Protein AF-A0A4V3WLN7-F1 (afdb_monomer)

pLDDT: mean 77.9, std 20.5, range [23.73, 98.62]

Solvent-accessible surface area (backbone atoms only — not comparable to full-atom values): 24807 Å² total; per-residue (Å²): 138,86,88,88,76,85,83,45,74,58,41,32,50,38,59,64,50,61,64,78,84,58,102,78,66,81,70,72,48,58,69,56,49,50,54,29,52,37,33,34,32,48,48,53,27,40,33,57,73,72,40,100,54,28,38,36,52,53,48,61,45,45,75,29,29,33,18,32,85,83,59,51,32,40,69,50,71,65,89,69,39,42,70,54,82,61,61,101,84,58,90,58,46,80,46,82,80,75,58,53,88,65,37,61,33,65,48,30,63,75,68,25,44,44,39,70,42,40,44,26,21,12,46,17,39,41,50,49,30,70,50,28,46,47,62,46,61,39,78,88,53,59,80,76,53,17,40,37,61,60,27,51,52,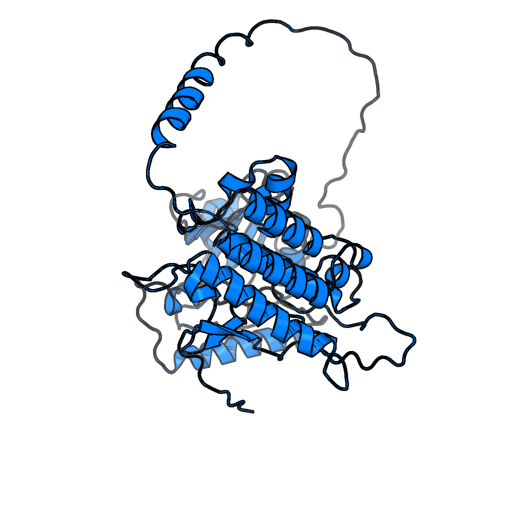48,25,57,76,69,72,45,49,82,78,55,45,29,75,91,42,68,90,66,63,52,73,67,51,48,51,55,51,51,55,51,29,48,34,18,57,35,71,52,59,89,63,26,52,53,43,62,57,51,31,57,52,48,53,52,47,58,62,60,58,77,75,63,81,89,73,82,88,73,70,79,66,66,62,62,59,60,67,64,59,65,76,74,68,86,84,83,85,89,81,88,85,85,89,86,87,88,82,91,80,85,80,88,76,77,84,73,66,95,76,79,58,91,77,67,80,86,56,55,74,49,55,71,64,60,53,30,65,23,25,60,70,71,58,91,39,76,75,46,79,53,91,52,34,40,27,31,52,28,43,59,88,93,42,57,25,30,36,42,30,43,40,79,80,45,48,80,85,35,48,69,59,54,50,48,50,55,61,53,44,70,73,56,84,51,86,39,44,88,47,59,68,34,34,37,73,64,99,73,46,46,36,42,35,28,58,49,46,78,61,38,32,48,34,46,48,75,73,42,89,89,47,77,69,70,58,84,68,43,64,56,54,35,52,52,30,50,51,51,30,51,47,36,34,52,69,67,43,101,60,67,48,80,83,93,66,88,48,49,75,71,41,48,17,32,91,84,62,41,60

Mean predicted aligned error: 18.25 Å

Nearest PDB structures (foldseek):
  7xdy-assembly2_B  TM=9.723E-01  e=1.770E-21  Arabidopsis thaliana
  8peh-assembly1_B  TM=9.490E-01  e=1.488E-20  Lotus japonicus
  8peh-assembly2_C  TM=9.510E-01  e=6.495E-20  Lotus japonicus
  8peh-assembly3_A  TM=9.456E-01  e=5.459E-19  Lotus japonicus
  6m0u-assembly1_A  TM=9.570E-01  e=2.517E-18  Arachis hypogaea

Radius of gyration: 26.58 Å; Cα contacts (8 Å, |Δi|>4): 562; chains: 1; bounding box: 65×76×66 Å

Structure (mmCIF, N/CA/C/O backbone):
data_AF-A0A4V3WLN7-F1
#
_entry.id   AF-A0A4V3WLN7-F1
#
loop_
_atom_site.group_PDB
_atom_site.id
_atom_site.type_symbol
_atom_site.label_atom_id
_atom_site.label_alt_id
_atom_site.label_comp_id
_atom_site.label_asym_id
_atom_site.label_entity_id
_atom_site.label_seq_id
_atom_site.pdbx_PDB_ins_code
_atom_site.Cartn_x
_atom_site.Cartn_y
_atom_site.Cartn_z
_atom_site.occupancy
_atom_site.B_iso_or_equiv
_atom_site.auth_seq_id
_atom_site.auth_comp_id
_atom_site.auth_asym_id
_atom_site.auth_atom_id
_atom_site.pdbx_PDB_model_num
ATOM 1 N N . MET A 1 1 ? 7.437 -25.949 -2.941 1.00 70.19 1 MET A N 1
ATOM 2 C CA . MET A 1 1 ? 6.956 -25.890 -1.544 1.00 70.19 1 MET A CA 1
ATOM 3 C C . MET A 1 1 ? 5.547 -25.331 -1.574 1.00 70.19 1 MET A C 1
ATOM 5 O O . MET A 1 1 ? 5.343 -24.345 -2.267 1.00 70.19 1 MET A O 1
ATOM 9 N N . ILE A 1 2 ? 4.596 -25.975 -0.902 1.00 83.12 2 ILE A N 1
ATOM 10 C CA . ILE A 1 2 ? 3.193 -25.544 -0.835 1.00 83.12 2 ILE A CA 1
ATOM 11 C C . ILE A 1 2 ? 2.893 -25.251 0.635 1.00 83.12 2 ILE A C 1
ATOM 13 O O . ILE A 1 2 ? 3.247 -26.058 1.492 1.00 83.12 2 ILE A O 1
ATOM 17 N N . LEU A 1 3 ? 2.284 -24.100 0.914 1.00 80.94 3 LEU A N 1
ATOM 18 C CA . LEU A 1 3 ? 1.816 -23.722 2.247 1.00 80.94 3 LEU A CA 1
ATOM 19 C C . LEU A 1 3 ? 0.288 -23.829 2.262 1.00 80.94 3 LEU A C 1
ATOM 21 O O . LEU A 1 3 ? -0.367 -23.380 1.323 1.00 80.94 3 LEU A O 1
ATOM 25 N N . ILE A 1 4 ? -0.266 -24.456 3.299 1.00 89.06 4 ILE A N 1
ATOM 26 C CA . ILE A 1 4 ? -1.707 -24.688 3.453 1.00 89.06 4 ILE A CA 1
ATOM 27 C C . ILE A 1 4 ? -2.190 -23.850 4.636 1.00 89.06 4 ILE A C 1
ATOM 29 O O . ILE A 1 4 ? -1.615 -23.927 5.720 1.00 89.06 4 ILE A O 1
ATOM 33 N N . TYR A 1 5 ? -3.243 -23.066 4.418 1.00 89.56 5 TYR A N 1
ATOM 34 C CA . TYR A 1 5 ? -3.833 -22.165 5.407 1.00 89.56 5 TYR A CA 1
ATOM 35 C C . TYR A 1 5 ? -5.320 -22.473 5.589 1.00 89.56 5 TYR A C 1
ATOM 37 O O . TYR A 1 5 ? -5.956 -23.065 4.715 1.00 89.56 5 TYR A O 1
ATOM 45 N N . GLU A 1 6 ? -5.890 -22.040 6.711 1.00 92.19 6 GLU A N 1
ATOM 46 C CA . GLU A 1 6 ? -7.346 -21.952 6.852 1.00 92.19 6 GLU A CA 1
ATOM 47 C C . GLU A 1 6 ? -7.938 -20.987 5.811 1.00 92.19 6 GLU A C 1
ATOM 49 O O . GLU A 1 6 ? -7.344 -19.963 5.465 1.00 92.19 6 GLU A O 1
ATOM 54 N N . TYR A 1 7 ? -9.125 -21.318 5.306 1.00 93.81 7 TYR A N 1
ATOM 55 C CA . TYR A 1 7 ? -9.791 -20.518 4.287 1.00 93.81 7 TYR A CA 1
ATOM 56 C C . TYR A 1 7 ? -10.505 -19.302 4.895 1.00 93.81 7 TYR A C 1
ATOM 58 O O . TYR A 1 7 ? -11.334 -19.432 5.798 1.00 93.81 7 TYR A O 1
ATOM 66 N N . MET A 1 8 ? -10.213 -18.120 4.353 1.00 95.44 8 MET A N 1
ATOM 67 C CA . MET A 1 8 ? -10.769 -16.837 4.788 1.00 95.44 8 MET A CA 1
ATOM 68 C C . MET A 1 8 ? -11.989 -16.491 3.934 1.00 95.44 8 MET A C 1
ATOM 70 O O . MET A 1 8 ? -11.861 -15.964 2.832 1.00 95.44 8 MET A O 1
ATOM 74 N N . ALA A 1 9 ? -13.178 -16.841 4.433 1.00 93.62 9 ALA A N 1
ATOM 75 C CA . ALA A 1 9 ? -14.423 -16.828 3.657 1.00 93.62 9 ALA A CA 1
ATOM 76 C C . ALA A 1 9 ? -14.823 -15.454 3.096 1.00 93.62 9 ALA A C 1
ATOM 78 O O . ALA A 1 9 ? -15.522 -15.393 2.086 1.00 93.62 9 ALA A O 1
ATOM 79 N N . ASN A 1 10 ? -14.390 -14.367 3.737 1.00 92.81 10 ASN A N 1
ATOM 80 C CA . ASN A 1 10 ? -14.677 -13.009 3.291 1.00 92.81 10 ASN A CA 1
ATOM 81 C C . ASN A 1 10 ? -13.501 -12.374 2.531 1.00 92.81 10 ASN A C 1
ATOM 83 O O . ASN A 1 10 ? -13.578 -11.194 2.217 1.00 92.81 10 ASN A O 1
ATOM 87 N N . GLY A 1 11 ? -12.446 -13.120 2.193 1.00 93.50 11 GLY A N 1
ATOM 88 C CA . GLY A 1 11 ? -11.351 -12.612 1.365 1.00 93.50 11 GLY A CA 1
ATOM 89 C C . GLY A 1 11 ? -10.504 -11.542 2.059 1.00 93.50 11 GLY A C 1
ATOM 90 O O . GLY A 1 11 ? -10.249 -11.633 3.261 1.00 93.50 11 GLY A O 1
ATOM 91 N N . THR A 1 12 ? -10.026 -10.552 1.302 1.00 95.12 12 THR A N 1
ATOM 92 C CA . THR A 1 12 ? -9.109 -9.507 1.799 1.00 95.12 12 THR A CA 1
ATOM 93 C C . THR A 1 12 ? -9.847 -8.218 2.160 1.00 95.12 12 THR A C 1
ATOM 95 O O . THR A 1 12 ? -10.864 -7.882 1.558 1.00 95.12 12 THR A O 1
ATOM 98 N N . LEU A 1 13 ? -9.309 -7.421 3.086 1.00 95.62 13 LEU A N 1
ATOM 99 C CA . LEU A 1 13 ? -9.849 -6.093 3.397 1.00 95.62 13 LEU A CA 1
ATOM 100 C C . LEU A 1 13 ? -9.890 -5.178 2.158 1.00 95.62 13 LEU A C 1
ATOM 102 O O . LEU A 1 13 ? -10.860 -4.443 1.972 1.00 95.62 13 LEU A O 1
ATOM 106 N N . ALA A 1 14 ? -8.883 -5.250 1.284 1.00 93.94 14 ALA A N 1
ATOM 107 C CA . ALA A 1 14 ? -8.829 -4.459 0.052 1.00 93.94 14 ALA A CA 1
ATOM 108 C C . ALA A 1 14 ? -10.050 -4.682 -0.863 1.00 93.94 14 ALA A C 1
ATOM 110 O O . ALA A 1 14 ? -10.573 -3.725 -1.440 1.00 93.94 14 ALA A O 1
ATOM 111 N N . GLU A 1 15 ? -10.551 -5.918 -0.961 1.00 90.44 15 GLU A N 1
ATOM 112 C CA . GLU A 1 15 ? -11.726 -6.258 -1.782 1.00 90.44 15 GLU A CA 1
ATOM 113 C C . GLU A 1 15 ? -12.994 -5.527 -1.317 1.00 90.44 15 GLU A C 1
ATOM 115 O O . GLU A 1 15 ? -13.831 -5.149 -2.142 1.00 90.44 15 GLU A O 1
ATOM 120 N N . HIS A 1 16 ? -13.109 -5.272 -0.010 1.00 91.25 16 HIS A N 1
ATOM 121 C CA . HIS A 1 16 ? -14.248 -4.569 0.592 1.00 91.25 16 HIS A CA 1
ATOM 122 C C . HIS A 1 16 ? -14.099 -3.047 0.605 1.00 91.25 16 HIS A C 1
ATOM 124 O O . HIS A 1 16 ? -15.093 -2.345 0.794 1.00 91.25 16 HIS A O 1
ATOM 130 N N . LEU A 1 17 ? -12.887 -2.525 0.390 1.00 91.12 17 LEU A N 1
ATOM 131 C CA . LEU A 1 17 ? -12.633 -1.087 0.273 1.00 91.12 17 LEU A CA 1
ATOM 132 C C . LEU A 1 17 ? -12.752 -0.600 -1.179 1.00 91.12 17 LEU A C 1
ATOM 134 O O . LEU A 1 17 ? -13.385 0.423 -1.427 1.00 91.12 17 LEU A O 1
ATOM 138 N N . TYR A 1 18 ? -12.193 -1.331 -2.150 1.00 86.56 18 TYR A N 1
ATOM 139 C CA . TYR A 1 18 ? -11.977 -0.813 -3.513 1.00 86.56 18 TYR A CA 1
ATOM 140 C C . TYR A 1 18 ? -13.008 -1.224 -4.565 1.00 86.56 18 TYR A C 1
ATOM 142 O O . TYR A 1 18 ? -12.857 -0.864 -5.729 1.00 86.56 18 TYR A O 1
ATOM 150 N N . LYS A 1 19 ? -14.074 -1.943 -4.186 1.00 64.81 19 LYS A N 1
ATOM 151 C CA . LYS A 1 19 ? -15.147 -2.395 -5.098 1.00 64.81 19 LYS A CA 1
ATOM 152 C C . LYS A 1 19 ? -14.644 -3.019 -6.404 1.00 64.81 19 LYS A C 1
ATOM 154 O O . LYS A 1 19 ? -15.182 -2.749 -7.476 1.00 64.81 19 LYS A O 1
ATOM 159 N N . ILE A 1 20 ? -13.637 -3.879 -6.330 1.00 55.00 20 ILE A N 1
ATOM 160 C CA . ILE A 1 20 ? -13.051 -4.408 -7.561 1.00 55.00 20 ILE A CA 1
ATOM 161 C C . ILE A 1 20 ? -14.020 -5.366 -8.281 1.00 55.00 20 ILE A C 1
ATOM 163 O O . ILE A 1 20 ? -13.868 -5.515 -9.481 1.00 55.00 20 ILE A O 1
ATOM 167 N N . ASN A 1 21 ? -15.051 -5.956 -7.633 1.00 46.34 21 ASN A N 1
ATOM 168 C CA . ASN A 1 21 ? -15.889 -6.962 -8.320 1.00 46.34 21 ASN A CA 1
ATOM 169 C C . ASN A 1 21 ? -17.286 -7.333 -7.742 1.00 46.34 21 ASN A C 1
ATOM 171 O O . ASN A 1 21 ? -17.633 -8.511 -7.767 1.00 46.34 21 ASN A O 1
ATOM 175 N N . LYS A 1 22 ? -18.155 -6.423 -7.253 1.00 49.59 22 LYS A N 1
ATOM 176 C CA . LYS A 1 22 ? -19.575 -6.805 -6.973 1.00 49.59 22 LYS A CA 1
ATOM 177 C C . LYS A 1 22 ? -20.604 -5.703 -7.238 1.00 49.59 22 LYS A C 1
ATOM 179 O O . LYS A 1 22 ? -20.632 -4.688 -6.549 1.00 49.59 22 LYS A O 1
ATOM 184 N N . GLY A 1 23 ? -21.550 -5.993 -8.136 1.00 44.09 23 GLY A N 1
ATOM 185 C CA . GLY A 1 23 ? -22.709 -5.155 -8.481 1.00 44.09 23 GLY A CA 1
ATOM 186 C C . GLY A 1 23 ? -23.776 -4.982 -7.389 1.00 44.09 23 GLY A C 1
ATOM 187 O O . GLY A 1 23 ? -24.808 -4.401 -7.682 1.00 44.09 23 GLY A O 1
ATOM 188 N N . ASN A 1 24 ? -23.547 -5.460 -6.157 1.00 50.91 24 ASN A N 1
ATOM 189 C CA . ASN A 1 24 ? -24.449 -5.310 -4.998 1.00 50.91 24 ASN A CA 1
ATOM 190 C C . ASN A 1 24 ? -23.696 -5.334 -3.638 1.00 50.91 24 ASN A C 1
ATOM 192 O O . ASN A 1 24 ? -24.238 -5.771 -2.625 1.00 50.91 24 ASN A O 1
ATOM 196 N N . GLY A 1 25 ? -22.417 -4.934 -3.593 1.00 55.00 25 GLY A N 1
ATOM 197 C CA . GLY A 1 25 ? -21.576 -5.066 -2.391 1.00 55.00 25 GLY A CA 1
ATOM 198 C C . GLY A 1 25 ? -22.004 -4.172 -1.217 1.00 55.00 25 GLY A C 1
ATOM 199 O O . GLY A 1 25 ? -22.008 -2.948 -1.335 1.00 55.00 25 GLY A O 1
ATOM 200 N N . HIS A 1 26 ? -22.328 -4.783 -0.074 1.00 68.75 26 HIS A N 1
ATOM 201 C CA . HIS A 1 26 ? -22.543 -4.097 1.203 1.00 68.75 26 HIS A CA 1
ATOM 202 C C . HIS A 1 26 ? -21.236 -3.416 1.642 1.00 68.75 26 HIS A C 1
ATOM 204 O O . HIS A 1 26 ? -20.237 -4.092 1.875 1.00 68.75 26 HIS A O 1
ATOM 210 N N . TYR A 1 27 ? -21.226 -2.085 1.750 1.00 83.69 27 TYR A N 1
ATOM 211 C CA . TYR A 1 27 ? -20.064 -1.352 2.260 1.00 83.69 27 TYR A CA 1
ATOM 212 C C . TYR A 1 27 ? -19.814 -1.713 3.721 1.00 83.69 27 TYR A C 1
ATOM 214 O O . TYR A 1 27 ? -20.761 -1.811 4.505 1.00 83.69 27 TYR A O 1
ATOM 222 N N . LEU A 1 28 ? -18.543 -1.846 4.102 1.00 92.00 28 LEU A N 1
ATOM 223 C CA . LEU A 1 28 ? -18.183 -1.946 5.512 1.00 92.00 28 LEU A CA 1
ATOM 224 C C . LEU A 1 28 ? -18.616 -0.671 6.234 1.00 92.00 28 LEU A C 1
ATOM 226 O O . LEU A 1 28 ? -18.185 0.428 5.857 1.00 92.00 28 LEU A O 1
ATOM 230 N N . THR A 1 29 ? -19.432 -0.830 7.276 1.00 93.50 29 THR A N 1
ATOM 231 C CA . THR A 1 29 ? -19.763 0.269 8.184 1.00 93.50 29 THR A CA 1
ATOM 232 C C . THR A 1 29 ? -18.509 0.744 8.906 1.00 93.50 29 THR A C 1
ATOM 234 O O . THR A 1 29 ? -17.505 0.032 8.994 1.00 93.50 29 THR A O 1
ATOM 237 N N . TRP A 1 30 ? -18.554 1.952 9.458 1.00 94.44 30 TRP A N 1
ATOM 238 C CA . TRP A 1 30 ? -17.434 2.474 10.234 1.00 94.44 30 TRP A CA 1
ATOM 239 C C . TRP A 1 30 ? -17.069 1.575 11.429 1.00 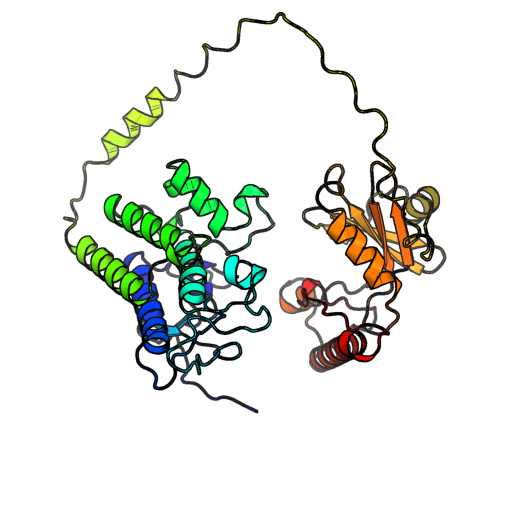94.44 30 TRP A C 1
ATOM 241 O O . TRP A 1 30 ? -15.894 1.321 11.678 1.00 94.44 30 TRP A O 1
ATOM 251 N N . GLU A 1 31 ? -18.071 1.034 12.121 1.00 93.44 31 GLU A N 1
ATOM 252 C CA . GLU A 1 31 ? -17.871 0.102 13.234 1.00 93.44 31 GLU A CA 1
ATOM 253 C C . GLU A 1 31 ? -17.180 -1.192 12.776 1.00 93.44 31 GLU A C 1
ATOM 255 O O . GLU A 1 31 ? -16.239 -1.659 13.416 1.00 93.44 31 GLU A O 1
ATOM 260 N N . GLN A 1 32 ? -17.590 -1.755 11.633 1.00 95.12 32 GLN A N 1
ATOM 261 C CA . GLN A 1 32 ? -16.923 -2.927 11.055 1.00 95.12 32 GLN A CA 1
ATOM 262 C C . GLN A 1 32 ? -15.468 -2.616 10.688 1.00 95.12 32 GLN A C 1
ATOM 264 O O . GLN A 1 32 ? -14.575 -3.400 10.999 1.00 95.12 32 GLN A O 1
ATOM 269 N N . ARG A 1 33 ? -15.214 -1.451 10.079 1.00 96.69 33 ARG A N 1
ATOM 270 C CA . ARG A 1 33 ? -13.860 -0.993 9.740 1.00 96.69 33 ARG A CA 1
ATOM 271 C C . ARG A 1 33 ? -12.969 -0.860 10.975 1.00 96.69 33 ARG A C 1
ATOM 273 O O . ARG A 1 33 ? -11.839 -1.338 10.948 1.00 96.69 33 ARG A O 1
ATOM 280 N N . LEU A 1 34 ? -13.478 -0.275 12.061 1.00 95.56 34 LEU A N 1
ATOM 281 C CA . LEU A 1 34 ? -12.749 -0.182 13.328 1.00 95.56 34 LEU A CA 1
ATOM 282 C C . LEU A 1 34 ? -12.431 -1.561 13.912 1.00 95.56 34 LEU A C 1
ATOM 284 O O . LEU A 1 34 ? -11.280 -1.809 14.263 1.00 95.56 34 LEU A O 1
ATOM 288 N N . ASN A 1 35 ? -13.409 -2.468 13.966 1.00 97.00 35 ASN A N 1
ATOM 289 C CA . ASN A 1 35 ? -13.200 -3.829 14.468 1.00 97.00 35 ASN A CA 1
ATOM 290 C C . ASN A 1 35 ? -12.142 -4.594 13.658 1.00 97.00 35 ASN A C 1
ATOM 292 O O . ASN A 1 35 ? -11.287 -5.268 14.232 1.00 97.00 35 ASN A O 1
ATOM 296 N N . ILE A 1 36 ? -12.147 -4.443 12.332 1.00 98.31 36 ILE A N 1
ATOM 297 C CA . ILE A 1 36 ? -11.133 -5.037 11.454 1.00 98.31 36 ILE A CA 1
ATOM 298 C C . ILE A 1 36 ? -9.743 -4.458 11.752 1.00 98.31 36 ILE A C 1
ATOM 300 O O . ILE A 1 36 ? -8.788 -5.221 11.906 1.00 98.31 36 ILE A O 1
ATOM 304 N N . CYS A 1 37 ? -9.620 -3.133 11.888 1.00 98.31 37 CYS A N 1
ATOM 305 C CA . CYS A 1 37 ? -8.358 -2.496 12.271 1.00 98.31 37 CYS A CA 1
ATOM 306 C C . CYS A 1 37 ? -7.861 -2.989 13.637 1.00 98.31 37 CYS A C 1
ATOM 308 O O . CYS A 1 37 ? -6.676 -3.274 13.777 1.00 98.31 37 CYS A O 1
ATOM 310 N N . ILE A 1 38 ? -8.747 -3.135 14.626 1.00 97.69 38 ILE A N 1
ATOM 311 C CA . ILE A 1 38 ? -8.402 -3.665 15.953 1.00 97.69 38 ILE A CA 1
ATOM 312 C C . ILE A 1 38 ? -7.890 -5.105 15.838 1.00 97.69 38 ILE A C 1
ATOM 314 O O . ILE A 1 38 ? -6.835 -5.420 16.382 1.00 97.69 38 ILE A O 1
ATOM 318 N N . GLY A 1 39 ? -8.581 -5.974 15.093 1.00 97.81 39 GLY A N 1
ATOM 319 C CA . GLY A 1 39 ? -8.152 -7.360 14.877 1.00 97.81 39 GLY A CA 1
ATOM 320 C C . GLY A 1 39 ? -6.782 -7.457 14.195 1.00 97.81 39 GLY A C 1
ATOM 321 O O . GLY A 1 39 ? -5.897 -8.171 14.669 1.00 97.81 39 GLY A O 1
ATOM 322 N N . ALA A 1 40 ? -6.569 -6.672 13.136 1.00 98.31 40 ALA A N 1
ATOM 323 C CA . ALA A 1 40 ? -5.293 -6.602 12.429 1.00 98.31 40 ALA A CA 1
ATOM 324 C C . ALA A 1 40 ? -4.161 -6.064 13.327 1.00 98.31 40 ALA A C 1
ATOM 326 O O . ALA A 1 40 ? -3.074 -6.644 13.367 1.00 98.31 40 ALA A O 1
ATOM 327 N N . ALA A 1 41 ? -4.422 -4.998 14.093 1.00 98.00 41 ALA A N 1
ATOM 328 C CA . ALA A 1 41 ? -3.467 -4.427 15.038 1.00 98.00 41 ALA A CA 1
ATOM 329 C C . ALA A 1 41 ? -3.126 -5.407 16.169 1.00 98.00 41 ALA A C 1
ATOM 331 O O . ALA A 1 41 ? -1.962 -5.521 16.534 1.00 98.00 41 ALA A O 1
ATOM 332 N N . ASN A 1 42 ? -4.099 -6.166 16.680 1.00 97.75 42 ASN A N 1
ATOM 333 C CA . ASN A 1 42 ? -3.866 -7.204 17.685 1.00 97.75 42 ASN A CA 1
ATOM 334 C C . ASN A 1 42 ? -2.975 -8.332 17.154 1.00 97.75 42 ASN A C 1
ATOM 336 O O . ASN A 1 42 ? -2.022 -8.728 17.827 1.00 97.75 42 ASN A O 1
ATOM 340 N N . GLY A 1 43 ? -3.223 -8.802 15.926 1.00 96.06 43 GLY A N 1
ATOM 341 C CA . GLY A 1 43 ? -2.356 -9.781 15.265 1.00 96.06 43 GLY A CA 1
ATOM 342 C C . GLY A 1 43 ? -0.923 -9.268 15.102 1.00 96.06 43 GLY A C 1
ATOM 343 O O . GLY A 1 43 ? 0.032 -9.976 15.408 1.00 96.06 43 GLY A O 1
ATOM 344 N N . LEU A 1 44 ? -0.761 -8.011 14.691 1.00 96.31 44 LEU A N 1
ATOM 345 C CA . LEU A 1 44 ? 0.552 -7.385 14.540 1.00 96.31 44 LEU A CA 1
ATOM 346 C C . LEU A 1 44 ? 1.245 -7.130 15.892 1.00 96.31 44 LEU A C 1
ATOM 348 O O . LEU A 1 44 ? 2.453 -7.323 16.010 1.00 96.31 44 LEU A O 1
ATOM 352 N N . ASN A 1 45 ? 0.489 -6.765 16.931 1.00 95.31 45 ASN A N 1
ATOM 353 C CA . ASN A 1 45 ? 1.004 -6.612 18.290 1.00 95.31 45 ASN A CA 1
ATOM 354 C C . ASN A 1 45 ? 1.555 -7.941 18.812 1.00 95.31 45 ASN A C 1
ATOM 356 O O . ASN A 1 45 ? 2.669 -7.983 19.325 1.00 95.31 45 ASN A O 1
ATOM 360 N N . TYR A 1 46 ? 0.817 -9.034 18.602 1.00 94.00 46 TYR A N 1
ATOM 361 C CA . TYR A 1 46 ? 1.250 -10.374 18.986 1.00 94.00 46 TYR A CA 1
ATOM 362 C C . TYR A 1 46 ? 2.625 -10.725 18.392 1.00 94.00 46 TYR A C 1
ATOM 364 O O . TYR A 1 46 ? 3.503 -11.186 19.120 1.00 94.00 46 TYR A O 1
ATOM 372 N N . LEU A 1 47 ? 2.858 -10.419 17.110 1.00 91.44 47 LEU A N 1
ATOM 373 C CA . LEU A 1 47 ? 4.166 -10.601 16.458 1.00 91.44 47 LEU A CA 1
ATOM 374 C C . LEU A 1 47 ? 5.274 -9.757 17.112 1.00 91.44 47 LEU A C 1
ATOM 376 O O . LEU A 1 47 ? 6.435 -10.160 17.187 1.00 91.44 47 LEU A O 1
ATOM 380 N N . HIS A 1 48 ? 4.938 -8.561 17.592 1.00 91.12 48 HIS A N 1
ATOM 381 C CA . HIS A 1 48 ? 5.901 -7.629 18.175 1.00 91.12 48 HIS A CA 1
ATOM 382 C C . HIS A 1 48 ? 6.265 -7.953 19.626 1.00 91.12 48 HIS A C 1
ATOM 384 O O . HIS A 1 48 ? 7.386 -7.638 20.038 1.00 91.12 48 HIS A O 1
ATOM 390 N N . THR A 1 49 ? 5.352 -8.532 20.409 1.00 86.38 49 THR A N 1
ATOM 391 C CA . THR A 1 49 ? 5.504 -8.643 21.872 1.00 86.38 49 THR A CA 1
ATOM 392 C C . THR A 1 49 ? 5.379 -10.050 22.439 1.00 86.38 49 THR A C 1
ATOM 394 O O . THR A 1 49 ? 5.891 -10.286 23.529 1.00 86.38 49 THR A O 1
ATOM 397 N N . ASN A 1 50 ? 4.710 -10.976 21.750 1.00 77.06 50 ASN A N 1
ATOM 398 C CA . ASN A 1 50 ? 4.283 -12.256 22.328 1.00 77.06 50 ASN A CA 1
ATOM 399 C C . ASN A 1 50 ? 4.878 -13.488 21.632 1.00 77.06 50 ASN A C 1
ATOM 401 O O . ASN A 1 50 ? 4.451 -14.607 21.903 1.00 77.06 50 ASN A O 1
ATOM 405 N N . THR A 1 51 ? 5.873 -13.305 20.768 1.00 74.19 51 THR A N 1
ATOM 406 C CA . THR A 1 51 ? 6.650 -14.392 20.162 1.00 74.19 51 THR A CA 1
ATOM 407 C C . THR A 1 51 ? 8.023 -14.510 20.828 1.00 74.19 51 THR A C 1
ATOM 409 O O . THR A 1 51 ? 8.598 -13.503 21.237 1.00 74.19 51 THR A O 1
ATOM 412 N N . GLU A 1 52 ? 8.570 -15.730 20.920 1.00 71.38 52 GLU A N 1
ATOM 413 C CA . GLU A 1 52 ? 9.895 -15.986 21.528 1.00 71.38 52 GLU A CA 1
ATOM 414 C C . GLU A 1 52 ? 10.998 -15.119 20.906 1.00 71.38 52 GLU A C 1
ATOM 416 O O . GLU A 1 52 ? 11.845 -14.561 21.600 1.00 71.38 52 GLU A O 1
ATOM 421 N N . GLN A 1 53 ? 10.942 -14.970 19.583 1.00 76.88 53 GLN A N 1
ATOM 422 C CA . GLN A 1 53 ? 11.684 -13.970 18.830 1.00 76.88 53 GLN A CA 1
ATOM 423 C C . GLN A 1 53 ? 10.669 -13.018 18.227 1.00 76.88 53 GLN A C 1
ATOM 425 O O . GLN A 1 53 ? 9.776 -13.457 17.498 1.00 76.88 53 GLN A O 1
ATOM 430 N N . SER A 1 54 ? 10.780 -11.725 18.521 1.00 84.94 54 SER A N 1
ATOM 431 C CA . SER A 1 54 ? 9.859 -10.748 17.947 1.00 84.94 54 SER A CA 1
ATOM 432 C C . SER A 1 54 ? 9.927 -10.782 16.421 1.00 84.94 54 SER A C 1
ATOM 434 O O . SER A 1 54 ? 11.007 -10.855 15.845 1.00 84.94 54 SER A O 1
ATOM 436 N N . VAL A 1 55 ? 8.779 -10.733 15.754 1.00 89.69 55 VAL A N 1
ATOM 437 C CA . VAL A 1 55 ? 8.677 -10.765 14.295 1.00 89.69 55 VAL A CA 1
ATOM 438 C C . VAL A 1 55 ? 8.253 -9.392 13.783 1.00 89.69 55 VAL A C 1
ATOM 440 O O . VAL A 1 55 ? 7.246 -8.844 14.219 1.00 89.69 55 VAL A O 1
ATOM 443 N N . ILE A 1 56 ? 9.007 -8.849 12.827 1.00 91.94 56 ILE A N 1
ATOM 444 C CA . ILE A 1 56 ? 8.628 -7.661 12.055 1.00 91.94 56 ILE A CA 1
ATOM 445 C C . ILE A 1 56 ? 8.011 -8.148 10.742 1.00 91.94 56 ILE A C 1
ATOM 447 O O . ILE A 1 56 ? 8.671 -8.861 9.978 1.00 91.94 56 ILE A O 1
ATOM 451 N N . HIS A 1 57 ? 6.755 -7.784 10.486 1.00 94.06 57 HIS A N 1
ATOM 452 C CA . HIS A 1 57 ? 5.973 -8.290 9.360 1.00 94.06 57 HIS A CA 1
ATOM 453 C C . HIS A 1 57 ? 6.498 -7.777 8.018 1.00 94.06 57 HIS A C 1
ATOM 455 O O . HIS A 1 57 ? 6.690 -8.576 7.098 1.00 94.06 57 HIS A O 1
ATOM 461 N N . ARG A 1 58 ? 6.781 -6.464 7.936 1.00 90.44 58 ARG A N 1
ATOM 462 C CA . ARG A 1 58 ? 7.403 -5.736 6.812 1.00 90.44 58 ARG A CA 1
ATOM 463 C C . ARG A 1 58 ? 6.546 -5.538 5.559 1.00 90.44 58 ARG A C 1
ATOM 465 O O . ARG A 1 58 ? 6.877 -4.678 4.748 1.00 90.44 58 ARG A O 1
ATOM 472 N N . ASP A 1 59 ? 5.452 -6.278 5.408 1.00 91.62 59 ASP A N 1
ATOM 473 C CA . ASP A 1 59 ? 4.520 -6.124 4.278 1.00 91.62 59 ASP A CA 1
ATOM 474 C C . ASP A 1 59 ? 3.056 -6.020 4.729 1.00 91.62 59 ASP A C 1
ATOM 476 O O . ASP A 1 59 ? 2.174 -6.735 4.258 1.00 91.62 59 ASP A O 1
ATOM 480 N N . VAL A 1 60 ? 2.801 -5.176 5.733 1.00 96.50 60 VAL A N 1
ATOM 481 C CA . VAL A 1 60 ? 1.437 -4.906 6.209 1.00 96.50 60 VAL A CA 1
ATOM 482 C C . VAL A 1 60 ? 0.717 -4.032 5.179 1.00 96.50 60 VAL A C 1
ATOM 484 O O . VAL A 1 60 ? 1.147 -2.914 4.902 1.00 96.50 60 VAL A O 1
ATOM 487 N N . LYS A 1 61 ? -0.377 -4.550 4.617 1.00 95.56 61 LYS A N 1
ATOM 488 C CA . LYS A 1 61 ? -1.207 -3.890 3.598 1.00 95.56 61 LYS A CA 1
ATOM 489 C C . LYS A 1 61 ? -2.622 -4.462 3.603 1.00 95.56 61 LYS A C 1
ATOM 491 O O . LYS A 1 61 ? -2.835 -5.569 4.093 1.00 95.56 61 LYS A O 1
ATOM 496 N N . THR A 1 62 ? -3.583 -3.747 3.024 1.00 96.31 62 THR A N 1
ATOM 497 C CA . THR A 1 62 ? -5.003 -4.152 2.990 1.00 96.31 62 THR A CA 1
ATOM 498 C C . THR A 1 62 ? -5.250 -5.489 2.275 1.00 96.31 62 THR A C 1
ATOM 500 O O . THR A 1 62 ? -6.201 -6.191 2.611 1.00 96.31 62 THR A O 1
ATOM 503 N N . THR A 1 63 ? -4.386 -5.897 1.340 1.00 95.12 63 THR A N 1
ATOM 504 C CA . THR A 1 63 ? -4.445 -7.219 0.681 1.00 95.12 63 THR A CA 1
ATOM 505 C C . THR A 1 63 ? -3.877 -8.363 1.529 1.00 95.12 63 THR A C 1
ATOM 507 O O . THR A 1 63 ? -4.209 -9.516 1.277 1.00 95.12 63 THR A O 1
ATOM 510 N N . ASN A 1 64 ? -3.088 -8.049 2.563 1.00 97.00 64 ASN A N 1
ATOM 511 C CA . ASN A 1 64 ? -2.520 -9.003 3.526 1.00 97.00 64 ASN A CA 1
ATOM 512 C C . ASN A 1 64 ? -3.293 -9.025 4.861 1.00 97.00 64 ASN A C 1
ATOM 514 O O . ASN A 1 64 ? -2.818 -9.563 5.860 1.00 97.00 64 ASN A O 1
ATOM 518 N N . ILE A 1 65 ? -4.480 -8.413 4.894 1.00 98.00 65 ILE A N 1
ATOM 519 C CA . ILE A 1 65 ? -5.426 -8.491 6.008 1.00 98.00 65 ILE A CA 1
ATOM 520 C C . ILE A 1 65 ? -6.619 -9.296 5.507 1.00 98.00 65 ILE A C 1
ATOM 522 O O . ILE A 1 65 ? -7.411 -8.805 4.702 1.00 98.00 65 ILE A O 1
ATOM 526 N N . LEU A 1 66 ? -6.722 -10.541 5.960 1.00 96.75 66 LEU A N 1
ATOM 527 C CA . LEU A 1 66 ? -7.774 -11.468 5.563 1.00 96.75 66 LEU A CA 1
ATOM 528 C C . LEU A 1 66 ? -8.915 -11.474 6.575 1.00 96.75 66 LEU A C 1
ATOM 530 O O . LEU A 1 66 ? -8.702 -11.235 7.764 1.00 96.75 66 LEU A O 1
ATOM 534 N N . LEU A 1 67 ? -10.120 -11.768 6.095 1.00 97.00 67 LEU A N 1
ATOM 535 C CA . LEU A 1 67 ? -11.349 -11.737 6.875 1.00 97.00 67 LEU A CA 1
ATOM 536 C C . LEU A 1 67 ? -11.994 -13.126 6.905 1.00 97.00 67 LEU A C 1
ATOM 538 O O . LEU A 1 67 ? -12.315 -13.715 5.866 1.00 97.00 67 LEU A O 1
ATOM 542 N N . ASP A 1 68 ? -12.215 -13.648 8.109 1.00 95.31 68 ASP A N 1
ATOM 543 C CA . ASP A 1 68 ? -12.936 -14.905 8.288 1.00 95.31 68 ASP A CA 1
ATOM 544 C C . ASP A 1 68 ? -14.454 -14.728 8.089 1.00 95.31 68 ASP A C 1
ATOM 546 O O . ASP A 1 68 ? -14.950 -13.624 7.856 1.00 95.31 68 ASP A O 1
ATOM 550 N N . LYS A 1 69 ? -15.220 -15.820 8.210 1.00 94.75 69 LYS A N 1
ATOM 551 C CA . LYS A 1 69 ? -16.689 -15.822 8.060 1.00 94.75 69 LYS A CA 1
ATOM 552 C C . LYS A 1 69 ? -17.436 -14.883 9.023 1.00 94.75 69 LYS A C 1
ATOM 554 O O . LYS A 1 69 ? -18.562 -14.497 8.726 1.00 94.75 69 LYS A O 1
ATOM 559 N N . ASN A 1 70 ? -16.824 -14.527 10.151 1.00 95.12 70 ASN A N 1
ATOM 560 C CA . ASN A 1 70 ? -17.375 -13.649 11.181 1.00 95.12 70 ASN A CA 1
ATOM 561 C C . ASN A 1 70 ? -16.848 -12.208 11.061 1.00 95.12 70 ASN A C 1
ATOM 563 O O . ASN A 1 70 ? -17.089 -11.410 11.963 1.00 95.12 70 ASN A O 1
ATOM 567 N N . TRP A 1 71 ? -16.143 -11.872 9.973 1.00 94.44 71 TRP A N 1
ATOM 568 C CA . TRP A 1 71 ? -15.463 -10.587 9.770 1.00 94.44 71 TRP A CA 1
ATOM 569 C C . TRP A 1 71 ? -14.304 -10.327 10.743 1.00 94.44 71 TRP A C 1
ATOM 571 O O . TRP A 1 71 ? -13.859 -9.186 10.879 1.00 94.44 71 TRP A O 1
ATOM 581 N N . ALA A 1 72 ? -13.779 -11.368 11.396 1.00 96.19 72 ALA A N 1
ATOM 582 C CA . ALA A 1 72 ? -12.576 -11.241 12.203 1.00 96.19 72 ALA A CA 1
ATOM 583 C C . ALA A 1 72 ? -11.345 -11.140 11.293 1.00 96.19 72 ALA A C 1
ATOM 585 O O . ALA A 1 72 ? -11.176 -11.928 10.358 1.00 96.19 72 ALA A O 1
ATOM 586 N N . ALA A 1 73 ? -10.488 -10.160 11.578 1.00 97.88 73 ALA A N 1
ATOM 587 C CA . ALA A 1 73 ? -9.303 -9.872 10.782 1.00 97.88 73 ALA A CA 1
ATOM 588 C C . ALA A 1 73 ? -8.090 -10.701 11.221 1.00 97.88 73 ALA A C 1
ATOM 590 O O . ALA A 1 73 ? -7.817 -10.829 12.415 1.00 97.88 73 ALA A O 1
ATOM 591 N N . LYS A 1 74 ? -7.329 -11.209 10.247 1.00 97.00 74 LYS A N 1
ATOM 592 C CA . LYS A 1 74 ? -6.068 -11.934 10.447 1.00 97.00 74 LYS A CA 1
ATOM 593 C C . LYS A 1 74 ? -4.995 -11.407 9.495 1.00 97.00 74 LYS A C 1
ATOM 595 O O . LYS A 1 74 ? -5.256 -11.205 8.312 1.00 97.00 74 LYS A O 1
ATOM 600 N N . ILE A 1 75 ? -3.788 -11.188 10.013 1.00 95.81 75 ILE A N 1
ATOM 601 C CA . ILE A 1 75 ? -2.619 -10.810 9.205 1.00 95.81 75 ILE A CA 1
ATOM 602 C C . ILE A 1 75 ? -2.099 -12.048 8.461 1.00 95.81 75 ILE A C 1
ATOM 604 O O . ILE A 1 75 ? -1.977 -13.120 9.056 1.00 95.81 75 ILE A O 1
ATOM 608 N N . SER A 1 76 ? -1.782 -11.900 7.177 1.00 94.25 76 SER A N 1
ATOM 609 C CA . SER A 1 76 ? -1.253 -12.956 6.310 1.00 94.25 76 SER A CA 1
ATOM 610 C C . SER A 1 76 ? 0.015 -12.524 5.571 1.00 94.25 76 SER A C 1
ATOM 612 O O . SER A 1 76 ? 0.377 -11.357 5.583 1.00 94.25 76 SER A O 1
ATOM 614 N N . ASP A 1 77 ? 0.617 -13.466 4.837 1.00 89.44 77 ASP A N 1
ATOM 615 C CA . ASP A 1 77 ? 1.792 -13.261 3.976 1.00 89.44 77 ASP A CA 1
ATOM 616 C C . ASP A 1 77 ? 3.068 -12.825 4.719 1.00 89.44 77 ASP A C 1
ATOM 618 O O . ASP A 1 77 ? 3.575 -11.708 4.620 1.00 89.44 77 ASP A O 1
ATOM 622 N N . PHE A 1 78 ? 3.647 -13.797 5.421 1.00 88.62 78 PHE A N 1
ATOM 623 C CA . PHE A 1 78 ? 4.900 -13.649 6.158 1.00 88.62 78 PHE A CA 1
ATOM 624 C C . PHE A 1 78 ? 6.151 -13.824 5.277 1.00 88.62 78 PHE A C 1
ATOM 626 O O . PHE A 1 78 ? 7.260 -13.969 5.795 1.00 88.62 78 PHE A O 1
ATOM 633 N N . GLY A 1 79 ? 6.013 -13.825 3.942 1.00 82.81 79 GLY A N 1
ATOM 634 C CA . GLY A 1 79 ? 7.113 -14.117 3.012 1.00 82.81 79 GLY A CA 1
ATOM 635 C C . GLY A 1 79 ? 8.281 -13.123 3.079 1.00 82.81 79 GLY A C 1
ATOM 636 O O . GLY A 1 79 ? 9.406 -13.446 2.692 1.00 82.81 79 GLY A O 1
ATOM 637 N N . LEU A 1 80 ? 8.033 -11.916 3.597 1.00 80.38 80 LEU A N 1
ATOM 638 C CA . LEU A 1 80 ? 9.037 -10.863 3.788 1.00 80.38 80 LEU A CA 1
ATOM 639 C C . LEU A 1 80 ? 9.423 -10.634 5.254 1.00 80.38 80 LEU A C 1
ATOM 641 O O . LEU A 1 80 ? 10.337 -9.837 5.522 1.00 80.38 80 LEU A O 1
ATOM 645 N N . SER A 1 81 ? 8.749 -11.320 6.179 1.00 87.06 81 SER A N 1
ATOM 646 C CA . SER A 1 81 ? 8.902 -11.106 7.611 1.00 87.06 81 SER A CA 1
ATOM 647 C C . SER A 1 81 ? 10.306 -11.444 8.092 1.00 87.06 81 SER A C 1
ATOM 649 O O . SER A 1 81 ? 11.031 -12.259 7.512 1.00 87.06 81 SER A O 1
ATOM 651 N N . LYS A 1 82 ? 10.714 -10.779 9.170 1.00 85.06 82 LYS A N 1
ATOM 652 C CA . LYS A 1 82 ? 12.044 -10.939 9.746 1.00 85.06 82 LYS A CA 1
ATOM 653 C C . LYS A 1 82 ? 11.938 -11.101 11.253 1.00 85.06 82 LYS A C 1
ATOM 655 O O . LYS A 1 82 ? 11.307 -10.287 11.919 1.00 85.06 82 LYS A O 1
ATOM 660 N N . MET A 1 83 ? 12.580 -12.142 11.772 1.00 84.00 83 MET A N 1
ATOM 661 C CA . MET A 1 83 ? 12.787 -12.298 13.206 1.00 84.00 83 MET A CA 1
ATOM 662 C C . MET A 1 83 ? 13.836 -11.288 13.663 1.00 84.00 83 MET A C 1
ATOM 664 O O . MET A 1 83 ? 14.922 -11.185 13.085 1.00 84.00 83 MET A O 1
ATOM 668 N N . ASP A 1 84 ? 13.487 -10.534 14.689 1.00 72.38 84 ASP A N 1
ATOM 669 C CA . ASP A 1 84 ? 14.381 -9.681 15.445 1.00 72.38 84 ASP A CA 1
ATOM 670 C C . ASP A 1 84 ? 15.173 -10.582 16.402 1.00 72.38 84 ASP A C 1
ATOM 672 O O . ASP A 1 84 ? 14.769 -10.849 17.531 1.00 72.38 84 ASP A O 1
ATOM 676 N N . SER A 1 85 ? 16.272 -11.149 15.897 1.00 58.22 85 SER A N 1
ATOM 677 C CA . SER A 1 85 ? 17.155 -12.062 16.637 1.00 58.22 85 SER A CA 1
ATOM 678 C C . SER A 1 85 ? 18.172 -11.320 17.512 1.00 58.22 85 SER A C 1
ATOM 680 O O . SER A 1 85 ? 19.239 -11.856 17.814 1.00 58.22 85 SER A O 1
ATOM 682 N N . THR A 1 86 ? 17.920 -10.050 17.828 1.00 54.97 86 THR A N 1
ATOM 683 C CA . THR A 1 86 ? 18.900 -9.196 18.490 1.00 54.97 86 THR A CA 1
ATOM 684 C C . THR A 1 86 ? 19.082 -9.620 19.948 1.00 54.97 86 THR A C 1
ATOM 686 O O . THR A 1 86 ? 18.148 -9.658 20.747 1.00 54.97 86 THR A O 1
ATOM 689 N N . SER A 1 87 ? 20.331 -9.926 20.315 1.00 49.47 87 SER A N 1
ATOM 690 C CA . SER A 1 87 ? 20.784 -9.801 21.699 1.00 49.47 87 SER A CA 1
ATOM 691 C C . SER A 1 87 ? 20.426 -8.394 22.196 1.00 49.47 87 SER A C 1
ATOM 693 O O . SER A 1 87 ? 20.377 -7.465 21.393 1.00 49.47 87 SER A O 1
ATOM 695 N N . HIS A 1 88 ? 20.158 -8.230 23.495 1.00 53.19 88 HIS A N 1
ATOM 696 C CA . HIS A 1 88 ? 19.564 -7.043 24.146 1.00 53.19 88 HIS A CA 1
ATOM 697 C C . HIS A 1 88 ? 20.193 -5.646 23.863 1.00 53.19 88 HIS A C 1
ATOM 699 O O . HIS A 1 88 ? 19.829 -4.671 24.515 1.00 53.19 88 HIS A O 1
ATOM 705 N N . THR A 1 89 ? 21.133 -5.503 22.928 1.00 51.03 89 THR A N 1
ATOM 706 C CA . THR A 1 89 ? 21.891 -4.285 22.619 1.00 51.03 89 THR A CA 1
ATOM 707 C C . THR A 1 89 ? 21.515 -3.596 21.298 1.00 51.03 89 THR A C 1
ATOM 709 O O . THR A 1 89 ? 21.862 -2.426 21.131 1.00 51.03 89 THR A O 1
ATOM 712 N N . GLN A 1 90 ? 20.806 -4.242 20.361 1.00 56.59 90 GLN A N 1
ATOM 713 C CA . GLN A 1 90 ? 20.453 -3.638 19.062 1.00 56.59 90 GLN A CA 1
ATOM 714 C C . GLN A 1 90 ? 18.948 -3.359 18.937 1.00 56.59 90 GLN A C 1
ATOM 716 O O . GLN A 1 90 ? 18.121 -4.233 19.137 1.00 56.59 90 GLN A O 1
ATOM 721 N N . SER A 1 91 ? 18.586 -2.122 18.580 1.00 69.38 91 SER A N 1
ATOM 722 C CA . SER A 1 91 ? 17.191 -1.659 18.459 1.00 69.38 91 SER A CA 1
ATOM 723 C C . SER A 1 91 ? 16.586 -1.799 17.053 1.00 69.38 91 SER A C 1
ATOM 725 O O . SER A 1 91 ? 15.480 -1.311 16.807 1.00 69.38 91 SER A O 1
ATOM 727 N N . HIS A 1 92 ? 17.327 -2.383 16.107 1.00 75.00 92 HIS A N 1
ATOM 728 C CA . HIS A 1 92 ? 16.940 -2.494 14.702 1.00 75.00 92 HIS A CA 1
ATOM 729 C C . HIS A 1 92 ? 17.602 -3.693 14.020 1.00 75.00 92 HIS A C 1
ATOM 731 O O . HIS A 1 92 ? 18.692 -4.114 14.401 1.00 75.00 92 HIS A O 1
ATOM 737 N N . VAL A 1 93 ? 16.984 -4.157 12.935 1.00 75.75 93 VAL A N 1
ATOM 738 C CA . VAL A 1 93 ? 17.520 -5.185 12.042 1.00 75.75 93 VAL A CA 1
ATOM 739 C C . VAL A 1 93 ? 18.028 -4.520 10.762 1.00 75.75 93 VAL A C 1
ATOM 741 O O . VAL A 1 93 ? 17.254 -3.926 10.016 1.00 75.75 93 VAL A O 1
ATOM 744 N N . SER A 1 94 ? 19.329 -4.613 10.479 1.00 77.31 94 SER A N 1
ATOM 745 C CA . SER A 1 94 ? 19.886 -4.131 9.205 1.00 77.31 94 SER A CA 1
ATOM 746 C C . SER A 1 94 ? 19.613 -5.148 8.094 1.00 77.31 94 SER A C 1
ATOM 748 O O . SER A 1 94 ? 20.059 -6.291 8.166 1.00 77.31 94 SER A O 1
ATOM 750 N N . THR A 1 95 ? 18.853 -4.758 7.072 1.00 73.12 95 THR A N 1
ATOM 751 C CA . THR A 1 95 ? 18.468 -5.634 5.952 1.00 73.12 95 THR A CA 1
ATOM 752 C C . THR A 1 95 ? 18.211 -4.807 4.696 1.00 73.12 95 THR A C 1
ATOM 754 O O . THR A 1 95 ? 17.802 -3.654 4.791 1.00 73.12 95 THR A O 1
ATOM 757 N N . ASP A 1 96 ? 18.353 -5.413 3.511 1.00 65.38 96 ASP A N 1
ATOM 758 C CA . ASP A 1 96 ? 17.922 -4.793 2.246 1.00 65.38 96 ASP A CA 1
ATOM 759 C C . ASP A 1 96 ? 16.490 -4.287 2.322 1.00 65.38 96 ASP A C 1
ATOM 761 O O . ASP A 1 96 ? 15.701 -4.814 3.097 1.00 65.38 96 ASP A O 1
ATOM 765 N N . VAL A 1 97 ? 16.124 -3.291 1.525 1.00 70.19 97 VAL A N 1
ATOM 766 C CA . VAL A 1 97 ? 14.757 -2.764 1.517 1.00 70.19 97 VAL A CA 1
ATOM 767 C C . VAL A 1 97 ? 13.824 -3.750 0.806 1.00 70.19 97 VAL A C 1
ATOM 769 O O . VAL A 1 97 ? 14.084 -4.139 -0.329 1.00 70.19 97 VAL A O 1
ATOM 772 N N . LYS A 1 98 ? 12.741 -4.168 1.472 1.00 72.00 98 LYS A N 1
ATOM 773 C CA . LYS A 1 98 ? 11.630 -4.930 0.868 1.00 72.00 98 LYS A CA 1
ATOM 774 C C . LYS A 1 98 ? 10.301 -4.444 1.445 1.00 72.00 98 LYS A C 1
ATOM 776 O O . LYS A 1 98 ? 10.277 -4.005 2.591 1.00 72.00 98 LYS A O 1
ATOM 781 N N . GLY A 1 99 ? 9.234 -4.554 0.661 1.00 74.88 99 GLY A N 1
ATOM 782 C CA . GLY A 1 99 ? 7.878 -4.112 0.995 1.00 74.88 99 GLY A CA 1
ATOM 783 C C . GLY A 1 99 ? 7.195 -3.488 -0.222 1.00 74.88 99 GLY A C 1
ATOM 784 O O . GLY A 1 99 ? 7.833 -3.282 -1.259 1.00 74.88 99 GLY A O 1
ATOM 785 N N . MET A 1 100 ? 5.903 -3.194 -0.110 1.00 74.62 100 MET A N 1
ATOM 786 C CA . MET A 1 100 ? 5.128 -2.618 -1.209 1.00 74.62 100 MET A CA 1
ATOM 787 C C . MET A 1 100 ? 5.269 -1.088 -1.308 1.00 74.62 100 MET A C 1
ATOM 789 O O . MET A 1 100 ? 5.144 -0.357 -0.322 1.00 74.62 100 MET A O 1
ATOM 793 N N . PHE A 1 101 ? 5.496 -0.585 -2.527 1.00 74.81 101 PHE A N 1
ATOM 794 C CA . PHE A 1 101 ? 5.513 0.852 -2.822 1.00 74.81 101 PHE A CA 1
ATOM 795 C C . PHE A 1 101 ? 4.183 1.509 -2.409 1.00 74.81 101 PHE A C 1
ATOM 797 O O . PHE A 1 101 ? 3.116 0.959 -2.666 1.00 74.81 101 PHE A O 1
ATOM 804 N N . GLY A 1 102 ? 4.254 2.665 -1.742 1.00 85.12 102 GLY A N 1
ATOM 805 C CA . GLY A 1 102 ? 3.109 3.311 -1.082 1.00 85.12 102 GLY A CA 1
ATOM 806 C C . GLY A 1 102 ? 3.002 3.030 0.420 1.00 85.12 102 GLY A C 1
ATOM 807 O O . GLY A 1 102 ? 2.523 3.889 1.153 1.00 85.12 102 GLY A O 1
ATOM 808 N N . TYR A 1 103 ? 3.513 1.884 0.884 1.00 90.69 103 TYR A N 1
ATOM 809 C CA . TYR A 1 103 ? 3.534 1.501 2.304 1.00 90.69 103 TYR A CA 1
ATOM 810 C C . TYR A 1 103 ? 4.910 1.655 2.955 1.00 90.69 103 TYR A C 1
ATOM 812 O O . TYR A 1 103 ? 5.008 1.696 4.179 1.00 90.69 103 TYR A O 1
ATOM 820 N N . LEU A 1 104 ? 5.975 1.698 2.148 1.00 84.88 104 LEU A N 1
ATOM 821 C CA . LEU A 1 104 ? 7.358 1.679 2.623 1.00 84.88 104 LEU A CA 1
ATOM 822 C C . LEU A 1 104 ? 7.649 2.801 3.627 1.00 84.88 104 LEU A C 1
ATOM 824 O O . LEU A 1 104 ? 7.512 3.984 3.323 1.00 84.88 104 LEU A O 1
ATOM 828 N N . ASP A 1 105 ? 8.134 2.397 4.800 1.00 90.31 105 ASP A N 1
ATOM 829 C CA . ASP A 1 105 ? 8.666 3.296 5.818 1.00 90.31 105 ASP A CA 1
ATOM 830 C C . ASP A 1 105 ? 9.858 4.098 5.252 1.00 90.31 105 ASP A C 1
ATOM 832 O O . ASP A 1 105 ? 10.858 3.485 4.862 1.00 90.31 105 ASP A O 1
ATOM 836 N N . PRO A 1 106 ? 9.798 5.446 5.239 1.00 85.12 106 PRO A N 1
ATOM 837 C CA . PRO A 1 106 ? 10.847 6.284 4.668 1.00 85.12 106 PRO A CA 1
ATOM 838 C C . PRO A 1 106 ? 12.184 6.156 5.407 1.00 85.12 106 PRO A C 1
ATOM 840 O O . PRO A 1 106 ? 13.234 6.163 4.771 1.00 85.12 106 PRO A O 1
ATOM 843 N N . GLU A 1 107 ? 12.177 5.987 6.731 1.00 86.31 107 GLU A N 1
ATOM 844 C CA . GLU A 1 107 ? 13.415 5.827 7.504 1.00 86.31 107 GLU A CA 1
ATOM 845 C C . GLU A 1 107 ? 14.063 4.478 7.196 1.00 86.31 107 GLU A C 1
ATOM 847 O O . GLU A 1 107 ? 15.270 4.395 6.970 1.00 86.31 107 GLU A O 1
ATOM 852 N N . TYR A 1 108 ? 13.262 3.412 7.149 1.00 87.31 108 TYR A N 1
ATOM 853 C CA . TYR A 1 108 ? 13.744 2.088 6.768 1.00 87.31 108 TYR A CA 1
ATOM 854 C C . TYR A 1 108 ? 14.273 2.082 5.329 1.00 87.31 108 TYR A C 1
ATOM 856 O O . TYR A 1 108 ? 15.345 1.534 5.076 1.00 87.31 108 TYR A O 1
ATOM 864 N N . PHE A 1 109 ? 13.569 2.735 4.403 1.00 77.62 109 PHE A N 1
ATOM 865 C CA . PHE A 1 109 ? 13.998 2.883 3.016 1.00 77.62 109 PHE A CA 1
ATOM 866 C C . PHE A 1 109 ? 15.373 3.561 2.915 1.00 77.62 109 PHE A C 1
ATOM 868 O O . PHE A 1 109 ? 16.260 3.055 2.229 1.00 77.62 109 PHE A O 1
ATOM 875 N N . LEU A 1 110 ? 15.569 4.669 3.634 1.00 74.44 110 LEU A N 1
ATOM 876 C CA . LEU A 1 110 ? 16.807 5.450 3.584 1.00 74.44 110 LEU A CA 1
ATOM 877 C C . LEU A 1 110 ? 17.969 4.775 4.321 1.00 74.44 110 LEU A C 1
ATOM 879 O O . LEU A 1 110 ? 19.096 4.758 3.832 1.00 74.44 110 LEU A O 1
ATOM 883 N N . THR A 1 111 ? 17.711 4.225 5.507 1.00 79.19 111 THR A N 1
ATOM 884 C CA . THR A 1 111 ? 18.769 3.758 6.419 1.00 79.19 111 THR A CA 1
ATOM 885 C C . THR A 1 111 ? 19.017 2.257 6.359 1.00 79.19 111 THR A C 1
ATOM 887 O O . THR A 1 111 ? 19.999 1.784 6.930 1.00 79.19 111 THR A O 1
ATOM 890 N N . ARG A 1 112 ? 18.124 1.492 5.712 1.00 80.69 112 ARG A N 1
ATOM 891 C CA . ARG A 1 112 ? 18.084 0.018 5.741 1.00 80.69 112 ARG A CA 1
ATOM 892 C C . ARG A 1 112 ? 17.901 -0.580 7.142 1.00 80.69 112 ARG A C 1
ATOM 894 O O . ARG A 1 112 ? 18.108 -1.779 7.339 1.00 80.69 112 ARG A O 1
ATOM 901 N N . ARG A 1 113 ? 17.493 0.236 8.122 1.00 85.94 113 ARG A N 1
ATOM 902 C CA . ARG A 1 113 ? 17.221 -0.188 9.500 1.00 85.94 113 ARG A CA 1
ATOM 903 C C . ARG A 1 113 ? 15.745 -0.517 9.663 1.00 85.94 113 ARG A C 1
ATOM 905 O O . ARG A 1 113 ? 14.908 0.373 9.776 1.00 85.94 113 ARG A O 1
ATOM 912 N N . LEU A 1 114 ? 15.432 -1.805 9.667 1.00 88.88 114 LEU A N 1
ATOM 913 C CA . LEU A 1 114 ? 14.084 -2.309 9.888 1.00 88.88 114 LEU A CA 1
ATOM 914 C C . LEU A 1 114 ? 13.782 -2.352 11.390 1.00 88.88 114 LEU A C 1
ATOM 916 O O . LEU A 1 114 ? 14.595 -2.830 12.180 1.00 88.88 114 LEU A O 1
ATOM 920 N N . THR A 1 115 ? 12.609 -1.866 11.793 1.00 92.75 115 THR A N 1
ATOM 921 C CA . THR A 1 115 ? 12.172 -1.878 13.198 1.00 92.75 115 THR A CA 1
ATOM 922 C C . THR A 1 115 ? 10.695 -2.243 13.305 1.00 92.75 115 THR A C 1
ATOM 924 O O . THR A 1 115 ? 9.944 -2.119 12.341 1.00 92.75 115 THR A O 1
ATOM 927 N N . LYS A 1 116 ? 10.227 -2.578 14.511 1.00 94.62 116 LYS A N 1
ATOM 928 C CA . LYS A 1 116 ? 8.786 -2.716 14.809 1.00 94.62 116 LYS A CA 1
ATOM 929 C C . LYS A 1 116 ? 7.990 -1.440 14.484 1.00 94.62 116 LYS A C 1
ATOM 931 O O . LYS A 1 116 ? 6.806 -1.484 14.171 1.00 94.62 116 LYS A O 1
ATOM 936 N N . LYS A 1 117 ? 8.645 -0.272 14.505 1.00 96.50 117 LYS A N 1
ATOM 937 C CA . LYS A 1 117 ? 8.042 1.017 14.126 1.00 96.50 117 LYS A CA 1
ATOM 938 C C . LYS A 1 117 ? 7.879 1.177 12.609 1.00 96.50 117 LYS A C 1
ATOM 940 O O . LYS A 1 117 ? 7.148 2.069 12.181 1.00 96.50 117 LYS A O 1
ATOM 945 N N . SER A 1 118 ? 8.530 0.346 11.797 1.00 95.88 118 SER A N 1
ATOM 946 C CA . SER A 1 118 ? 8.291 0.272 10.350 1.00 95.88 118 SER A CA 1
ATOM 947 C C . SER A 1 118 ? 6.929 -0.364 10.056 1.00 95.88 118 SER A C 1
ATOM 949 O O . SER A 1 118 ? 6.172 0.145 9.232 1.00 95.88 118 SER A O 1
ATOM 951 N N . ASP A 1 119 ? 6.550 -1.387 10.825 1.00 97.38 119 ASP A N 1
ATOM 952 C CA . ASP A 1 119 ? 5.195 -1.950 10.803 1.00 97.38 119 ASP A CA 1
ATOM 953 C C . ASP A 1 119 ? 4.144 -0.941 11.306 1.00 97.38 119 ASP A C 1
ATOM 955 O O . ASP A 1 119 ? 3.058 -0.850 10.748 1.00 97.38 119 ASP A O 1
ATOM 959 N N . ALA A 1 120 ? 4.472 -0.102 12.298 1.00 98.06 120 ALA A N 1
ATOM 960 C CA . ALA A 1 120 ? 3.578 0.988 12.709 1.00 98.06 120 ALA A CA 1
ATOM 961 C C . ALA A 1 120 ? 3.333 2.008 11.583 1.00 98.06 120 ALA A C 1
ATOM 963 O O . ALA A 1 120 ? 2.206 2.461 11.408 1.00 98.06 120 ALA A O 1
ATOM 964 N N . TYR A 1 121 ? 4.358 2.342 10.791 1.00 98.19 121 TYR A N 1
ATOM 965 C CA . TYR A 1 121 ? 4.204 3.236 9.639 1.00 98.19 121 TYR A CA 1
ATOM 966 C C . TYR A 1 121 ? 3.292 2.631 8.566 1.00 98.19 121 TYR A C 1
ATOM 968 O O . TYR A 1 121 ? 2.315 3.262 8.165 1.00 98.19 121 TYR A O 1
ATOM 976 N N . THR A 1 122 ? 3.574 1.394 8.145 1.00 97.81 122 THR A N 1
ATOM 977 C CA . THR A 1 122 ? 2.765 0.677 7.140 1.00 97.81 122 THR A CA 1
ATOM 978 C C . THR A 1 122 ? 1.310 0.523 7.603 1.00 97.81 122 THR A C 1
ATOM 980 O O . THR A 1 122 ? 0.387 0.767 6.829 1.00 97.81 122 THR A O 1
ATOM 983 N N . PHE A 1 123 ? 1.082 0.245 8.892 1.00 98.50 123 PHE A N 1
ATOM 984 C CA . PHE A 1 123 ? -0.259 0.213 9.478 1.00 98.50 123 PHE A CA 1
ATOM 985 C C . PHE A 1 123 ? -0.951 1.588 9.463 1.00 98.50 123 PHE A C 1
ATOM 987 O O . PHE A 1 123 ? -2.154 1.672 9.236 1.00 98.50 123 PHE A O 1
ATOM 994 N N . GLY A 1 124 ? -0.206 2.687 9.624 1.00 98.50 124 GLY A N 1
ATOM 995 C CA . GLY A 1 124 ? -0.725 4.048 9.445 1.00 98.50 124 GLY A CA 1
ATOM 996 C C . GLY A 1 124 ? -1.285 4.307 8.042 1.00 98.50 124 GLY A C 1
ATOM 997 O O . GLY A 1 124 ? -2.313 4.970 7.907 1.00 98.50 124 GLY A O 1
ATOM 998 N N . VAL A 1 125 ? -0.657 3.741 7.005 1.00 98.38 125 VAL A N 1
ATOM 999 C CA . VAL A 1 125 ? -1.172 3.797 5.625 1.00 98.38 125 VAL A CA 1
ATOM 1000 C C . VAL A 1 125 ? -2.483 3.017 5.516 1.00 98.38 125 VAL A C 1
ATOM 1002 O O . VAL A 1 125 ? -3.464 3.562 5.012 1.00 98.38 125 VAL A O 1
ATOM 1005 N N . VAL A 1 126 ? -2.539 1.807 6.087 1.00 98.56 126 VAL A N 1
ATOM 1006 C CA . VAL A 1 126 ? -3.764 0.987 6.147 1.00 98.56 126 VAL A CA 1
ATOM 1007 C C . VAL A 1 126 ? -4.912 1.735 6.832 1.00 98.56 126 VAL A C 1
ATOM 1009 O O . VAL A 1 126 ? -6.040 1.704 6.345 1.00 98.56 126 VAL A O 1
ATOM 1012 N N . LEU A 1 127 ? -4.653 2.459 7.926 1.00 98.62 127 LEU A N 1
ATOM 1013 C CA . LEU A 1 127 ? -5.685 3.259 8.598 1.00 98.62 127 LEU A CA 1
ATOM 1014 C C . LEU A 1 127 ? -6.281 4.329 7.668 1.00 98.62 127 LEU A C 1
ATOM 1016 O O . LEU A 1 127 ? -7.498 4.532 7.667 1.00 98.62 127 LEU A O 1
ATOM 1020 N N . PHE A 1 128 ? -5.461 4.987 6.842 1.00 98.44 128 PHE A N 1
ATOM 1021 C CA . PHE A 1 128 ? -5.965 5.951 5.862 1.00 98.44 128 PHE A CA 1
ATOM 1022 C C . PHE A 1 128 ? -6.670 5.293 4.677 1.00 98.44 128 PHE A C 1
ATOM 1024 O O . PHE A 1 128 ? -7.681 5.832 4.227 1.00 98.44 128 PHE A O 1
ATOM 1031 N N . GLU A 1 129 ? -6.222 4.128 4.210 1.00 97.50 129 GLU A N 1
ATOM 1032 C CA . GLU A 1 129 ? -6.972 3.338 3.224 1.00 97.50 129 GLU A CA 1
ATOM 1033 C C . GLU A 1 129 ? -8.368 2.991 3.749 1.00 97.50 129 GLU A C 1
ATOM 1035 O O . GLU A 1 129 ? -9.359 3.184 3.049 1.00 97.50 129 GLU A O 1
ATOM 1040 N N . VAL A 1 130 ? -8.465 2.553 5.007 1.00 97.50 130 VAL A N 1
ATOM 1041 C CA . VAL A 1 130 ? -9.732 2.205 5.659 1.00 97.50 130 VAL A CA 1
ATOM 1042 C C . VAL A 1 130 ? -10.653 3.419 5.799 1.00 97.50 130 VAL A C 1
ATOM 1044 O O . VAL A 1 130 ? -11.858 3.300 5.570 1.00 97.50 130 VAL A O 1
ATOM 1047 N N . LEU A 1 131 ? -10.120 4.593 6.139 1.00 97.00 131 LEU A N 1
ATOM 1048 C CA . LEU A 1 131 ? -10.916 5.819 6.257 1.00 97.00 131 LEU A CA 1
ATOM 1049 C C . LEU A 1 131 ? -11.372 6.366 4.895 1.00 97.00 131 LEU A C 1
ATOM 1051 O O . LEU A 1 131 ? -12.489 6.870 4.774 1.00 97.00 131 LEU A O 1
ATOM 1055 N N . CYS A 1 132 ? -10.504 6.304 3.885 1.00 95.31 132 CYS A N 1
ATOM 1056 C CA . CYS A 1 132 ? -10.703 7.007 2.617 1.00 95.31 132 CYS A CA 1
ATOM 1057 C C . CYS A 1 132 ? -11.253 6.109 1.502 1.00 95.31 132 CYS A C 1
ATOM 1059 O O . CYS A 1 132 ? -11.779 6.629 0.522 1.00 95.31 132 CYS A O 1
ATOM 1061 N N . ALA A 1 133 ? -11.107 4.785 1.628 1.00 94.25 133 ALA A N 1
ATOM 1062 C CA . ALA A 1 133 ? -11.314 3.808 0.557 1.00 94.25 133 ALA A CA 1
ATOM 1063 C C . ALA A 1 133 ? -10.586 4.192 -0.746 1.00 94.25 133 ALA A C 1
ATOM 1065 O O . ALA A 1 133 ? -11.107 4.040 -1.849 1.00 94.25 133 ALA A O 1
ATOM 1066 N N . LYS A 1 134 ? -9.351 4.695 -0.612 1.00 92.56 134 LYS A N 1
ATOM 1067 C CA . LYS A 1 134 ? -8.453 5.039 -1.729 1.00 92.56 134 LYS A CA 1
ATOM 1068 C C . LYS A 1 134 ? -7.197 4.191 -1.695 1.00 92.56 134 LYS A C 1
ATOM 1070 O O . LYS A 1 134 ? -6.791 3.753 -0.620 1.00 92.56 134 LYS A O 1
ATOM 1075 N N . LEU A 1 135 ? -6.619 3.940 -2.864 1.00 91.25 135 LEU A N 1
ATOM 1076 C CA . LEU A 1 135 ? -5.365 3.206 -2.968 1.00 91.25 135 LEU A CA 1
ATOM 1077 C C . LEU A 1 135 ? -4.227 4.012 -2.310 1.00 91.25 135 LEU A C 1
ATOM 1079 O O . LEU A 1 135 ? -4.254 5.243 -2.358 1.00 91.25 135 LEU A O 1
ATOM 1083 N N . PRO A 1 136 ? -3.204 3.350 -1.744 1.00 90.00 136 PRO A N 1
ATOM 1084 C CA . PRO A 1 136 ? -2.029 4.013 -1.167 1.00 90.00 136 PRO A CA 1
ATOM 1085 C C . PRO A 1 136 ? -1.297 4.913 -2.160 1.00 90.00 136 PRO A C 1
ATOM 1087 O O . PRO A 1 136 ? -0.716 5.932 -1.777 1.00 90.00 136 PRO A O 1
ATOM 1090 N N . VAL A 1 137 ? -1.310 4.501 -3.431 1.00 88.19 137 VAL A N 1
ATOM 1091 C CA . VAL A 1 137 ? -0.764 5.241 -4.561 1.00 88.19 137 VAL A CA 1
ATOM 1092 C C . VAL A 1 137 ? -1.807 5.285 -5.664 1.00 88.19 137 VAL A C 1
ATOM 1094 O O . VAL A 1 137 ? -2.198 4.241 -6.184 1.00 88.19 137 VAL A O 1
ATOM 1097 N N . ASP A 1 138 ? -2.201 6.490 -6.054 1.00 82.50 138 ASP A N 1
ATOM 1098 C CA . ASP A 1 138 ? -3.052 6.742 -7.211 1.00 82.50 138 ASP A CA 1
ATOM 1099 C C . ASP A 1 138 ? -2.322 7.688 -8.166 1.00 82.50 138 ASP A C 1
ATOM 1101 O O . ASP A 1 138 ? -2.038 8.831 -7.835 1.00 82.50 138 ASP A O 1
ATOM 1105 N N . ILE A 1 139 ? -1.964 7.209 -9.355 1.00 76.56 139 ILE A N 1
ATOM 1106 C CA . ILE A 1 139 ? -1.243 8.015 -10.352 1.00 76.56 139 ILE A CA 1
ATOM 1107 C C . ILE A 1 139 ? -2.177 8.819 -11.263 1.00 76.56 139 ILE A C 1
ATOM 1109 O O . ILE A 1 139 ? -1.687 9.583 -12.094 1.00 76.56 139 ILE A O 1
ATOM 1113 N N . SER A 1 140 ? -3.495 8.630 -11.138 1.00 74.31 140 SER A N 1
ATOM 1114 C CA . SER A 1 140 ? -4.503 9.337 -11.935 1.00 74.31 140 SER A CA 1
ATOM 1115 C C . SER A 1 140 ? -4.813 10.741 -11.404 1.00 74.31 140 SER A C 1
ATOM 1117 O O . SER A 1 140 ? -5.349 11.567 -12.141 1.00 74.31 140 SER A O 1
ATOM 1119 N N . VAL A 1 141 ? -4.435 11.024 -10.154 1.00 78.12 141 VAL A N 1
ATOM 1120 C CA . VAL A 1 141 ? -4.637 12.313 -9.482 1.00 78.12 141 VAL A CA 1
ATOM 1121 C C . VAL A 1 141 ? -3.408 13.229 -9.582 1.00 78.12 141 VAL A C 1
ATOM 1123 O O . VAL A 1 141 ? -2.322 12.821 -10.019 1.00 78.12 141 VAL A O 1
ATOM 1126 N N . GLU A 1 142 ? -3.595 14.488 -9.173 1.00 76.50 142 GLU A N 1
ATOM 1127 C CA . GLU A 1 142 ? -2.530 15.491 -9.036 1.00 76.50 142 GLU A CA 1
ATOM 1128 C C . GLU A 1 142 ? -1.372 14.967 -8.177 1.00 76.50 142 GLU A C 1
ATOM 1130 O O . GLU A 1 142 ? -1.568 14.145 -7.279 1.00 76.50 142 GLU A O 1
ATOM 1135 N N . GLU A 1 143 ? -0.152 15.428 -8.460 1.00 69.06 143 GLU A N 1
ATOM 1136 C CA . GLU A 1 143 ? 1.083 14.891 -7.879 1.00 69.06 143 GLU A CA 1
ATOM 1137 C C . GLU A 1 143 ? 1.069 14.899 -6.345 1.00 69.06 143 GLU A C 1
ATOM 1139 O O . GLU A 1 143 ? 1.425 13.907 -5.705 1.00 69.06 143 GLU A O 1
ATOM 1144 N N . GLU A 1 144 ? 0.552 15.978 -5.766 1.00 71.38 144 GLU A N 1
ATOM 1145 C CA . GLU A 1 144 ? 0.414 16.189 -4.329 1.00 71.38 144 GLU A CA 1
ATOM 1146 C C . GLU A 1 144 ? -0.573 15.215 -3.670 1.00 71.38 144 GLU A C 1
ATOM 1148 O O . GLU A 1 144 ? -0.510 14.995 -2.459 1.00 71.38 144 GLU A O 1
ATOM 1153 N N . GLN A 1 145 ? -1.485 14.633 -4.455 1.00 79.62 145 GLN A N 1
ATOM 1154 C CA . GLN A 1 145 ? -2.533 13.725 -3.989 1.00 79.62 145 GLN A CA 1
ATOM 1155 C C . GLN A 1 145 ? -2.190 12.248 -4.211 1.00 79.62 145 GLN A C 1
ATOM 1157 O O . GLN A 1 145 ? -2.892 11.377 -3.697 1.00 79.62 145 GLN A O 1
ATOM 1162 N N . ARG A 1 146 ? -1.117 11.941 -4.953 1.00 83.06 146 ARG A N 1
ATOM 1163 C CA . ARG A 1 146 ? -0.830 10.561 -5.375 1.00 83.06 146 ARG A CA 1
ATOM 1164 C C . ARG A 1 146 ? -0.517 9.622 -4.235 1.00 83.06 146 ARG A C 1
ATOM 1166 O O . ARG A 1 146 ? -0.917 8.467 -4.282 1.00 83.06 146 ARG A O 1
ATOM 1173 N N . SER A 1 147 ? 0.239 10.091 -3.245 1.00 89.88 147 SER A N 1
ATOM 1174 C CA . SER A 1 147 ? 0.497 9.331 -2.026 1.00 89.88 147 SER A CA 1
ATOM 1175 C C . SER A 1 147 ? -0.628 9.611 -1.045 1.00 89.88 147 SER A C 1
ATOM 1177 O O . SER A 1 147 ? -0.718 10.717 -0.512 1.00 89.88 147 SER A O 1
ATOM 1179 N N . LEU A 1 148 ? -1.452 8.600 -0.765 1.00 94.12 148 LEU A N 1
ATOM 1180 C CA . LEU A 1 148 ? -2.550 8.733 0.191 1.00 94.12 148 LEU A CA 1
ATOM 1181 C C . LEU A 1 148 ? -2.048 9.200 1.560 1.00 94.12 148 LEU A C 1
ATOM 1183 O O . LEU A 1 148 ? -2.669 10.051 2.189 1.00 94.12 148 LEU A O 1
ATOM 1187 N N . ALA A 1 149 ? -0.897 8.680 1.990 1.00 93.19 149 ALA A N 1
ATOM 1188 C CA . ALA A 1 149 ? -0.242 9.072 3.228 1.00 93.19 149 ALA A CA 1
ATOM 1189 C C . ALA A 1 149 ? 0.062 10.580 3.253 1.00 93.19 149 ALA A C 1
ATOM 1191 O O . ALA A 1 149 ? -0.400 11.287 4.148 1.00 93.19 149 ALA A O 1
ATOM 1192 N N . LEU A 1 150 ? 0.784 11.094 2.251 1.00 91.44 150 LEU A N 1
ATOM 1193 C CA . LEU A 1 150 ? 1.144 12.516 2.190 1.00 91.44 150 LEU A CA 1
ATOM 1194 C C . LEU A 1 150 ? -0.084 13.412 2.019 1.00 91.44 150 LEU A C 1
ATOM 1196 O O . LEU A 1 150 ? -0.179 14.465 2.657 1.00 91.44 150 LEU A O 1
ATOM 1200 N N . TRP A 1 151 ? -1.043 12.981 1.204 1.00 93.94 151 TRP A N 1
ATOM 1201 C CA . TRP A 1 151 ? -2.265 13.731 0.973 1.00 93.94 151 TRP A CA 1
ATOM 1202 C C . TRP A 1 151 ? -3.125 13.828 2.233 1.00 93.94 151 TRP A C 1
ATOM 1204 O O . TRP A 1 151 ? -3.564 14.917 2.599 1.00 93.94 151 TRP A O 1
ATOM 1214 N N . ALA A 1 152 ? -3.290 12.726 2.966 1.00 95.25 152 ALA A N 1
ATOM 1215 C CA . ALA A 1 152 ? -4.002 12.729 4.234 1.00 95.25 152 ALA A CA 1
ATOM 1216 C C . ALA A 1 152 ? -3.333 13.653 5.261 1.00 95.25 152 ALA A C 1
ATOM 1218 O O . ALA A 1 152 ? -4.010 14.454 5.908 1.00 95.25 152 ALA A O 1
ATOM 1219 N N . GLN A 1 153 ? -1.999 13.628 5.356 1.00 93.88 153 GLN A N 1
ATOM 1220 C CA . GLN A 1 153 ? -1.248 14.561 6.202 1.00 93.88 153 GLN A CA 1
ATOM 1221 C C . GLN A 1 153 ? -1.461 16.024 5.792 1.00 93.88 153 GLN A C 1
ATOM 1223 O O . GLN A 1 153 ? -1.570 16.900 6.655 1.00 93.88 153 GLN A O 1
ATOM 1228 N N . HIS A 1 154 ? -1.537 16.305 4.489 1.00 92.69 154 HIS A N 1
ATOM 1229 C CA . HIS A 1 154 ? -1.853 17.636 3.979 1.00 92.69 154 HIS A CA 1
ATOM 1230 C C . HIS A 1 154 ? -3.271 18.072 4.377 1.00 92.69 154 HIS A C 1
ATOM 1232 O O . HIS A 1 154 ? -3.443 19.166 4.918 1.00 92.69 154 HIS A O 1
ATOM 1238 N N . CYS A 1 155 ? -4.272 17.211 4.181 1.00 93.38 155 CYS A N 1
ATOM 1239 C CA . CYS A 1 155 ? -5.658 17.476 4.563 1.00 93.38 155 CYS A CA 1
ATOM 1240 C C . CYS A 1 155 ? -5.811 17.716 6.069 1.00 93.38 155 CYS A C 1
ATOM 1242 O O . CYS A 1 155 ? -6.524 18.635 6.467 1.00 93.38 155 CYS A O 1
ATOM 1244 N N . ILE A 1 156 ? -5.098 16.964 6.912 1.00 94.12 156 ILE A N 1
ATOM 1245 C CA . ILE A 1 156 ? -5.074 17.189 8.366 1.00 94.12 156 ILE A CA 1
ATOM 1246 C C . ILE A 1 156 ? -4.512 18.577 8.685 1.00 94.12 156 ILE A C 1
ATOM 1248 O O . ILE A 1 156 ? -5.142 19.341 9.414 1.00 94.12 156 ILE A O 1
ATOM 1252 N N . LYS A 1 157 ? -3.374 18.956 8.087 1.00 92.19 157 LYS A N 1
ATOM 1253 C CA . LYS A 1 157 ? -2.766 20.286 8.285 1.00 92.19 157 LYS A CA 1
ATOM 1254 C C . LYS A 1 157 ? -3.670 21.432 7.823 1.00 92.19 157 LYS A C 1
ATOM 1256 O O . LYS A 1 157 ? -3.621 22.513 8.402 1.00 92.19 157 LYS A O 1
ATOM 1261 N N . LYS A 1 158 ? -4.466 21.217 6.774 1.00 93.25 158 LYS A N 1
ATOM 1262 C CA . LYS A 1 158 ? -5.402 22.208 6.222 1.00 93.25 158 LYS A CA 1
ATOM 1263 C C . LYS A 1 158 ? -6.781 22.196 6.883 1.00 93.25 158 LYS A C 1
ATOM 1265 O O . LYS A 1 158 ? -7.571 23.090 6.601 1.00 93.25 158 LYS A O 1
ATOM 1270 N N . GLY A 1 159 ? -7.079 21.213 7.734 1.00 90.81 159 GLY A N 1
ATOM 1271 C CA . GLY A 1 159 ? -8.415 21.026 8.301 1.00 90.81 159 GLY A CA 1
ATOM 1272 C C . GLY A 1 159 ? -9.463 20.597 7.266 1.00 90.81 159 GLY A C 1
ATOM 1273 O O . GLY A 1 159 ? -10.639 20.892 7.436 1.00 90.81 159 GLY A O 1
ATOM 1274 N N . THR A 1 160 ? -9.053 19.926 6.186 1.00 93.62 160 THR A N 1
ATOM 1275 C CA . THR A 1 160 ? -9.915 19.503 5.066 1.00 93.62 160 THR A CA 1
ATOM 1276 C C . THR A 1 160 ? -10.109 17.985 4.996 1.00 93.62 160 THR A C 1
ATOM 1278 O O . THR A 1 160 ? -10.408 17.438 3.936 1.00 93.62 160 THR A O 1
ATOM 1281 N N . VAL A 1 161 ? -9.959 17.283 6.124 1.00 92.06 161 VAL A N 1
ATOM 1282 C CA . VAL A 1 161 ? -10.090 15.815 6.218 1.00 92.06 161 VAL A CA 1
ATOM 1283 C C . VAL A 1 161 ? -11.437 15.313 5.690 1.00 92.06 161 VAL A C 1
ATOM 1285 O O . VAL A 1 161 ? -11.479 14.284 5.025 1.00 92.06 161 VAL A O 1
ATOM 1288 N N . ASP A 1 162 ? -12.525 16.060 5.886 1.00 88.19 162 ASP A N 1
ATOM 1289 C CA . ASP A 1 162 ? -13.861 15.681 5.401 1.00 88.19 162 ASP A CA 1
ATOM 1290 C C . ASP A 1 162 ? -13.933 15.458 3.876 1.00 88.19 162 ASP A C 1
ATOM 1292 O O . ASP A 1 162 ? -14.838 14.781 3.386 1.00 88.19 162 ASP A O 1
ATOM 1296 N N . GLN A 1 163 ? -12.978 16.005 3.114 1.00 87.69 163 GLN A N 1
ATOM 1297 C CA . GLN A 1 163 ? -12.909 15.874 1.656 1.00 87.69 163 GLN A CA 1
ATOM 1298 C C . GLN A 1 163 ? -12.350 14.521 1.196 1.00 87.69 163 GLN A C 1
ATOM 1300 O O . GLN A 1 163 ? -12.585 14.121 0.055 1.00 87.69 163 GLN A O 1
ATOM 1305 N N . ILE A 1 164 ? -11.606 13.820 2.057 1.00 90.25 164 ILE A N 1
ATOM 1306 C CA . ILE A 1 164 ? -10.934 12.564 1.695 1.00 90.25 164 ILE A CA 1
ATOM 1307 C C . ILE A 1 164 ? -11.626 11.319 2.246 1.00 90.25 164 ILE A C 1
ATOM 1309 O O . ILE A 1 164 ? -11.342 10.229 1.757 1.00 90.25 164 ILE A O 1
ATOM 1313 N N . ILE A 1 165 ? -12.544 11.482 3.204 1.00 93.06 165 ILE A N 1
ATOM 1314 C CA . ILE A 1 165 ? -13.299 10.382 3.815 1.00 93.06 165 ILE A CA 1
ATOM 1315 C C . ILE A 1 165 ? -14.139 9.672 2.757 1.00 93.06 165 ILE A C 1
ATOM 1317 O O . ILE A 1 165 ? -14.788 10.311 1.922 1.00 93.06 165 ILE A O 1
ATOM 1321 N N . ASP A 1 166 ? -14.173 8.345 2.848 1.00 93.38 166 ASP A N 1
ATOM 1322 C CA . ASP A 1 166 ? -15.049 7.512 2.038 1.00 93.38 166 ASP A CA 1
ATOM 1323 C C . ASP A 1 166 ? -16.509 8.006 2.148 1.00 93.38 166 ASP A C 1
ATOM 1325 O O . ASP A 1 166 ? -17.071 8.055 3.251 1.00 93.38 166 ASP A O 1
ATOM 1329 N N . PRO A 1 167 ? -17.167 8.349 1.023 1.00 90.56 167 PRO A N 1
ATOM 1330 C CA . PRO A 1 167 ? -18.551 8.807 1.022 1.00 90.56 167 PRO A CA 1
ATOM 1331 C C . PRO A 1 167 ? -19.529 7.870 1.744 1.00 90.56 167 PRO A C 1
ATOM 1333 O O . PRO A 1 167 ? -20.507 8.355 2.315 1.00 90.56 167 PRO A O 1
ATOM 1336 N N . SER A 1 168 ? -19.269 6.557 1.757 1.00 89.94 168 SER A N 1
ATOM 1337 C CA . SER A 1 168 ? -20.106 5.566 2.444 1.00 89.94 168 SER A CA 1
ATOM 1338 C C . SER A 1 168 ? -20.096 5.714 3.969 1.00 89.94 168 SER A C 1
ATOM 1340 O O . SER A 1 168 ? -21.047 5.295 4.625 1.00 89.94 168 SER A O 1
ATOM 1342 N N . LEU A 1 169 ? -19.081 6.370 4.542 1.00 90.94 169 LEU A N 1
ATOM 1343 C CA . LEU A 1 169 ? -18.939 6.595 5.983 1.00 90.94 169 LEU A CA 1
ATOM 1344 C C . LEU A 1 169 ? -19.586 7.900 6.470 1.00 90.94 169 LEU A C 1
ATOM 1346 O O . LEU A 1 169 ? -19.624 8.163 7.677 1.00 90.94 169 LEU A O 1
ATOM 1350 N N . ARG A 1 170 ? -20.115 8.730 5.562 1.00 84.25 170 ARG A N 1
ATOM 1351 C CA . ARG A 1 170 ? -20.742 10.008 5.925 1.00 84.25 170 ARG A CA 1
ATOM 1352 C C . ARG A 1 170 ? -21.907 9.788 6.890 1.00 84.25 170 ARG A C 1
ATOM 1354 O O . ARG A 1 170 ? -22.830 9.028 6.617 1.00 84.25 170 ARG A O 1
ATOM 1361 N N . GLY A 1 171 ? -21.856 10.475 8.030 1.00 85.38 171 GLY A N 1
ATOM 1362 C CA . GLY 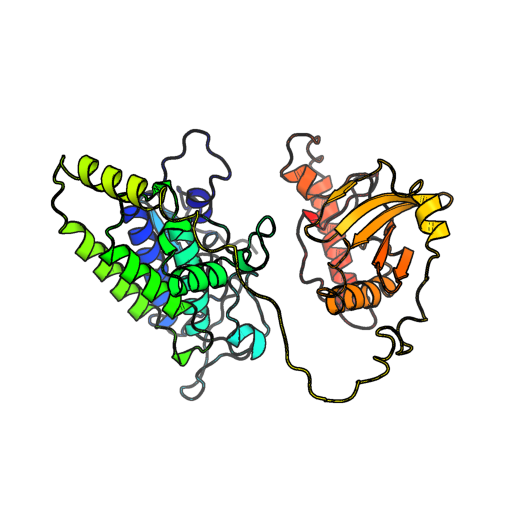A 1 171 ? -22.853 10.357 9.098 1.00 85.38 171 GLY A CA 1
ATOM 1363 C C . GLY A 1 171 ? -22.674 9.152 10.032 1.00 85.38 171 GLY A C 1
ATOM 1364 O O . GLY A 1 171 ? -23.441 9.034 10.982 1.00 85.38 171 GLY A O 1
ATOM 1365 N N . GLN A 1 172 ? -21.671 8.291 9.810 1.00 89.88 172 GLN A N 1
ATOM 1366 C CA . GLN A 1 172 ? -21.356 7.158 10.696 1.00 89.88 172 GLN A CA 1
ATOM 1367 C C . GLN A 1 172 ? -20.262 7.480 11.729 1.00 89.88 172 GLN A C 1
ATOM 1369 O O . GLN A 1 172 ? -20.149 6.797 12.745 1.00 89.88 172 GLN A O 1
ATOM 1374 N N . ILE A 1 173 ? -19.451 8.513 11.477 1.00 88.19 173 ILE A N 1
ATOM 1375 C CA . ILE A 1 173 ? -18.309 8.895 12.318 1.00 88.19 173 ILE A CA 1
ATOM 1376 C C . ILE A 1 173 ? -18.635 10.194 13.056 1.00 88.19 173 ILE A C 1
ATOM 1378 O O . ILE A 1 173 ? -19.037 11.181 12.440 1.00 88.19 173 ILE A O 1
ATOM 1382 N N . SER A 1 174 ? -18.449 10.218 14.378 1.00 85.19 174 SER A N 1
ATOM 1383 C CA . SER A 1 174 ? -18.543 11.468 15.137 1.00 85.19 174 SER A CA 1
ATOM 1384 C C . SER A 1 174 ? -17.312 12.348 14.880 1.00 85.19 174 SER A C 1
ATOM 1386 O O . SER A 1 174 ? -16.217 11.811 14.704 1.00 85.19 174 SER A O 1
ATOM 1388 N N . PRO A 1 175 ? -17.430 13.688 14.925 1.00 85.38 175 PRO A N 1
ATOM 1389 C CA . PRO A 1 175 ? -16.282 14.577 14.721 1.00 85.38 175 PRO A CA 1
ATOM 1390 C C . PRO A 1 175 ? -15.114 14.304 15.681 1.00 85.38 175 PRO A C 1
ATOM 1392 O O . PRO A 1 175 ? -13.952 14.384 15.292 1.00 85.38 175 PRO A O 1
ATOM 1395 N N . TYR A 1 176 ? -15.420 13.934 16.929 1.00 84.56 176 TYR A N 1
ATOM 1396 C CA . TYR A 1 176 ? -14.413 13.552 17.920 1.00 84.56 176 TYR A CA 1
ATOM 1397 C C . TYR A 1 176 ? -13.677 12.265 17.524 1.00 84.56 176 TYR A C 1
ATOM 1399 O O . TYR A 1 176 ? -12.448 12.246 17.511 1.00 84.56 176 TYR A O 1
ATOM 1407 N N . CYS A 1 177 ? -14.417 11.214 17.151 1.00 86.56 177 CYS A N 1
ATOM 1408 C CA . CYS A 1 177 ? -13.832 9.944 16.724 1.00 86.56 177 CYS A CA 1
ATOM 1409 C C . CYS A 1 177 ? -13.004 10.114 15.446 1.00 86.56 177 CYS A C 1
ATOM 1411 O O . CYS A 1 177 ? -11.909 9.568 15.360 1.00 86.56 177 CYS A O 1
ATOM 1413 N N . LEU A 1 178 ? -13.499 10.899 14.484 1.00 90.88 178 LEU A N 1
ATOM 1414 C CA . LEU A 1 178 ? -12.784 11.203 13.249 1.00 90.88 178 LEU A CA 1
ATOM 1415 C C . LEU A 1 178 ? -11.442 11.874 13.549 1.00 90.88 178 LEU A C 1
ATOM 1417 O O . LEU A 1 178 ? -10.414 11.397 13.080 1.00 90.88 178 LEU A O 1
ATOM 1421 N N . LYS A 1 179 ? -11.451 12.932 14.371 1.00 88.88 179 LYS A N 1
ATOM 1422 C CA . LYS A 1 179 ? -10.236 13.654 14.759 1.00 88.88 179 LYS A CA 1
ATOM 1423 C C . LYS A 1 179 ? -9.234 12.736 15.456 1.00 88.88 179 LYS A C 1
ATOM 1425 O O . LYS A 1 179 ? -8.068 12.702 15.075 1.00 88.88 179 LYS A O 1
ATOM 1430 N N . MET A 1 180 ? -9.691 11.971 16.448 1.00 87.88 180 MET A N 1
ATOM 1431 C CA . MET A 1 180 ? -8.839 11.028 17.175 1.00 87.88 180 MET A CA 1
ATOM 1432 C C . MET A 1 180 ? -8.219 9.989 16.237 1.00 87.88 180 MET A C 1
ATOM 1434 O O . MET A 1 180 ? -7.013 9.756 16.295 1.00 87.88 180 MET A O 1
ATOM 1438 N N . PHE A 1 181 ? -9.017 9.413 15.335 1.00 95.12 181 PHE A N 1
ATOM 1439 C CA . PHE A 1 181 ? -8.550 8.435 14.356 1.00 95.12 181 PHE A CA 1
ATOM 1440 C C . PHE A 1 181 ? -7.501 9.033 13.415 1.00 95.12 181 PHE A C 1
ATOM 1442 O O . PHE A 1 181 ? -6.439 8.444 13.215 1.00 95.12 181 PHE A O 1
ATOM 1449 N N . THR A 1 182 ? -7.756 10.226 12.873 1.00 95.75 182 THR A N 1
ATOM 1450 C CA . THR A 1 182 ? -6.849 10.882 11.923 1.00 95.75 182 THR A CA 1
ATOM 1451 C C . THR A 1 182 ? -5.558 11.347 12.580 1.00 95.75 182 THR A C 1
ATOM 1453 O O . THR A 1 182 ? -4.490 11.189 11.991 1.00 95.75 182 THR A O 1
ATOM 1456 N N . ASP A 1 183 ? -5.628 11.868 13.809 1.00 90.25 183 ASP A N 1
ATOM 1457 C CA . ASP A 1 183 ? -4.452 12.289 14.573 1.00 90.25 183 ASP A CA 1
ATOM 1458 C C . ASP A 1 183 ? -3.556 11.082 14.878 1.00 90.25 183 ASP A C 1
ATOM 1460 O O . ASP A 1 183 ? -2.332 11.149 14.725 1.00 90.25 183 ASP A O 1
ATOM 1464 N N . PHE A 1 184 ? -4.158 9.947 15.243 1.00 92.56 184 PHE A N 1
ATOM 1465 C CA . PHE A 1 184 ? -3.416 8.733 15.559 1.00 92.56 184 PHE A CA 1
ATOM 1466 C C . PHE A 1 184 ? -2.813 8.066 14.315 1.00 92.56 184 PHE A C 1
ATOM 1468 O O . PHE A 1 184 ? -1.633 7.704 14.318 1.00 92.56 184 PHE A O 1
ATOM 1475 N N . ALA A 1 185 ? -3.577 7.972 13.223 1.00 97.69 185 ALA A N 1
ATOM 1476 C CA . ALA A 1 185 ? -3.075 7.492 11.936 1.00 97.69 185 ALA A CA 1
ATOM 1477 C C . ALA A 1 185 ? -1.924 8.377 11.420 1.00 97.69 185 ALA A C 1
ATOM 1479 O O . ALA A 1 185 ? -0.888 7.874 10.990 1.00 97.69 185 ALA A O 1
ATOM 1480 N N . ASN A 1 186 ? -2.034 9.702 11.560 1.00 97.56 186 ASN A N 1
ATOM 1481 C CA . ASN A 1 186 ? -0.958 10.632 11.215 1.00 97.56 186 ASN A CA 1
ATOM 1482 C C . ASN A 1 186 ? 0.293 10.441 12.090 1.00 97.56 186 ASN A C 1
ATOM 1484 O O . ASN A 1 186 ? 1.414 10.492 11.584 1.00 97.56 186 ASN A O 1
ATOM 1488 N N . LYS A 1 187 ? 0.124 10.165 13.389 1.00 97.00 187 LYS A N 1
ATOM 1489 C CA . LYS A 1 187 ? 1.244 9.857 14.293 1.00 97.00 187 LYS A CA 1
ATOM 1490 C C . LYS A 1 187 ? 1.991 8.586 13.868 1.00 97.00 187 LYS A C 1
ATOM 1492 O O . LYS A 1 187 ? 3.215 8.531 13.979 1.00 97.00 187 LYS A O 1
ATOM 1497 N N . CYS A 1 188 ? 1.283 7.587 13.338 1.00 98.19 188 CYS A N 1
ATOM 1498 C CA . CYS A 1 188 ? 1.890 6.389 12.748 1.00 98.19 188 CYS A CA 1
ATOM 1499 C C . CYS A 1 188 ? 2.784 6.721 11.541 1.00 98.19 188 CYS A C 1
ATOM 1501 O O . CYS A 1 188 ? 3.864 6.150 11.401 1.00 98.19 188 CYS A O 1
ATOM 1503 N N . LEU A 1 189 ? 2.390 7.712 10.736 1.00 97.12 189 LEU A N 1
ATOM 1504 C CA . LEU A 1 189 ? 3.118 8.181 9.551 1.00 97.12 189 LEU A CA 1
ATOM 1505 C C . LEU A 1 189 ? 4.255 9.177 9.844 1.00 97.12 189 LEU A C 1
ATOM 1507 O O . LEU A 1 189 ? 4.747 9.851 8.937 1.00 97.12 189 LEU A O 1
ATOM 1511 N N . HIS A 1 190 ? 4.695 9.306 11.097 1.00 95.75 190 HIS A N 1
ATOM 1512 C CA . HIS A 1 190 ? 5.806 10.193 11.434 1.00 95.75 190 HIS A CA 1
ATOM 1513 C C . HIS A 1 190 ? 7.107 9.731 10.750 1.00 95.75 190 HIS A C 1
ATOM 1515 O O . HIS A 1 190 ? 7.470 8.561 10.845 1.00 95.75 190 HIS A O 1
ATOM 1521 N N . ASN A 1 191 ? 7.862 10.638 10.118 1.00 86.75 191 ASN A N 1
ATOM 1522 C CA . ASN A 1 191 ? 9.078 10.265 9.376 1.00 86.75 191 ASN A CA 1
ATOM 1523 C C . ASN A 1 191 ? 10.098 9.529 10.252 1.00 86.75 191 ASN A C 1
ATOM 1525 O O . ASN A 1 191 ? 10.652 8.524 9.834 1.00 86.75 191 ASN A O 1
ATOM 1529 N N . HIS A 1 192 ? 10.289 9.978 11.494 1.00 90.62 192 HIS A N 1
ATOM 1530 C CA . HIS A 1 192 ? 11.239 9.357 12.422 1.00 90.62 192 HIS A CA 1
ATOM 1531 C C . HIS A 1 192 ? 10.552 8.304 13.311 1.00 90.62 192 HIS A C 1
ATOM 1533 O O . HIS A 1 192 ? 9.552 8.649 13.954 1.00 90.62 192 HIS A O 1
ATOM 1539 N N . PRO A 1 193 ? 11.115 7.085 13.466 1.00 92.12 193 PRO A N 1
ATOM 1540 C CA . PRO A 1 193 ? 10.536 5.997 14.266 1.00 92.12 193 PRO A CA 1
ATOM 1541 C C . PRO A 1 193 ? 10.197 6.360 15.715 1.00 92.12 193 PRO A C 1
ATOM 1543 O O . PRO A 1 193 ? 9.208 5.872 16.258 1.00 92.12 193 PRO A O 1
ATOM 1546 N N . LYS A 1 194 ? 10.986 7.245 16.343 1.00 92.44 194 LYS A N 1
ATOM 1547 C CA . LYS A 1 194 ? 10.762 7.704 17.728 1.00 92.44 194 LYS A CA 1
ATOM 1548 C C . LYS A 1 194 ? 9.452 8.478 17.908 1.00 92.44 194 LYS A C 1
ATOM 1550 O O . LYS A 1 194 ? 8.914 8.487 19.006 1.00 92.44 194 LYS A O 1
ATOM 1555 N N . GLY A 1 195 ? 8.951 9.122 16.852 1.00 92.00 195 GLY A N 1
ATOM 1556 C CA . GLY A 1 195 ? 7.681 9.854 16.887 1.00 92.00 195 GLY A CA 1
ATOM 1557 C C . GLY A 1 195 ? 6.450 8.968 16.678 1.00 92.00 195 GLY A C 1
ATOM 1558 O O . GLY A 1 195 ? 5.332 9.409 16.935 1.00 92.00 195 GLY A O 1
ATOM 1559 N N . ARG A 1 196 ? 6.644 7.721 16.230 1.00 97.56 196 ARG A N 1
ATOM 1560 C CA . ARG A 1 196 ? 5.555 6.781 15.938 1.00 97.56 196 ARG A CA 1
ATOM 1561 C C . ARG A 1 196 ? 5.101 6.073 17.216 1.00 97.56 196 ARG A C 1
ATOM 1563 O O . ARG A 1 196 ? 5.951 5.783 18.062 1.00 97.56 196 ARG A O 1
ATOM 1570 N N . PRO A 1 197 ? 3.813 5.727 17.364 1.00 97.19 197 PRO A N 1
ATOM 1571 C CA . PRO A 1 197 ? 3.354 4.842 18.427 1.00 97.19 197 PRO A CA 1
ATOM 1572 C C . PRO A 1 197 ? 3.870 3.410 18.212 1.00 97.19 197 PRO A C 1
ATOM 1574 O O . PRO A 1 197 ? 4.417 3.053 17.169 1.00 97.19 197 PRO A O 1
ATOM 1577 N N . THR A 1 198 ? 3.820 2.597 19.254 1.00 96.56 198 THR A N 1
ATOM 1578 C CA . THR A 1 198 ? 3.904 1.134 19.184 1.00 96.56 198 THR A CA 1
ATOM 1579 C C . THR A 1 198 ? 2.566 0.573 18.709 1.00 96.56 198 THR A C 1
ATOM 1581 O O . THR A 1 198 ? 1.542 1.241 18.831 1.00 96.56 198 THR A O 1
ATOM 1584 N N . ILE A 1 199 ? 2.546 -0.658 18.194 1.00 96.69 199 ILE A N 1
ATOM 1585 C CA . ILE A 1 199 ? 1.277 -1.286 17.804 1.00 96.69 199 ILE A CA 1
ATOM 1586 C C . ILE A 1 199 ? 0.362 -1.507 19.020 1.00 96.69 199 ILE A C 1
ATOM 1588 O O . ILE A 1 199 ? -0.841 -1.314 18.899 1.00 96.69 199 ILE A O 1
ATOM 1592 N N . ALA A 1 200 ? 0.907 -1.775 20.211 1.00 95.38 200 ALA A N 1
ATOM 1593 C CA . ALA A 1 200 ? 0.127 -1.812 21.452 1.00 95.38 200 ALA A CA 1
ATOM 1594 C C . ALA A 1 200 ? -0.626 -0.492 21.721 1.00 95.38 200 ALA A C 1
ATOM 1596 O O . ALA A 1 200 ? -1.813 -0.501 22.041 1.00 95.38 200 ALA A O 1
ATOM 1597 N N . GLU A 1 201 ? 0.037 0.656 21.541 1.00 95.69 201 GLU A N 1
ATOM 1598 C CA . GLU A 1 201 ? -0.615 1.969 21.658 1.00 95.69 201 GLU A CA 1
ATOM 1599 C C . GLU A 1 201 ? -1.669 2.185 20.556 1.00 95.69 201 GLU A C 1
ATOM 1601 O O . GLU A 1 201 ? -2.697 2.810 20.818 1.00 95.69 201 GLU A O 1
ATOM 1606 N N . VAL A 1 202 ? -1.444 1.661 19.340 1.00 95.75 202 VAL A N 1
ATOM 1607 C CA . VAL A 1 202 ? -2.440 1.674 18.250 1.00 95.75 202 VAL A CA 1
ATOM 1608 C C . VAL A 1 202 ? -3.692 0.898 18.647 1.00 95.75 202 VAL A C 1
ATOM 1610 O O . VAL A 1 202 ? -4.789 1.442 18.528 1.00 95.75 202 VAL A O 1
ATOM 1613 N N . VAL A 1 203 ? -3.539 -0.327 19.160 1.00 95.50 203 VAL A N 1
ATOM 1614 C CA . VAL A 1 203 ? -4.653 -1.162 19.639 1.00 95.50 203 VAL A CA 1
ATOM 1615 C C . VAL A 1 203 ? -5.466 -0.409 20.690 1.00 95.50 203 VAL A C 1
ATOM 1617 O O . VAL A 1 203 ? -6.654 -0.172 20.480 1.00 95.50 203 VAL A O 1
ATOM 1620 N N . GLY A 1 204 ? -4.818 0.052 21.767 1.00 91.44 204 GLY A N 1
ATOM 1621 C CA . GLY A 1 204 ? -5.518 0.730 22.860 1.00 91.44 204 GLY A CA 1
ATOM 1622 C C . GLY A 1 204 ? -6.236 2.007 22.411 1.00 91.44 204 GLY A C 1
ATOM 1623 O O . GLY A 1 204 ? -7.326 2.318 22.894 1.00 91.44 204 GLY A O 1
ATOM 1624 N N . SER A 1 205 ? -5.672 2.737 21.441 1.00 93.62 205 SER A N 1
ATOM 1625 C CA . SER A 1 205 ? -6.333 3.917 20.885 1.00 93.62 205 SER A CA 1
ATOM 1626 C C . SER A 1 205 ? -7.572 3.557 20.059 1.00 93.62 205 SER A C 1
ATOM 1628 O O . SER A 1 205 ? -8.602 4.212 20.220 1.00 93.62 205 SER A O 1
ATOM 1630 N N . LEU A 1 206 ? -7.502 2.525 19.213 1.00 92.88 206 LEU A N 1
ATOM 1631 C CA . LEU A 1 206 ? -8.637 2.074 18.401 1.00 92.88 206 LEU A CA 1
ATOM 1632 C C . LEU A 1 206 ? -9.773 1.501 19.261 1.00 92.88 206 LEU A C 1
ATOM 1634 O O . LEU A 1 206 ? -10.937 1.825 19.027 1.00 92.88 206 LEU A O 1
ATOM 1638 N N . GLU A 1 207 ? -9.451 0.712 20.286 1.00 91.81 207 GLU A N 1
ATOM 1639 C CA . GLU A 1 207 ? -10.432 0.179 21.242 1.00 91.81 207 GLU A CA 1
ATOM 1640 C C . GLU A 1 207 ? -11.130 1.301 22.019 1.00 91.81 207 GLU A C 1
ATOM 1642 O O . GLU A 1 207 ? -12.357 1.308 22.146 1.00 91.81 207 GLU A O 1
ATOM 1647 N N . GLY A 1 208 ? -10.370 2.310 22.462 1.00 88.94 208 GLY A N 1
ATOM 1648 C CA . GLY A 1 208 ? -10.931 3.504 23.093 1.00 88.94 208 GLY A CA 1
ATOM 1649 C C . GLY A 1 208 ? -11.884 4.273 22.169 1.00 88.94 208 GLY A C 1
ATOM 1650 O O . GLY A 1 208 ? -12.945 4.725 22.608 1.00 88.94 208 GLY A O 1
ATOM 1651 N N . MET A 1 209 ? -11.554 4.384 20.876 1.00 87.94 209 MET A N 1
ATOM 1652 C CA . MET A 1 209 ? -12.436 5.009 19.882 1.00 87.94 209 MET A CA 1
ATOM 1653 C C . MET A 1 209 ? -13.730 4.214 19.700 1.00 87.94 209 MET A C 1
ATOM 1655 O O . MET A 1 209 ? -14.806 4.814 19.747 1.00 87.94 209 MET A O 1
ATOM 1659 N N . LEU A 1 210 ? -13.645 2.888 19.559 1.00 86.94 210 LEU A N 1
ATOM 1660 C CA . LEU A 1 210 ? -14.810 2.013 19.420 1.00 86.94 210 LEU A CA 1
ATOM 1661 C C . LEU A 1 210 ? -15.743 2.119 20.638 1.00 86.94 210 LEU A C 1
ATOM 1663 O O . LEU A 1 210 ? -16.943 2.338 20.477 1.00 86.94 210 LEU A O 1
ATOM 1667 N N . ALA A 1 211 ? -15.191 2.076 21.855 1.00 83.94 211 ALA A N 1
ATOM 1668 C CA . ALA A 1 211 ? -15.962 2.240 23.089 1.00 83.94 211 ALA A CA 1
ATOM 1669 C C . ALA A 1 211 ? -16.668 3.609 23.166 1.00 83.94 211 ALA A C 1
ATOM 1671 O O . ALA A 1 211 ? -17.805 3.709 23.629 1.00 83.94 211 ALA A O 1
ATOM 1672 N N . SER A 1 212 ? -16.027 4.671 22.665 1.00 76.62 212 SER A N 1
ATOM 1673 C CA . SER A 1 212 ? -16.599 6.024 22.665 1.00 76.62 212 SER A CA 1
ATOM 1674 C C . SER A 1 212 ? -17.745 6.224 21.660 1.00 76.62 212 SER A C 1
ATOM 1676 O O . SER A 1 212 ? -18.552 7.142 21.829 1.00 76.62 212 SER A O 1
ATOM 1678 N N . GLN A 1 213 ? -17.871 5.367 20.638 1.00 66.12 213 GLN A N 1
ATOM 1679 C CA . GLN A 1 213 ? -18.961 5.457 19.658 1.00 66.12 213 GLN A CA 1
ATOM 1680 C C . GLN A 1 213 ? -20.325 5.043 20.217 1.00 66.12 213 GLN A C 1
ATOM 1682 O O . GLN A 1 213 ? -21.345 5.585 19.788 1.00 66.12 213 GLN A O 1
ATOM 1687 N N . GLY A 1 214 ? -20.355 4.129 21.193 1.00 54.38 214 GLY A N 1
ATOM 1688 C CA . GLY A 1 214 ? -21.588 3.598 21.787 1.00 54.38 214 GLY A CA 1
ATOM 1689 C C . GLY A 1 214 ? -22.398 4.606 22.616 1.00 54.38 214 GLY A C 1
ATOM 1690 O O . GLY A 1 214 ? -23.555 4.343 22.929 1.00 54.38 214 GLY A O 1
ATOM 1691 N N . ASN A 1 215 ? -21.832 5.777 22.934 1.00 46.34 215 ASN A N 1
ATOM 1692 C CA . ASN A 1 215 ? -22.452 6.799 23.789 1.00 46.34 215 ASN A CA 1
ATOM 1693 C C . ASN A 1 215 ? -23.162 7.938 23.030 1.00 46.34 215 ASN A C 1
ATOM 1695 O O . ASN A 1 215 ? -23.527 8.950 23.630 1.00 46.34 215 ASN A O 1
ATOM 1699 N N . ILE A 1 216 ? -23.387 7.808 21.719 1.00 44.00 216 ILE A N 1
ATOM 1700 C CA . ILE A 1 216 ? -24.120 8.820 20.943 1.00 44.00 216 ILE A CA 1
ATOM 1701 C C . ILE A 1 216 ? -25.622 8.485 20.971 1.00 44.00 216 ILE A C 1
ATOM 1703 O O . ILE A 1 216 ? -26.027 7.471 20.395 1.00 44.00 216 ILE A O 1
ATOM 1707 N N . PRO A 1 217 ? -26.495 9.320 21.570 1.00 31.92 217 PRO A N 1
ATOM 1708 C CA . PRO A 1 217 ? -27.929 9.096 21.480 1.00 31.92 217 PRO A CA 1
ATOM 1709 C C . PRO A 1 217 ? -28.366 9.237 20.018 1.00 31.92 217 PRO A C 1
ATOM 1711 O O . PRO A 1 217 ? -28.249 10.309 19.420 1.00 31.92 217 PRO A O 1
ATOM 1714 N N . ARG A 1 218 ? -28.908 8.157 19.441 1.00 38.81 218 ARG A N 1
ATOM 1715 C CA . ARG A 1 218 ? -29.611 8.173 18.148 1.00 38.81 218 ARG A CA 1
ATOM 1716 C C . ARG A 1 218 ? -30.864 9.057 18.255 1.00 38.81 218 ARG A C 1
ATOM 1718 O O . ARG A 1 218 ? -31.973 8.550 18.402 1.00 38.81 218 ARG A O 1
ATOM 1725 N N . ARG A 1 219 ? -30.725 10.385 18.196 1.00 33.09 219 ARG A N 1
ATOM 1726 C CA . ARG A 1 219 ? -31.869 11.306 18.098 1.00 33.09 219 ARG A CA 1
ATOM 1727 C C . ARG A 1 219 ? -32.154 11.645 16.636 1.00 33.09 219 ARG A C 1
ATOM 1729 O O . ARG A 1 219 ? -31.422 12.386 15.989 1.00 33.09 219 ARG A O 1
ATOM 1736 N N . LYS A 1 220 ? -33.256 11.073 16.140 1.00 33.22 220 LYS A N 1
ATOM 1737 C CA . LYS A 1 220 ? -33.948 11.460 14.906 1.00 33.22 220 LYS A CA 1
ATOM 1738 C C . LYS A 1 220 ? -34.335 12.945 14.963 1.00 33.22 220 LYS A C 1
ATOM 1740 O O . LYS A 1 220 ? -34.944 13.363 15.940 1.00 33.22 220 LYS A O 1
ATOM 1745 N N . GLY A 1 221 ? -34.058 13.669 13.875 1.00 38.69 221 GLY A N 1
ATOM 1746 C CA . GLY A 1 221 ? -34.672 14.954 13.518 1.00 38.69 221 GLY A CA 1
ATOM 1747 C C . GLY A 1 221 ? -34.177 16.165 14.313 1.00 38.69 221 GLY A C 1
ATOM 1748 O O . GLY A 1 221 ? -34.446 16.250 15.498 1.00 38.69 221 GLY A O 1
ATOM 1749 N N . ILE A 1 222 ? -33.472 17.089 13.637 1.00 34.34 222 ILE A N 1
ATOM 1750 C CA . ILE A 1 222 ? -33.431 18.565 13.846 1.00 34.34 222 ILE A CA 1
ATOM 1751 C C . ILE A 1 222 ? -32.258 19.209 13.057 1.00 34.34 222 ILE A C 1
ATOM 1753 O O . ILE A 1 222 ? -32.314 20.392 12.730 1.00 34.34 222 ILE A O 1
ATOM 1757 N N . ILE A 1 223 ? -31.235 18.457 12.625 1.00 37.44 223 ILE A N 1
ATOM 1758 C CA . ILE A 1 223 ? -30.020 19.045 12.004 1.00 37.44 223 ILE A CA 1
ATOM 1759 C C . ILE A 1 223 ? -30.235 19.580 10.566 1.00 37.44 223 ILE A C 1
ATOM 1761 O O . ILE A 1 223 ? -29.429 20.360 10.060 1.00 37.44 223 ILE A O 1
ATOM 1765 N N . THR A 1 224 ? -31.364 19.291 9.914 1.00 37.59 224 THR A N 1
ATOM 1766 C CA . THR A 1 224 ? -31.618 19.717 8.525 1.00 37.59 224 THR A CA 1
ATOM 1767 C C . THR A 1 224 ? -31.780 21.233 8.337 1.00 37.59 224 THR A C 1
ATOM 1769 O O . THR A 1 224 ? -31.635 21.715 7.219 1.00 37.59 224 THR A O 1
ATOM 1772 N N . LYS A 1 225 ? -32.031 22.019 9.398 1.00 30.05 225 LYS A N 1
ATOM 1773 C CA . LYS A 1 225 ? -32.175 23.488 9.287 1.00 30.05 225 LYS A CA 1
ATOM 1774 C C . LYS A 1 225 ? -30.870 24.274 9.450 1.00 30.05 225 LYS A C 1
ATOM 1776 O O . LYS A 1 225 ? -30.776 25.375 8.918 1.00 30.05 225 LYS A O 1
ATOM 1781 N N . MET A 1 226 ? -29.856 23.725 10.123 1.00 28.56 226 MET A N 1
ATOM 1782 C CA . MET A 1 226 ? -28.593 24.447 10.356 1.00 28.56 226 MET A CA 1
ATOM 1783 C C . MET A 1 226 ? -27.654 24.399 9.137 1.00 28.56 226 MET A C 1
ATOM 1785 O O . MET A 1 226 ? -26.876 25.323 8.917 1.00 28.56 226 MET A O 1
ATOM 1789 N N . PHE A 1 227 ? -27.789 23.368 8.292 1.00 36.53 227 PHE A N 1
ATOM 1790 C CA . PHE A 1 227 ? -26.992 23.195 7.070 1.00 36.53 227 PHE A CA 1
ATOM 1791 C C . PHE A 1 227 ? -27.348 24.178 5.939 1.00 36.53 227 PHE A C 1
ATOM 1793 O O . PHE A 1 227 ? -26.481 24.512 5.139 1.00 36.53 227 PHE A O 1
ATOM 1800 N N . LEU A 1 228 ? -28.575 24.710 5.894 1.00 33.72 228 LEU A N 1
ATOM 1801 C CA . LEU A 1 228 ? -28.998 25.665 4.853 1.00 33.72 228 LEU A CA 1
ATOM 1802 C C . LEU A 1 228 ? -28.506 27.104 5.088 1.00 33.72 228 LEU A C 1
ATOM 1804 O O . LEU A 1 228 ? -28.518 27.918 4.166 1.00 33.72 228 LEU A O 1
ATOM 1808 N N . ILE A 1 229 ? -28.054 27.433 6.301 1.00 32.44 229 ILE A N 1
ATOM 1809 C CA . ILE A 1 229 ? -27.648 28.802 6.656 1.00 32.44 229 ILE A CA 1
ATOM 1810 C C . ILE A 1 229 ? -26.189 29.073 6.250 1.00 32.44 229 ILE A C 1
ATOM 1812 O O . ILE A 1 229 ? -25.860 30.185 5.845 1.00 32.44 229 ILE A O 1
ATOM 1816 N N . ILE A 1 230 ? -25.324 28.053 6.254 1.00 33.50 230 ILE A N 1
ATOM 1817 C CA . ILE A 1 230 ? -23.900 28.206 5.905 1.00 33.50 230 ILE A CA 1
ATOM 1818 C C . ILE A 1 230 ? -23.703 28.313 4.381 1.00 33.50 230 ILE A C 1
ATOM 1820 O O . ILE A 1 230 ? -22.844 29.063 3.917 1.00 33.50 230 ILE A O 1
ATOM 1824 N N . SER A 1 231 ? -24.556 27.668 3.581 1.00 32.69 231 SER A N 1
ATOM 1825 C CA . SER A 1 231 ? -24.475 27.715 2.114 1.00 32.69 231 SER A CA 1
ATOM 1826 C C . SER A 1 231 ? -24.846 29.076 1.501 1.00 32.69 231 SER A C 1
ATOM 1828 O O . SER A 1 231 ? -24.439 29.356 0.379 1.00 32.69 231 SER A O 1
ATOM 1830 N N . ASN A 1 232 ? -25.545 29.956 2.229 1.00 28.80 232 ASN A N 1
ATOM 1831 C CA . ASN A 1 232 ? -25.951 31.279 1.727 1.00 28.80 232 ASN A CA 1
ATOM 1832 C C . ASN A 1 232 ? -25.003 32.432 2.108 1.00 28.80 232 ASN A C 1
ATOM 1834 O O . ASN A 1 232 ? -25.119 33.522 1.550 1.00 28.80 232 ASN A O 1
ATOM 1838 N N . VAL A 1 233 ? -24.045 32.210 3.016 1.00 34.53 233 VAL A N 1
ATOM 1839 C CA . VAL A 1 233 ? -23.088 33.250 3.453 1.00 34.53 233 VAL A CA 1
ATOM 1840 C C . VAL A 1 233 ? -21.805 33.240 2.612 1.00 34.53 233 VAL A C 1
ATOM 1842 O O . VAL A 1 233 ? -21.211 34.289 2.381 1.00 34.53 233 VAL A O 1
ATOM 1845 N N . VAL A 1 234 ? -21.418 32.091 2.050 1.00 35.09 234 VAL A N 1
ATOM 1846 C CA . VAL A 1 234 ? -20.232 31.981 1.174 1.00 35.09 234 VAL A CA 1
ATOM 1847 C C . VAL A 1 234 ? -20.505 32.523 -0.240 1.00 35.09 234 VAL A C 1
ATOM 1849 O O . VAL A 1 234 ? -19.604 33.053 -0.886 1.00 35.09 234 VAL A O 1
ATOM 1852 N N . ALA A 1 235 ? -21.762 32.503 -0.698 1.00 30.44 235 ALA A N 1
ATOM 1853 C CA . ALA A 1 235 ? -22.149 32.939 -2.044 1.00 30.44 235 ALA A CA 1
ATOM 1854 C C . ALA A 1 235 ? -22.236 34.471 -2.242 1.00 30.44 235 ALA A C 1
ATOM 1856 O O . ALA A 1 235 ? -22.483 34.924 -3.356 1.00 30.44 235 ALA A O 1
ATOM 1857 N N . LYS A 1 236 ? -22.022 35.289 -1.199 1.00 30.92 236 LYS A N 1
ATOM 1858 C CA . LYS A 1 236 ? -22.054 36.767 -1.293 1.00 30.92 236 LYS A CA 1
ATOM 1859 C C . LYS A 1 236 ? -20.722 37.464 -0.975 1.00 30.92 236 LYS A C 1
ATOM 1861 O O . LYS A 1 236 ? -20.684 38.686 -0.905 1.00 30.92 236 LYS A O 1
ATOM 1866 N N . GLY A 1 237 ? -19.629 36.716 -0.798 1.00 31.33 237 GLY A N 1
ATOM 1867 C CA . GLY A 1 237 ? -18.334 37.266 -0.360 1.00 31.33 237 GLY A CA 1
ATOM 1868 C C . GLY A 1 237 ? -17.243 37.404 -1.429 1.00 31.33 237 GLY A C 1
ATOM 1869 O O . GLY A 1 237 ? -16.145 37.837 -1.094 1.00 31.33 237 GLY A O 1
ATOM 1870 N N . PHE A 1 238 ? -17.498 37.032 -2.688 1.00 28.69 238 PHE A N 1
ATOM 1871 C CA . PHE A 1 238 ? -16.440 36.835 -3.695 1.00 28.69 238 PHE A CA 1
ATOM 1872 C C . PHE A 1 238 ? -16.330 37.911 -4.790 1.00 28.69 238 PHE A C 1
ATOM 1874 O O . PHE A 1 238 ? -15.720 37.643 -5.819 1.00 28.69 238 PHE A O 1
ATOM 1881 N N . ASP A 1 239 ? -16.847 39.128 -4.573 1.00 31.02 239 ASP A N 1
ATOM 1882 C CA . ASP A 1 239 ? -16.839 40.178 -5.615 1.00 31.02 239 ASP A CA 1
ATOM 1883 C C . ASP A 1 239 ? -16.197 41.522 -5.214 1.00 31.02 239 ASP A C 1
ATOM 1885 O O . ASP A 1 239 ? -16.432 42.554 -5.831 1.00 31.02 239 ASP A O 1
ATOM 1889 N N . LEU A 1 240 ? -15.341 41.556 -4.186 1.00 28.67 240 LEU A N 1
ATOM 1890 C CA . LEU A 1 240 ? -14.678 42.810 -3.792 1.00 28.67 240 LEU A CA 1
ATOM 1891 C C . LEU A 1 240 ? -13.224 42.631 -3.339 1.00 28.67 240 LEU A C 1
ATOM 1893 O O . LEU A 1 240 ? -12.849 43.028 -2.240 1.00 28.67 240 LEU A O 1
ATOM 1897 N N . ARG A 1 241 ? -12.362 42.059 -4.195 1.00 27.95 241 ARG A N 1
ATOM 1898 C CA . ARG A 1 241 ? -10.902 42.271 -4.065 1.00 27.95 241 ARG A CA 1
ATOM 1899 C C . ARG A 1 241 ? -10.085 41.980 -5.327 1.00 27.95 241 ARG A C 1
ATOM 1901 O O . ARG A 1 241 ? -9.023 41.372 -5.261 1.00 27.95 241 ARG A O 1
ATOM 1908 N N . TRP A 1 242 ? -10.547 42.458 -6.479 1.00 26.72 242 TRP A N 1
ATOM 1909 C CA . TRP A 1 242 ? -9.722 42.546 -7.688 1.00 26.72 242 TRP A CA 1
ATOM 1910 C C . TRP A 1 242 ? -9.729 43.990 -8.199 1.00 26.72 242 TRP A C 1
ATOM 1912 O O . TRP A 1 242 ? -10.479 44.329 -9.105 1.00 26.72 242 TRP A O 1
ATOM 1922 N N . ARG A 1 243 ? -8.951 44.870 -7.546 1.00 28.56 243 ARG A N 1
ATOM 1923 C CA . ARG A 1 243 ? -8.422 46.142 -8.089 1.00 28.56 243 ARG A CA 1
ATOM 1924 C C . ARG A 1 243 ? -7.480 46.815 -7.074 1.00 28.56 243 ARG A C 1
ATOM 1926 O O . ARG A 1 243 ? -7.833 46.949 -5.910 1.00 28.56 243 ARG A O 1
ATOM 1933 N N . MET A 1 244 ? -6.341 47.298 -7.590 1.00 24.84 244 MET A N 1
ATOM 1934 C CA . MET A 1 244 ? -5.198 47.990 -6.944 1.00 24.84 244 MET A CA 1
ATOM 1935 C C . MET A 1 244 ? -4.137 47.060 -6.309 1.00 24.84 244 MET A C 1
ATOM 1937 O O . MET A 1 244 ? -4.464 46.253 -5.454 1.00 24.84 244 MET A O 1
ATOM 1941 N N . GLY A 1 245 ? -2.845 47.102 -6.663 1.00 24.55 245 GLY A N 1
ATOM 1942 C CA . GLY A 1 245 ? -2.100 48.027 -7.521 1.00 24.55 245 GLY A CA 1
ATOM 1943 C C . GLY A 1 245 ? -0.709 47.490 -7.910 1.00 24.55 245 GLY A C 1
ATOM 1944 O O . GLY A 1 245 ? -0.184 46.561 -7.300 1.00 24.55 245 GLY A O 1
ATOM 1945 N N . LYS A 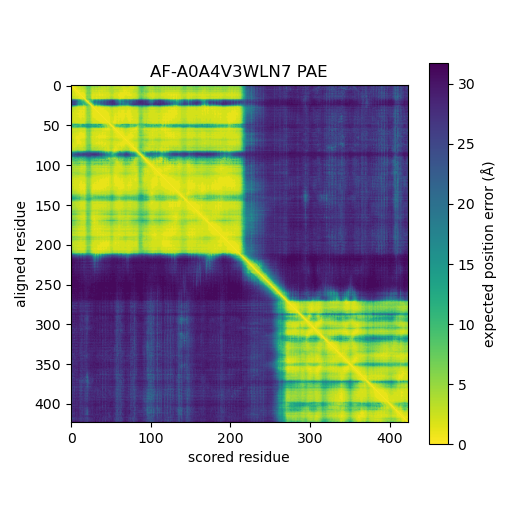1 246 ? -0.154 48.080 -8.976 1.00 29.92 246 LYS A N 1
ATOM 1946 C CA . LYS A 1 246 ? 1.213 47.900 -9.493 1.00 29.92 246 LYS A CA 1
ATOM 1947 C C . LYS A 1 246 ? 2.174 48.938 -8.886 1.00 29.92 246 LYS A C 1
ATOM 1949 O O . LYS A 1 246 ? 1.760 50.070 -8.662 1.00 29.92 246 LYS A O 1
ATOM 1954 N N . GLY A 1 247 ? 3.463 48.573 -8.834 1.00 24.47 247 GLY A N 1
ATOM 1955 C CA . GLY A 1 247 ? 4.643 49.461 -8.743 1.00 24.47 247 GLY A CA 1
ATOM 1956 C C . GLY A 1 247 ? 5.191 49.601 -7.318 1.00 24.47 247 GLY A C 1
ATOM 1957 O O . GLY A 1 247 ? 4.407 49.700 -6.389 1.00 24.47 247 GLY A O 1
ATOM 1958 N N . LEU A 1 248 ? 6.493 49.626 -7.020 1.00 24.55 248 LEU A N 1
ATOM 1959 C CA . LEU A 1 248 ? 7.754 49.725 -7.773 1.00 24.55 248 LEU A CA 1
ATOM 1960 C C . LEU A 1 248 ? 8.888 49.437 -6.756 1.00 24.55 248 LEU A C 1
ATOM 1962 O O . LEU A 1 248 ? 8.742 49.805 -5.594 1.00 24.55 248 LEU A O 1
ATOM 1966 N N . GLY A 1 249 ? 10.030 48.872 -7.174 1.00 24.59 249 GLY A N 1
ATOM 1967 C CA . GLY A 1 249 ? 11.247 48.892 -6.343 1.00 24.59 249 GLY A CA 1
ATOM 1968 C C . GLY A 1 249 ? 12.268 47.786 -6.614 1.00 24.59 249 GLY A C 1
ATOM 1969 O O . GLY A 1 249 ? 12.285 46.773 -5.930 1.00 24.59 249 GLY A O 1
ATOM 1970 N N . SER A 1 250 ? 13.140 48.012 -7.598 1.00 25.84 250 SER A N 1
ATOM 1971 C CA . SER A 1 250 ? 14.359 47.235 -7.872 1.00 25.84 250 SER A CA 1
ATOM 1972 C C . SER A 1 250 ? 15.473 47.579 -6.875 1.00 25.84 250 SER A C 1
ATOM 1974 O O . SER A 1 250 ? 15.602 48.752 -6.523 1.00 25.84 250 SER A O 1
ATOM 1976 N N . LYS A 1 251 ? 16.317 46.597 -6.509 1.00 27.14 251 LYS A N 1
ATOM 1977 C CA . LYS A 1 251 ? 17.790 46.742 -6.495 1.00 27.14 251 LYS A CA 1
ATOM 1978 C C . LYS A 1 251 ? 18.532 45.398 -6.333 1.00 27.14 251 LYS A C 1
ATOM 1980 O O . LYS A 1 251 ? 18.513 44.777 -5.280 1.00 27.14 251 LYS A O 1
ATOM 1985 N N . SER A 1 252 ? 19.212 45.034 -7.424 1.00 26.12 252 SER A N 1
ATOM 1986 C CA . SER A 1 252 ? 20.575 44.476 -7.530 1.00 26.12 252 SER A CA 1
ATOM 1987 C C . SER A 1 252 ? 20.990 43.212 -6.754 1.00 26.12 252 SER A C 1
ATOM 1989 O O . SER A 1 252 ? 21.379 43.279 -5.592 1.00 26.12 252 SER A O 1
ATOM 1991 N N . GLY A 1 253 ? 21.135 42.119 -7.509 1.00 27.17 253 GLY A N 1
ATOM 1992 C CA . GLY A 1 253 ? 22.116 41.045 -7.317 1.00 27.17 253 GLY A CA 1
ATOM 1993 C C . GLY A 1 253 ? 22.401 40.410 -8.687 1.00 27.17 253 GLY A C 1
ATOM 1994 O O . GLY A 1 253 ? 21.465 40.050 -9.390 1.00 27.17 253 GLY A O 1
ATOM 1995 N N . GLN A 1 254 ? 23.664 40.396 -9.115 1.00 24.77 254 GLN A N 1
ATOM 1996 C CA . GLN A 1 254 ? 24.124 40.083 -10.478 1.00 24.77 254 GLN A CA 1
ATOM 1997 C C . GLN A 1 254 ? 23.848 38.638 -10.965 1.00 24.77 254 GLN A C 1
ATOM 1999 O O . GLN A 1 254 ? 23.606 37.746 -10.152 1.00 24.77 254 GLN A O 1
ATOM 2004 N N . PRO A 1 255 ? 23.881 38.406 -12.298 1.00 26.41 255 PRO A N 1
ATOM 2005 C CA . PRO A 1 255 ? 23.349 37.210 -12.942 1.00 26.41 255 PRO A CA 1
ATOM 2006 C C . PRO A 1 255 ? 24.336 36.039 -12.908 1.00 26.41 255 PRO A C 1
ATOM 2008 O O . PRO A 1 255 ? 25.472 36.156 -13.366 1.00 26.41 255 PRO A O 1
ATOM 2011 N N . TRP A 1 256 ? 23.872 34.874 -12.460 1.00 23.73 256 TRP A N 1
ATOM 2012 C CA . TRP A 1 256 ? 24.567 33.615 -12.718 1.00 23.73 256 TRP A CA 1
ATOM 2013 C C . TRP A 1 256 ? 24.418 33.270 -14.202 1.00 23.73 256 TRP A C 1
ATOM 2015 O O . TRP A 1 256 ? 23.413 32.721 -14.648 1.00 23.73 256 TRP A O 1
ATOM 2025 N N . GLN A 1 257 ? 25.420 33.665 -14.980 1.00 29.14 257 GLN A N 1
ATOM 2026 C CA . GLN A 1 257 ? 25.606 33.239 -16.355 1.00 29.14 257 GLN A CA 1
ATOM 2027 C C 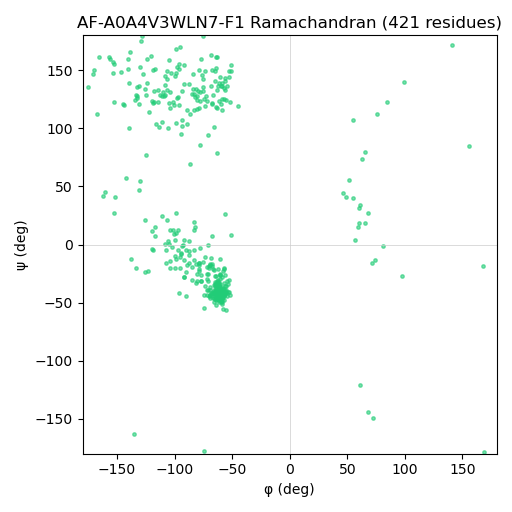. GLN A 1 257 ? 25.964 31.744 -16.427 1.00 29.14 257 GLN A C 1
ATOM 2029 O O . GLN A 1 257 ? 26.831 31.257 -15.706 1.00 29.14 257 GLN A O 1
ATOM 2034 N N . VAL A 1 258 ? 25.313 31.077 -17.387 1.00 31.28 258 VAL A N 1
ATOM 2035 C CA . VAL A 1 258 ? 25.630 29.776 -18.004 1.00 31.28 258 VAL A CA 1
ATOM 2036 C C . VAL A 1 258 ? 25.551 28.563 -17.069 1.00 31.28 258 VAL A C 1
ATOM 2038 O O . VAL A 1 258 ? 26.552 27.989 -16.640 1.00 31.28 258 VAL A O 1
ATOM 2041 N N . GLN A 1 259 ? 24.319 28.092 -16.846 1.00 30.41 259 GLN A N 1
ATOM 2042 C CA . GLN A 1 259 ? 24.077 26.691 -16.502 1.00 30.41 259 GLN A CA 1
ATOM 2043 C C . GLN A 1 259 ? 24.618 25.817 -17.641 1.00 30.41 259 GLN A C 1
ATOM 2045 O O . GLN A 1 259 ? 24.179 25.905 -18.789 1.00 30.41 259 GLN A O 1
ATOM 2050 N N . ARG A 1 260 ? 25.638 25.026 -17.307 1.00 33.97 260 ARG A N 1
ATOM 2051 C CA . ARG A 1 260 ? 26.243 24.014 -18.171 1.00 33.97 260 ARG A CA 1
ATOM 2052 C C . ARG A 1 260 ? 25.169 23.032 -18.642 1.00 33.97 260 ARG A C 1
ATOM 2054 O O . ARG A 1 260 ? 24.290 22.661 -17.870 1.00 33.97 260 ARG A O 1
ATOM 2061 N N . ASP A 1 261 ? 25.282 22.630 -19.903 1.00 40.38 261 ASP A N 1
ATOM 2062 C CA . ASP A 1 261 ? 24.460 21.615 -20.561 1.00 40.38 261 ASP A CA 1
ATOM 2063 C C . ASP A 1 261 ? 24.268 20.368 -19.661 1.00 40.38 261 ASP A C 1
ATOM 2065 O O . ASP A 1 261 ? 25.266 19.727 -19.307 1.00 40.38 261 ASP A O 1
ATOM 2069 N N . PRO A 1 262 ? 23.025 20.002 -19.283 1.00 41.56 262 PRO A N 1
ATOM 2070 C CA . PRO A 1 262 ? 22.737 18.840 -18.435 1.00 41.56 262 PRO A CA 1
ATOM 2071 C C . PRO A 1 262 ? 23.187 17.498 -19.036 1.00 41.56 262 PRO A C 1
ATOM 2073 O O . PRO A 1 262 ? 23.217 16.489 -18.328 1.00 41.56 262 PRO A O 1
ATOM 2076 N N . PHE A 1 263 ? 23.545 17.474 -20.325 1.00 46.38 263 PHE A N 1
ATOM 2077 C CA . PHE A 1 263 ? 23.977 16.282 -21.055 1.00 46.38 263 PHE A CA 1
ATOM 2078 C C . PHE A 1 263 ? 25.498 16.185 -21.264 1.00 46.38 263 PHE A C 1
ATOM 2080 O O . PHE A 1 263 ? 25.984 15.174 -21.776 1.00 46.38 263 PHE A O 1
ATOM 2087 N N . ALA A 1 264 ? 26.278 17.173 -20.818 1.00 43.44 264 ALA A N 1
ATOM 2088 C CA . ALA A 1 264 ? 27.727 17.194 -21.001 1.00 43.44 264 ALA A CA 1
ATOM 2089 C C . ALA A 1 264 ? 28.486 16.445 -19.889 1.00 43.44 264 ALA A C 1
ATOM 2091 O O . ALA A 1 264 ? 29.212 17.042 -19.100 1.00 43.44 264 ALA A O 1
ATOM 2092 N N . VAL A 1 265 ? 28.364 15.116 -19.856 1.00 40.00 265 VAL A N 1
ATOM 2093 C CA . VAL A 1 265 ? 29.399 14.217 -19.311 1.00 40.00 265 VAL A CA 1
ATOM 2094 C C . VAL A 1 265 ? 29.394 12.964 -20.186 1.00 40.00 265 VAL A C 1
ATOM 2096 O O . VAL A 1 265 ? 28.360 12.310 -20.297 1.00 40.00 265 VAL A O 1
ATOM 2099 N N . GLY A 1 266 ? 30.528 12.655 -20.825 1.00 42.06 266 GLY A N 1
ATOM 2100 C CA . GLY A 1 266 ? 30.742 11.696 -21.928 1.00 42.06 266 GLY A CA 1
ATOM 2101 C C . GLY A 1 266 ? 30.325 10.222 -21.763 1.00 42.06 266 GLY A C 1
ATOM 2102 O O . GLY A 1 266 ? 30.882 9.368 -22.439 1.00 42.06 266 GLY A O 1
ATOM 2103 N N . ALA A 1 267 ? 29.350 9.892 -20.916 1.00 41.19 267 ALA A N 1
ATOM 2104 C CA . ALA A 1 267 ? 28.793 8.547 -20.760 1.00 41.19 267 ALA A CA 1
ATOM 2105 C C . ALA A 1 267 ? 27.601 8.249 -21.698 1.00 41.19 267 ALA A C 1
ATOM 2107 O O . ALA A 1 267 ? 27.260 7.087 -21.896 1.00 41.19 267 ALA A O 1
ATOM 2108 N N . ILE A 1 268 ? 26.963 9.274 -22.279 1.00 45.41 268 ILE A N 1
ATOM 2109 C CA . ILE A 1 268 ? 25.764 9.118 -23.131 1.00 45.41 268 ILE A CA 1
ATOM 2110 C C . ILE A 1 268 ? 26.124 8.963 -24.631 1.00 45.41 268 ILE A C 1
ATOM 2112 O O . ILE A 1 268 ? 25.312 8.495 -25.420 1.00 45.41 268 ILE A O 1
ATOM 2116 N N . GLN A 1 269 ? 27.370 9.252 -25.029 1.00 43.94 269 GLN A N 1
ATOM 2117 C CA . GLN A 1 269 ? 27.846 9.209 -26.427 1.00 43.94 269 GLN A CA 1
ATOM 2118 C C . GLN A 1 269 ? 27.990 7.800 -27.048 1.00 43.94 269 GLN A C 1
ATOM 2120 O O . GLN A 1 269 ? 28.366 7.687 -28.210 1.00 43.94 269 GLN A O 1
ATOM 2125 N N . LEU A 1 270 ? 27.698 6.722 -26.312 1.00 49.25 270 LEU A N 1
ATOM 2126 C CA . LEU A 1 270 ? 27.829 5.333 -26.787 1.00 49.25 270 LEU A CA 1
ATOM 2127 C C . LEU A 1 270 ? 26.538 4.749 -27.388 1.00 49.25 270 LEU A C 1
ATOM 2129 O O . LEU A 1 270 ? 26.528 3.598 -27.827 1.00 49.25 270 LEU A O 1
ATOM 2133 N N . TYR A 1 271 ? 25.452 5.521 -27.407 1.00 64.00 271 TYR A N 1
ATOM 2134 C CA . TYR A 1 271 ? 24.112 5.038 -27.732 1.00 64.00 271 TYR A CA 1
ATOM 2135 C C . TYR A 1 271 ? 23.548 5.741 -28.967 1.00 64.00 271 TYR A C 1
ATOM 2137 O O . TYR A 1 271 ? 23.893 6.885 -29.252 1.00 64.00 271 TYR A O 1
ATOM 2145 N N . ARG A 1 272 ? 22.686 5.049 -29.725 1.00 79.12 272 ARG A N 1
ATOM 2146 C CA . ARG A 1 272 ? 22.130 5.576 -30.979 1.00 79.12 272 ARG A CA 1
ATOM 2147 C C . ARG A 1 272 ? 21.239 6.791 -30.697 1.00 79.12 272 ARG A C 1
ATOM 2149 O O . ARG A 1 272 ? 20.088 6.636 -30.284 1.00 79.12 272 ARG A O 1
ATOM 2156 N N . HIS A 1 273 ? 21.790 7.977 -30.934 1.00 81.94 273 HIS A N 1
ATOM 2157 C CA . HIS A 1 273 ? 21.056 9.238 -30.969 1.00 81.94 273 HIS A CA 1
ATOM 2158 C C . HIS A 1 273 ? 20.334 9.341 -32.314 1.00 81.94 273 HIS A C 1
ATOM 2160 O O . HIS A 1 273 ? 20.953 9.169 -33.364 1.00 81.94 273 HIS A O 1
ATOM 2166 N N . LEU A 1 274 ? 19.019 9.518 -32.270 1.00 87.19 274 LEU A N 1
ATOM 2167 C CA . LEU A 1 274 ? 18.157 9.627 -33.444 1.00 87.19 274 LEU A CA 1
ATOM 2168 C C . LEU A 1 274 ? 17.868 11.094 -33.724 1.00 87.19 274 LEU A C 1
ATOM 2170 O O . LEU A 1 274 ? 17.727 11.885 -32.792 1.00 87.19 274 LEU A O 1
ATOM 2174 N N . SER A 1 275 ? 17.709 11.459 -34.993 1.00 88.62 275 SER A N 1
ATOM 2175 C CA . SER A 1 275 ? 17.273 12.814 -35.322 1.00 88.62 275 SER A CA 1
ATOM 2176 C C . SER A 1 275 ? 15.761 12.963 -35.120 1.00 88.62 275 SER A C 1
ATOM 2178 O O . SER 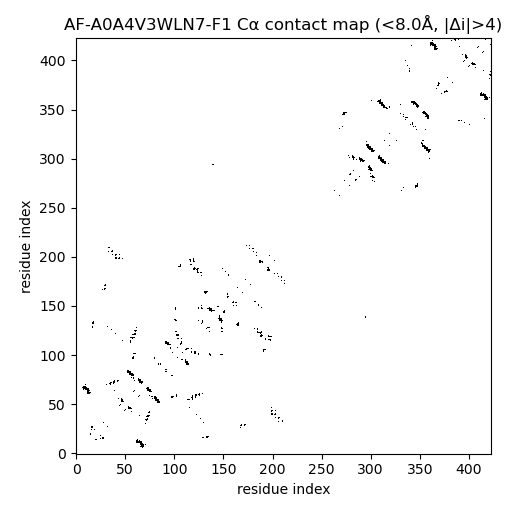A 1 275 ? 14.977 12.022 -35.291 1.00 88.62 275 SER A O 1
ATOM 2180 N N . LEU A 1 276 ? 15.313 14.176 -34.787 1.00 87.75 276 LEU A N 1
ATOM 2181 C CA . LEU A 1 276 ? 13.879 14.454 -34.701 1.00 87.75 276 LEU A CA 1
ATOM 2182 C C . LEU A 1 276 ? 13.181 14.256 -36.055 1.00 87.75 276 LEU A C 1
ATOM 2184 O O . LEU A 1 276 ? 12.015 13.870 -36.092 1.00 87.75 276 LEU A O 1
ATOM 2188 N N . GLU A 1 277 ? 13.889 14.483 -37.164 1.00 88.25 277 GLU A N 1
ATOM 2189 C CA . GLU A 1 277 ? 13.387 14.227 -38.517 1.00 88.25 277 GLU A CA 1
ATOM 2190 C C . GLU A 1 277 ? 13.109 12.739 -38.742 1.00 88.25 277 GLU A C 1
ATOM 2192 O O . GLU A 1 277 ? 12.033 12.393 -39.229 1.00 88.25 277 GLU A O 1
ATOM 2197 N N . GLU A 1 278 ? 14.009 11.853 -38.306 1.00 89.50 278 GLU A N 1
ATOM 2198 C CA . GLU A 1 278 ? 13.808 10.400 -38.368 1.00 89.50 278 GLU A CA 1
ATOM 2199 C C . GLU A 1 278 ? 12.578 9.970 -37.555 1.00 89.50 278 GLU A C 1
ATOM 2201 O O . GLU A 1 278 ? 11.758 9.177 -38.024 1.00 89.50 278 GLU A O 1
ATOM 2206 N N . ILE A 1 279 ? 12.401 10.520 -36.349 1.00 89.88 279 ILE A N 1
ATOM 2207 C CA . ILE A 1 279 ? 11.258 10.205 -35.477 1.00 89.88 279 ILE A CA 1
ATOM 2208 C C . ILE A 1 279 ? 9.946 10.752 -36.058 1.00 89.88 279 ILE A C 1
ATOM 2210 O O . ILE A 1 279 ? 8.917 10.067 -36.040 1.00 89.88 279 ILE A O 1
ATOM 2214 N N . ARG A 1 280 ? 9.956 11.975 -36.599 1.00 89.38 280 ARG A N 1
ATOM 2215 C CA . ARG A 1 280 ? 8.785 12.582 -37.250 1.00 89.38 280 ARG A CA 1
ATOM 2216 C C . ARG A 1 280 ? 8.394 11.827 -38.515 1.00 89.38 280 ARG A C 1
ATOM 2218 O O . ARG A 1 280 ? 7.206 11.568 -38.701 1.00 89.38 280 ARG A O 1
ATOM 2225 N N . ALA A 1 281 ? 9.363 11.410 -39.328 1.00 89.00 281 ALA A N 1
ATOM 2226 C CA . ALA A 1 281 ? 9.123 10.562 -40.491 1.00 89.00 281 ALA A CA 1
ATOM 2227 C C . ALA A 1 281 ? 8.504 9.219 -40.076 1.00 89.00 281 ALA A C 1
ATOM 2229 O O . ALA A 1 281 ? 7.496 8.800 -40.645 1.00 89.00 281 ALA A O 1
ATOM 2230 N N . ALA A 1 282 ? 9.029 8.592 -39.018 1.00 87.69 282 ALA A N 1
ATOM 2231 C CA . ALA A 1 282 ? 8.526 7.314 -38.519 1.00 87.69 282 ALA A CA 1
ATOM 2232 C C . ALA A 1 282 ? 7.090 7.375 -37.976 1.00 87.69 282 ALA A C 1
ATOM 2234 O O . ALA A 1 282 ? 6.384 6.365 -37.976 1.00 87.69 282 ALA A O 1
ATOM 2235 N N . THR A 1 283 ? 6.656 8.540 -37.492 1.00 87.25 283 THR A N 1
ATOM 2236 C CA . THR A 1 283 ? 5.357 8.737 -36.822 1.00 87.25 283 THR A CA 1
ATOM 2237 C C . THR A 1 283 ? 4.344 9.517 -37.643 1.00 87.25 283 THR A C 1
ATOM 2239 O O . THR A 1 283 ? 3.240 9.753 -37.153 1.00 87.25 283 THR A O 1
ATOM 2242 N N . ASN A 1 284 ? 4.701 9.942 -38.859 1.00 85.94 284 ASN A N 1
ATOM 2243 C CA . ASN A 1 284 ? 3.923 10.908 -39.632 1.00 85.94 284 ASN A CA 1
ATOM 2244 C C . ASN A 1 284 ? 3.600 12.170 -38.803 1.00 85.94 284 ASN A C 1
ATOM 2246 O O . ASN A 1 284 ? 2.439 12.515 -38.588 1.00 85.94 284 ASN A O 1
ATOM 2250 N N . ASN A 1 285 ? 4.641 12.818 -38.267 1.00 85.00 285 ASN A N 1
ATOM 2251 C CA . ASN A 1 285 ? 4.542 13.980 -37.372 1.00 85.00 285 ASN A CA 1
ATOM 2252 C C . ASN A 1 285 ? 3.666 13.728 -36.131 1.00 85.00 285 ASN A C 1
ATOM 2254 O O . ASN A 1 285 ? 2.900 14.595 -35.714 1.00 85.00 285 ASN A O 1
ATOM 2258 N N . PHE A 1 286 ? 3.774 12.534 -35.540 1.00 82.94 286 PHE A N 1
ATOM 2259 C CA . PHE A 1 286 ? 2.975 12.099 -34.386 1.00 82.94 286 PHE A CA 1
ATOM 2260 C C . PHE A 1 286 ? 1.453 12.084 -34.626 1.00 82.94 286 PHE A C 1
ATOM 2262 O O . PHE A 1 286 ? 0.667 12.050 -33.678 1.00 82.94 286 PHE A O 1
ATOM 2269 N N . HIS A 1 287 ? 1.000 12.076 -35.883 1.00 74.62 287 HIS A N 1
ATOM 2270 C CA . HIS A 1 287 ? -0.420 12.157 -36.202 1.00 74.62 287 HIS A CA 1
ATOM 2271 C C . HIS A 1 287 ? -1.115 10.777 -36.115 1.00 74.62 287 HIS A C 1
ATOM 2273 O O . HIS A 1 287 ? -0.851 9.871 -36.904 1.00 74.62 287 HIS A O 1
ATOM 2279 N N . LYS A 1 288 ? -2.069 10.640 -35.176 1.00 57.47 288 LYS A N 1
ATOM 2280 C CA . LYS A 1 288 ? -3.108 9.578 -35.080 1.00 57.47 288 LYS A CA 1
ATOM 2281 C C . LYS A 1 288 ? -2.663 8.103 -34.942 1.00 57.47 288 LYS A C 1
ATOM 2283 O O . LYS A 1 288 ? -3.405 7.205 -35.330 1.00 57.47 288 LYS A O 1
ATOM 2288 N N . ARG A 1 289 ? -1.522 7.805 -34.311 1.00 67.19 289 ARG A N 1
ATOM 2289 C CA . ARG A 1 289 ? -1.151 6.416 -33.930 1.00 67.19 289 ARG A CA 1
ATOM 2290 C C . ARG A 1 289 ? -0.718 6.294 -32.478 1.00 67.19 289 ARG A C 1
ATOM 2292 O O . ARG A 1 289 ? 0.380 5.839 -32.168 1.00 67.19 289 ARG A O 1
ATOM 2299 N N . LEU A 1 290 ? -1.590 6.747 -31.594 1.00 75.38 290 LEU A N 1
ATOM 2300 C CA . LEU A 1 290 ? -1.384 6.666 -30.162 1.00 75.38 290 LEU A CA 1
ATOM 2301 C C . LEU A 1 290 ? -1.749 5.264 -29.671 1.00 75.38 290 LEU A C 1
ATOM 2303 O O . LEU A 1 290 ? -2.845 4.786 -29.939 1.00 75.38 290 LEU A O 1
ATOM 2307 N N . ILE A 1 291 ? -0.808 4.605 -29.002 1.00 75.38 291 ILE A N 1
ATOM 2308 C CA . ILE A 1 291 ? -0.944 3.215 -28.537 1.00 75.38 291 ILE A CA 1
ATOM 2309 C C . ILE A 1 291 ? -0.846 3.088 -27.017 1.00 75.38 291 ILE A C 1
ATOM 2311 O O . ILE A 1 291 ? -1.023 2.002 -26.483 1.00 75.38 291 ILE A O 1
ATOM 2315 N N . GLY A 1 292 ? -0.558 4.183 -26.312 1.00 65.62 292 GLY A N 1
ATOM 2316 C CA . GLY A 1 292 ? -0.528 4.180 -24.857 1.00 65.62 292 GLY A CA 1
ATOM 2317 C C . GLY A 1 292 ? -0.392 5.575 -24.262 1.00 65.62 292 GLY A C 1
ATOM 2318 O O . GLY A 1 292 ? 0.282 6.450 -24.814 1.00 65.62 292 GLY A O 1
ATOM 2319 N N . HIS A 1 293 ? -1.012 5.761 -23.101 1.00 67.69 293 HIS A N 1
ATOM 2320 C CA . HIS A 1 293 ? -0.902 6.963 -22.287 1.00 67.69 293 HIS A CA 1
ATOM 2321 C C . HIS A 1 293 ? -0.315 6.614 -20.921 1.00 67.69 293 HIS A C 1
ATOM 2323 O O . HIS A 1 293 ? -0.878 5.821 -20.174 1.00 67.69 293 HIS A O 1
ATOM 2329 N N . GLY A 1 294 ? 0.807 7.242 -20.581 1.00 57.88 294 GLY A N 1
ATOM 2330 C CA . GLY A 1 294 ? 1.294 7.329 -19.210 1.00 57.88 294 GLY A CA 1
ATOM 2331 C C . GLY A 1 294 ? 0.934 8.679 -18.584 1.00 57.88 294 GLY A C 1
ATOM 2332 O O . GLY A 1 294 ? 0.573 9.634 -19.281 1.00 57.88 294 GLY A O 1
ATOM 2333 N N . ALA A 1 295 ? 1.111 8.796 -17.264 1.00 54.25 295 ALA A N 1
ATOM 2334 C CA . ALA A 1 295 ? 0.938 10.063 -16.541 1.00 54.25 295 ALA A CA 1
ATOM 2335 C C . ALA A 1 295 ? 1.750 11.201 -17.198 1.00 54.25 295 ALA A C 1
ATOM 2337 O O . ALA A 1 295 ? 1.224 12.275 -17.490 1.00 54.25 295 ALA A O 1
ATOM 2338 N N . TYR A 1 296 ? 2.996 10.896 -17.571 1.00 65.75 296 TYR A N 1
ATOM 2339 C CA . TYR A 1 296 ? 3.973 11.854 -18.100 1.00 65.75 296 TYR A CA 1
ATOM 2340 C C . TYR A 1 296 ? 4.466 11.554 -19.513 1.00 65.75 296 TYR A C 1
ATOM 2342 O O . TYR A 1 296 ? 5.250 12.320 -20.068 1.00 65.75 296 TYR A O 1
ATOM 2350 N N . THR A 1 297 ? 4.031 10.440 -20.096 1.00 74.44 297 THR A N 1
ATOM 2351 C CA . THR A 1 297 ? 4.505 9.986 -21.403 1.00 74.44 297 THR A CA 1
ATOM 2352 C C . THR A 1 297 ? 3.345 9.652 -22.316 1.00 74.44 297 THR A C 1
ATOM 2354 O O . THR A 1 297 ? 2.249 9.307 -21.878 1.00 74.44 297 THR A O 1
ATOM 2357 N N . VAL A 1 298 ? 3.591 9.775 -23.608 1.00 80.94 298 VAL A N 1
ATOM 2358 C CA . VAL A 1 298 ? 2.678 9.350 -24.656 1.00 80.94 298 VAL A CA 1
ATOM 2359 C C . VAL A 1 298 ? 3.436 8.396 -25.558 1.00 80.94 298 VAL A C 1
ATOM 2361 O O . VAL A 1 298 ? 4.542 8.711 -26.002 1.00 80.94 298 VAL A O 1
ATOM 2364 N N . VAL A 1 299 ? 2.855 7.228 -25.813 1.00 86.19 299 VAL A N 1
ATOM 2365 C CA . VAL A 1 299 ? 3.468 6.206 -26.654 1.00 86.19 299 VAL A CA 1
ATOM 2366 C C . VAL A 1 299 ? 2.774 6.190 -28.008 1.00 86.19 299 VAL A C 1
ATOM 2368 O O . VAL A 1 299 ? 1.562 5.989 -28.102 1.00 86.19 299 VAL A O 1
ATOM 2371 N N . HIS A 1 300 ? 3.557 6.402 -29.061 1.00 86.12 300 HIS A N 1
ATOM 2372 C CA . HIS A 1 300 ? 3.106 6.342 -30.445 1.00 86.12 300 HIS A CA 1
ATOM 2373 C C . HIS A 1 300 ? 3.661 5.097 -31.127 1.00 86.12 300 HIS A C 1
ATOM 2375 O O . HIS A 1 300 ? 4.802 4.710 -30.883 1.00 86.12 300 HIS A O 1
ATOM 2381 N N . ARG A 1 301 ? 2.887 4.499 -32.029 1.00 89.19 301 ARG A N 1
ATOM 2382 C CA . ARG A 1 301 ? 3.409 3.510 -32.972 1.00 89.19 301 ARG A CA 1
ATOM 2383 C C . ARG A 1 301 ? 3.986 4.236 -34.177 1.00 89.19 301 ARG A C 1
ATOM 2385 O O . ARG A 1 301 ? 3.302 5.051 -34.796 1.00 89.19 301 ARG A O 1
ATOM 2392 N N . GLY A 1 302 ? 5.212 3.895 -34.537 1.00 89.25 302 GLY A N 1
ATOM 2393 C CA . GLY A 1 302 ? 5.866 4.353 -35.754 1.00 89.25 302 GLY A CA 1
ATOM 2394 C C . GLY A 1 302 ? 6.426 3.194 -36.568 1.00 89.25 302 GLY A C 1
ATOM 2395 O O . GLY A 1 302 ? 6.331 2.031 -36.172 1.00 89.25 302 GLY A O 1
ATOM 2396 N N . ARG A 1 303 ? 7.033 3.525 -37.705 1.00 89.94 303 ARG A N 1
ATOM 2397 C CA . ARG A 1 303 ? 7.792 2.584 -38.531 1.00 89.94 303 ARG A CA 1
ATOM 2398 C C . ARG A 1 303 ? 9.116 3.215 -38.952 1.00 89.94 303 ARG A C 1
ATOM 2400 O O . ARG A 1 303 ? 9.120 4.287 -39.545 1.00 89.94 303 ARG A O 1
ATOM 2407 N N . MET A 1 304 ? 10.228 2.554 -38.647 1.00 85.69 304 MET A N 1
ATOM 2408 C CA . MET A 1 304 ? 11.581 2.973 -39.024 1.00 85.69 304 MET A CA 1
ATOM 2409 C C . MET A 1 304 ? 12.183 1.929 -39.967 1.00 85.69 304 MET A C 1
ATOM 2411 O O . MET A 1 304 ? 12.570 0.840 -39.542 1.00 85.69 304 MET A O 1
ATOM 2415 N N . GLY A 1 305 ? 12.222 2.236 -41.267 1.00 85.44 305 GLY A N 1
ATOM 2416 C CA . GLY A 1 305 ? 12.542 1.246 -42.299 1.00 85.44 305 GLY A CA 1
ATOM 2417 C C . GLY A 1 305 ? 11.515 0.110 -42.302 1.00 85.44 305 GLY A C 1
ATOM 2418 O O . GLY A 1 305 ? 10.319 0.360 -42.439 1.00 85.44 305 GLY A O 1
ATOM 2419 N N . ASN A 1 306 ? 11.976 -1.126 -42.099 1.00 84.25 306 ASN A N 1
ATOM 2420 C CA . ASN A 1 306 ? 11.116 -2.314 -41.997 1.00 84.25 306 ASN A CA 1
ATOM 2421 C C . ASN A 1 306 ? 10.703 -2.656 -40.554 1.00 84.25 306 ASN A C 1
ATOM 2423 O O . ASN A 1 306 ? 10.002 -3.641 -40.344 1.00 84.25 306 ASN A O 1
ATOM 2427 N N . LEU A 1 307 ? 11.145 -1.878 -39.560 1.00 84.00 307 LEU A N 1
ATOM 2428 C CA . LEU A 1 307 ? 10.895 -2.159 -38.150 1.00 84.00 307 LEU A CA 1
ATOM 2429 C C . LEU A 1 307 ? 9.711 -1.337 -37.635 1.00 84.00 307 LEU A C 1
ATOM 2431 O O . LEU A 1 307 ? 9.710 -0.108 -37.735 1.00 84.00 307 LEU A O 1
ATOM 2435 N N . ASP A 1 308 ? 8.723 -2.007 -37.046 1.00 88.38 308 ASP A N 1
ATOM 2436 C CA . ASP A 1 308 ? 7.674 -1.336 -36.281 1.00 88.38 308 ASP A CA 1
ATOM 2437 C C . ASP A 1 308 ? 8.216 -0.955 -34.892 1.00 88.38 308 ASP A C 1
ATOM 2439 O O . ASP A 1 308 ? 8.828 -1.765 -34.190 1.00 88.38 308 ASP A O 1
ATOM 2443 N N . VAL A 1 309 ? 7.997 0.301 -34.498 1.00 90.00 309 VAL A N 1
ATOM 2444 C CA . VAL A 1 309 ? 8.601 0.893 -33.296 1.00 90.00 309 VAL A CA 1
ATOM 2445 C C . VAL A 1 309 ? 7.560 1.516 -32.371 1.00 90.00 309 VAL A C 1
ATOM 2447 O O . VAL A 1 309 ? 6.552 2.064 -32.820 1.00 90.00 309 VAL A O 1
ATOM 2450 N N . ALA A 1 310 ? 7.816 1.444 -31.068 1.00 90.50 310 ALA A N 1
ATOM 2451 C CA . ALA A 1 310 ? 7.084 2.149 -30.027 1.00 90.50 310 ALA A CA 1
ATOM 2452 C C . ALA A 1 310 ? 7.894 3.371 -29.577 1.00 90.50 310 ALA A C 1
ATOM 2454 O O . ALA A 1 310 ? 9.040 3.256 -29.148 1.00 90.50 310 ALA A O 1
ATOM 2455 N N . ILE A 1 311 ? 7.298 4.553 -29.684 1.00 89.81 311 ILE A N 1
ATOM 2456 C CA . ILE A 1 311 ? 7.951 5.843 -29.469 1.00 89.81 311 ILE A CA 1
ATOM 2457 C C . ILE A 1 311 ? 7.341 6.480 -28.230 1.00 89.81 311 ILE A C 1
ATOM 2459 O O . ILE A 1 311 ? 6.238 7.026 -28.274 1.00 89.81 311 ILE A O 1
ATOM 2463 N N . LYS A 1 312 ? 8.062 6.379 -27.116 1.00 89.50 312 LYS A N 1
ATOM 2464 C CA . LYS A 1 312 ? 7.688 6.913 -25.807 1.00 89.50 312 LYS A CA 1
ATOM 2465 C C . LYS A 1 312 ? 8.221 8.340 -25.694 1.00 89.50 312 LYS A C 1
ATOM 2467 O O . LYS A 1 312 ? 9.415 8.551 -25.501 1.00 89.50 312 LYS A O 1
ATOM 2472 N N . ARG A 1 313 ? 7.331 9.320 -25.840 1.00 87.25 313 ARG A N 1
ATOM 2473 C CA . ARG A 1 313 ? 7.629 10.759 -25.790 1.00 87.25 313 ARG A CA 1
ATOM 2474 C C . ARG A 1 313 ? 7.171 11.340 -24.458 1.00 87.25 313 ARG A C 1
ATOM 2476 O O . ARG A 1 313 ? 6.037 11.093 -24.049 1.00 87.25 313 ARG A O 1
ATOM 2483 N N . TRP A 1 314 ? 8.025 12.102 -23.784 1.00 81.69 314 TRP A N 1
ATOM 2484 C CA . TRP A 1 314 ? 7.634 12.820 -22.570 1.00 81.69 314 TRP A CA 1
ATOM 2485 C C . TRP A 1 314 ? 6.784 14.040 -22.921 1.00 81.69 314 TRP A C 1
ATOM 2487 O O . TRP A 1 314 ? 7.006 14.690 -23.940 1.00 81.69 314 TRP A O 1
ATOM 2497 N N . LYS A 1 315 ? 5.781 14.327 -22.086 1.00 75.31 315 LYS A N 1
ATOM 2498 C CA . LYS A 1 315 ? 4.968 15.541 -22.208 1.00 75.31 315 LYS A CA 1
ATOM 2499 C C . LYS A 1 315 ? 5.829 16.769 -21.889 1.00 75.31 315 LYS A C 1
ATOM 2501 O O . LYS A 1 315 ? 6.763 16.685 -21.090 1.00 75.31 315 LYS A O 1
ATOM 2506 N N . GLU A 1 316 ? 5.502 17.899 -22.506 1.00 68.62 316 GLU A N 1
ATOM 2507 C CA . GLU A 1 316 ? 6.181 19.176 -22.267 1.00 68.62 316 GLU A CA 1
ATOM 2508 C C . GLU A 1 316 ? 6.177 19.524 -20.767 1.00 68.62 316 GLU A C 1
ATOM 2510 O O . GLU A 1 316 ? 5.188 19.287 -20.071 1.00 68.62 316 GLU A O 1
ATOM 2515 N N . GLY A 1 317 ? 7.318 19.988 -20.247 1.00 64.19 317 GLY A N 1
ATOM 2516 C CA . GLY A 1 317 ? 7.526 20.269 -18.820 1.00 64.19 317 GLY A CA 1
ATOM 2517 C C . GLY A 1 317 ? 7.680 19.038 -17.914 1.00 64.19 317 GLY A C 1
ATOM 2518 O O . GLY A 1 317 ? 8.136 19.175 -16.785 1.00 64.19 317 GLY A O 1
ATOM 2519 N N . ALA A 1 318 ? 7.362 17.822 -18.376 1.00 60.41 318 ALA A N 1
ATOM 2520 C CA . ALA A 1 318 ? 7.431 16.616 -17.545 1.00 60.41 318 ALA A CA 1
ATOM 2521 C C . ALA A 1 318 ? 8.826 15.969 -17.493 1.00 60.41 318 ALA A C 1
ATOM 2523 O O . ALA A 1 318 ? 9.094 15.172 -16.593 1.00 60.41 318 ALA A O 1
ATOM 2524 N N . TYR A 1 319 ? 9.717 16.258 -18.445 1.00 63.84 319 TYR A N 1
ATOM 2525 C CA . TYR A 1 319 ? 11.057 15.661 -18.467 1.00 63.84 319 TYR A CA 1
ATOM 2526 C C . TYR A 1 319 ? 12.003 16.308 -17.442 1.00 63.84 319 TYR A C 1
ATOM 2528 O O . TYR A 1 319 ? 12.821 15.583 -1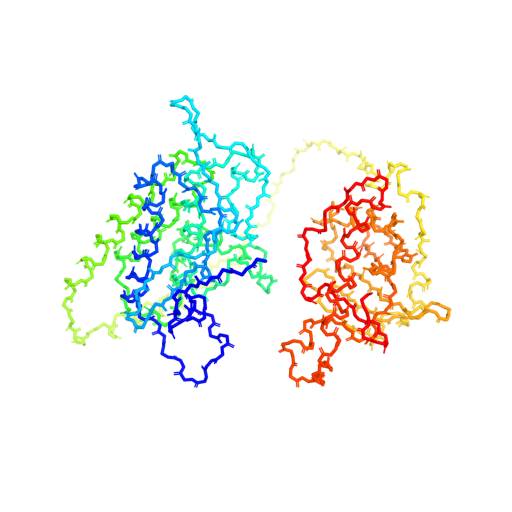6.887 1.00 63.84 319 TYR A O 1
ATOM 2536 N N . GLU A 1 320 ? 11.858 17.606 -17.127 1.00 62.00 320 GLU A N 1
ATOM 2537 C CA . GLU A 1 320 ? 12.700 18.328 -16.149 1.00 62.00 320 GLU A CA 1
ATOM 2538 C C . GLU A 1 320 ? 12.633 17.703 -14.746 1.00 62.00 320 GLU A C 1
ATOM 2540 O O . GLU A 1 320 ? 13.655 17.545 -14.081 1.00 62.00 320 GLU A O 1
ATOM 2545 N N . TRP A 1 321 ? 11.447 17.250 -14.333 1.00 58.31 321 TRP A N 1
ATOM 2546 C CA . TRP A 1 321 ? 11.221 16.578 -13.047 1.00 58.31 321 TRP A CA 1
ATOM 2547 C C . TRP A 1 321 ? 11.645 15.103 -13.039 1.00 58.31 321 TRP A C 1
ATOM 2549 O O . TRP A 1 321 ? 11.786 14.506 -11.977 1.00 58.31 321 TRP A O 1
ATOM 2559 N N . ASN A 1 322 ? 11.849 14.498 -14.215 1.00 62.97 322 ASN A N 1
ATOM 2560 C CA . ASN A 1 322 ? 12.105 13.063 -14.376 1.00 62.97 322 ASN A CA 1
ATOM 2561 C C . ASN A 1 322 ? 13.490 12.757 -14.973 1.00 62.97 322 ASN A C 1
ATOM 2563 O O . ASN A 1 322 ? 13.737 11.631 -15.409 1.00 62.97 322 ASN A O 1
ATOM 2567 N N . LEU A 1 323 ? 14.404 13.735 -14.991 1.00 65.56 323 LEU A N 1
ATOM 2568 C CA . LEU A 1 323 ? 15.712 13.619 -15.646 1.00 65.56 323 LEU A CA 1
ATOM 2569 C C . LEU A 1 323 ? 16.523 12.413 -15.157 1.00 65.56 323 LEU A C 1
ATOM 2571 O O . LEU A 1 323 ? 17.116 11.710 -15.973 1.00 65.56 323 LEU A O 1
ATOM 2575 N N . GLU A 1 324 ? 16.529 12.132 -13.851 1.00 65.25 324 GLU A N 1
ATOM 2576 C CA . GLU A 1 324 ? 17.256 10.984 -13.294 1.00 65.25 324 GLU A CA 1
ATOM 2577 C C . GLU A 1 324 ? 16.659 9.644 -13.735 1.00 65.25 324 GLU A C 1
ATOM 2579 O O . GLU A 1 324 ? 17.399 8.729 -14.101 1.00 65.25 324 GLU A O 1
ATOM 2584 N N . GLN A 1 325 ? 15.327 9.532 -13.766 1.00 70.19 325 GLN A N 1
ATOM 2585 C CA . GLN A 1 325 ? 14.645 8.321 -14.221 1.00 70.19 325 GLN A CA 1
ATOM 2586 C C . GLN A 1 325 ? 14.886 8.084 -15.714 1.00 70.19 325 GLN A C 1
ATOM 2588 O O . GLN A 1 325 ? 15.229 6.972 -16.107 1.00 70.19 325 GLN A O 1
ATOM 2593 N N . ILE A 1 326 ? 14.751 9.129 -16.531 1.00 73.25 326 ILE A N 1
ATOM 2594 C CA . ILE A 1 326 ? 15.018 9.090 -17.974 1.00 73.25 326 ILE A CA 1
ATOM 2595 C C . ILE A 1 326 ? 16.465 8.669 -18.228 1.00 73.25 326 ILE A C 1
ATOM 2597 O O . ILE A 1 326 ? 16.729 7.777 -19.033 1.00 73.25 326 ILE A O 1
ATOM 2601 N N . ARG A 1 327 ? 17.412 9.284 -17.513 1.00 72.94 327 ARG A N 1
ATOM 2602 C CA . ARG A 1 327 ? 18.837 8.974 -17.627 1.00 72.94 327 ARG A CA 1
ATOM 2603 C C . ARG A 1 327 ? 19.128 7.529 -17.239 1.00 72.94 327 ARG A C 1
ATOM 2605 O O . ARG A 1 327 ? 19.878 6.864 -17.946 1.00 72.94 327 ARG A O 1
ATOM 2612 N N . SER A 1 328 ? 18.529 7.048 -16.152 1.00 74.31 328 SER A N 1
ATOM 2613 C CA . SER A 1 328 ? 18.661 5.660 -15.707 1.00 74.31 328 SER A CA 1
ATOM 2614 C C . SER A 1 328 ? 18.076 4.678 -16.728 1.00 74.31 328 SER A C 1
ATOM 2616 O O . SER A 1 328 ? 18.742 3.708 -17.080 1.00 74.31 328 SER A O 1
ATOM 2618 N N . GLU A 1 329 ? 16.888 4.962 -17.281 1.00 81.62 329 GLU A N 1
ATOM 2619 C CA . GLU A 1 329 ? 16.245 4.138 -18.317 1.00 81.62 329 GLU A CA 1
ATOM 2620 C C . GLU A 1 329 ? 17.138 4.037 -19.564 1.00 81.62 329 GLU A C 1
ATOM 2622 O O . GLU A 1 329 ? 17.474 2.932 -19.986 1.00 81.62 329 GLU A O 1
ATOM 2627 N N . ILE A 1 330 ? 17.640 5.167 -20.082 1.00 77.88 330 ILE A N 1
ATOM 2628 C CA . ILE A 1 330 ? 18.583 5.182 -21.214 1.00 77.88 330 ILE A CA 1
ATOM 2629 C C . ILE A 1 330 ? 19.858 4.405 -20.873 1.00 77.88 330 ILE A C 1
ATOM 2631 O O . ILE A 1 330 ? 20.307 3.575 -21.662 1.00 77.88 330 ILE A O 1
ATOM 2635 N N . GLN A 1 331 ? 20.461 4.660 -19.710 1.00 76.81 331 GLN A N 1
ATOM 2636 C CA . GLN A 1 331 ? 21.745 4.073 -19.329 1.00 76.81 331 GLN A CA 1
ATOM 2637 C C . GLN A 1 331 ? 21.663 2.558 -19.136 1.00 76.81 331 GLN A C 1
ATOM 2639 O O . GLN A 1 331 ? 22.575 1.849 -19.553 1.00 76.81 331 GLN A O 1
ATOM 2644 N N . VAL A 1 332 ? 20.610 2.061 -18.490 1.00 79.25 332 VAL A N 1
ATOM 2645 C CA . VAL A 1 332 ? 20.432 0.627 -18.249 1.00 79.25 332 VAL A CA 1
ATOM 2646 C C . VAL A 1 332 ? 20.028 -0.058 -19.545 1.00 79.25 332 VAL A C 1
ATOM 2648 O O . VAL A 1 332 ? 20.698 -0.989 -19.983 1.00 79.25 332 VAL A O 1
ATOM 2651 N N . GLN A 1 333 ? 18.964 0.414 -20.194 1.00 79.12 333 GLN A N 1
ATOM 2652 C CA . GLN A 1 333 ? 18.308 -0.335 -21.263 1.00 79.12 333 GLN A CA 1
ATOM 2653 C C . GLN A 1 333 ? 19.133 -0.403 -22.549 1.00 79.12 333 GLN A C 1
ATOM 2655 O O . GLN A 1 333 ? 19.042 -1.371 -23.298 1.00 79.12 333 GLN A O 1
ATOM 2660 N N . SER A 1 334 ? 20.016 0.566 -22.762 1.00 74.19 334 SER A N 1
ATOM 2661 C CA . SER A 1 334 ? 20.989 0.542 -23.852 1.00 74.19 334 SER A CA 1
ATOM 2662 C C . SER A 1 334 ? 22.071 -0.540 -23.731 1.00 74.19 334 SER A C 1
ATOM 2664 O O . SER A 1 334 ? 22.696 -0.899 -24.732 1.00 74.19 334 SER A O 1
ATOM 2666 N N . GLN A 1 335 ? 22.284 -1.086 -22.531 1.00 74.31 335 GLN A N 1
ATOM 2667 C CA . GLN A 1 335 ? 23.245 -2.162 -22.273 1.00 74.31 335 GLN A CA 1
ATOM 2668 C C . GLN A 1 335 ? 22.605 -3.555 -22.320 1.00 74.31 335 GLN A C 1
ATOM 2670 O O . GLN A 1 335 ? 23.315 -4.559 -22.248 1.00 74.31 335 GLN A O 1
ATOM 2675 N N . LEU A 1 336 ? 21.277 -3.633 -22.436 1.00 78.94 336 LEU A N 1
ATOM 2676 C CA . LEU A 1 336 ? 20.535 -4.886 -22.391 1.00 78.94 336 LEU A CA 1
ATOM 2677 C C . LEU A 1 336 ? 20.252 -5.386 -23.804 1.00 78.94 336 LEU A C 1
ATOM 2679 O O . LEU A 1 336 ? 19.698 -4.671 -24.637 1.00 78.94 336 LEU A O 1
ATOM 2683 N N . ARG A 1 337 ? 20.615 -6.640 -24.073 1.00 80.62 337 ARG A N 1
ATOM 2684 C CA . ARG A 1 337 ? 20.254 -7.341 -25.310 1.00 80.62 337 ARG A CA 1
ATOM 2685 C C . ARG A 1 337 ? 19.889 -8.771 -24.965 1.00 80.62 337 ARG A C 1
ATOM 2687 O O . ARG A 1 337 ? 20.767 -9.600 -24.742 1.00 80.62 337 ARG A O 1
ATOM 2694 N N . HIS A 1 338 ? 18.594 -9.045 -24.890 1.00 85.62 338 HIS A N 1
ATOM 2695 C CA . HIS A 1 338 ? 18.090 -10.357 -24.520 1.00 85.62 338 HIS A CA 1
ATOM 2696 C C . HIS A 1 338 ? 16.709 -10.585 -25.126 1.00 85.62 338 HIS A C 1
ATOM 2698 O O . HIS A 1 338 ? 15.936 -9.643 -25.241 1.00 85.62 338 HIS A O 1
ATOM 2704 N N . LEU A 1 339 ? 16.398 -11.838 -25.472 1.00 85.50 339 LEU A N 1
ATOM 2705 C CA . LEU A 1 339 ? 15.139 -12.206 -26.128 1.00 85.50 339 LEU A CA 1
ATOM 2706 C C . LEU A 1 339 ? 13.903 -11.757 -25.333 1.00 85.50 339 LEU A C 1
ATOM 2708 O O . LEU A 1 339 ? 12.948 -11.285 -25.924 1.00 85.50 339 LEU A O 1
ATOM 2712 N N . HIS A 1 340 ? 13.961 -11.878 -24.006 1.00 90.19 340 HIS A N 1
ATOM 2713 C CA . HIS A 1 340 ? 12.860 -11.552 -23.089 1.00 90.19 340 HIS A CA 1
ATOM 2714 C C . HIS A 1 340 ? 12.995 -10.157 -22.450 1.00 90.19 340 HIS A C 1
ATOM 2716 O O . HIS A 1 340 ? 12.596 -9.945 -21.304 1.00 90.19 340 HIS A O 1
ATOM 2722 N N . ILE A 1 341 ? 13.677 -9.230 -23.131 1.00 86.50 341 ILE A N 1
ATOM 2723 C CA . ILE A 1 341 ? 13.783 -7.818 -22.746 1.00 86.50 341 ILE A CA 1
ATOM 2724 C C . ILE A 1 341 ? 13.512 -6.985 -23.991 1.00 86.50 341 ILE A C 1
ATOM 2726 O O . ILE A 1 341 ? 14.181 -7.149 -25.008 1.00 86.50 341 ILE A O 1
ATOM 2730 N N . VAL A 1 342 ? 12.562 -6.054 -23.893 1.00 87.12 342 VAL A N 1
ATOM 2731 C CA . VAL A 1 342 ? 12.179 -5.197 -25.019 1.00 87.12 342 VAL A CA 1
ATOM 2732 C C . VAL A 1 342 ? 13.394 -4.440 -25.549 1.00 87.12 342 VAL A C 1
ATOM 2734 O O . VAL A 1 342 ? 14.068 -3.713 -24.812 1.00 87.12 342 VAL A O 1
ATOM 2737 N N . SER A 1 343 ? 13.641 -4.595 -26.848 1.00 83.81 343 SER A N 1
ATOM 2738 C CA . SER A 1 343 ? 14.797 -4.009 -27.518 1.00 83.81 343 SER A CA 1
ATOM 2739 C C . SER A 1 343 ? 14.698 -2.486 -27.564 1.00 83.81 343 SER A C 1
ATOM 2741 O O . SER A 1 343 ? 13.764 -1.922 -28.141 1.00 83.81 343 SER A O 1
ATOM 2743 N N . PHE A 1 344 ? 15.695 -1.817 -26.988 1.00 85.94 344 PHE A N 1
ATOM 2744 C CA . PHE A 1 344 ? 15.884 -0.377 -27.117 1.00 85.94 344 PHE A CA 1
ATOM 2745 C C . PHE A 1 344 ? 16.612 -0.051 -28.423 1.00 85.94 344 PHE A C 1
ATOM 2747 O O . PHE A 1 344 ? 17.674 -0.602 -28.710 1.00 85.94 344 PHE A O 1
ATOM 2754 N N . ILE A 1 345 ? 16.028 0.839 -29.224 1.00 85.94 345 ILE A N 1
ATOM 2755 C CA . ILE A 1 345 ? 16.523 1.187 -30.563 1.00 85.94 345 ILE A CA 1
ATOM 2756 C C . ILE A 1 345 ? 17.377 2.450 -30.506 1.00 85.94 345 ILE A C 1
ATOM 2758 O O . ILE A 1 345 ? 18.411 2.529 -31.170 1.00 85.94 345 ILE A O 1
ATOM 2762 N N . GLY A 1 346 ? 16.945 3.439 -29.728 1.00 85.69 346 GLY A N 1
ATOM 2763 C CA . GLY A 1 346 ? 17.627 4.716 -29.615 1.00 85.69 346 GLY A CA 1
ATOM 2764 C C . GLY A 1 346 ? 16.794 5.751 -28.879 1.00 85.69 346 GLY A C 1
ATOM 2765 O O . GLY A 1 346 ? 15.679 5.484 -28.425 1.00 85.69 346 GLY A O 1
ATOM 2766 N N . TYR A 1 347 ? 17.345 6.950 -28.773 1.00 88.56 347 TYR A N 1
ATOM 2767 C CA . TYR A 1 347 ? 16.691 8.076 -28.123 1.00 88.56 347 TYR A CA 1
ATOM 2768 C C . TYR A 1 347 ? 16.953 9.369 -28.882 1.00 88.56 347 TYR A C 1
ATOM 2770 O O . TYR A 1 347 ? 17.919 9.486 -29.631 1.00 88.56 347 TYR A O 1
ATOM 2778 N N . TYR A 1 348 ? 16.092 10.344 -28.638 1.00 86.75 348 TYR A N 1
ATOM 2779 C CA . TYR A 1 348 ? 16.302 11.738 -28.979 1.00 86.75 348 TYR A CA 1
ATOM 2780 C C . TYR A 1 348 ? 16.160 12.566 -27.709 1.00 86.75 348 TYR A C 1
ATOM 2782 O O . TYR A 1 348 ? 15.282 12.306 -26.882 1.00 86.75 348 TYR A O 1
ATOM 2790 N N . ASN A 1 349 ? 17.031 13.551 -27.556 1.00 81.81 349 ASN A N 1
ATOM 2791 C CA . ASN A 1 349 ? 16.917 14.564 -26.526 1.00 81.81 349 ASN A CA 1
ATOM 2792 C C . ASN A 1 349 ? 17.299 15.927 -27.101 1.00 81.81 349 ASN A C 1
ATOM 2794 O O . ASN A 1 349 ? 18.278 16.057 -27.837 1.00 81.81 349 ASN A O 1
ATOM 2798 N N . ASP A 1 350 ? 16.546 16.945 -26.720 1.00 74.69 350 ASP A N 1
ATOM 2799 C CA . ASP A 1 350 ? 16.953 18.335 -26.850 1.00 74.69 350 ASP A CA 1
ATOM 2800 C C . ASP A 1 350 ? 16.621 19.097 -25.556 1.00 74.69 350 ASP A C 1
ATOM 2802 O O . ASP A 1 350 ? 16.441 18.501 -24.490 1.00 74.69 350 ASP A O 1
ATOM 2806 N N . LYS A 1 351 ? 16.596 20.431 -25.619 1.00 66.50 351 LYS A N 1
ATOM 2807 C CA . LYS A 1 351 ? 16.286 21.264 -24.453 1.00 66.50 351 LYS A CA 1
ATOM 2808 C C . LYS A 1 351 ? 14.830 21.178 -23.997 1.00 66.50 351 LYS A C 1
ATOM 2810 O O . LYS A 1 351 ? 14.580 21.616 -22.882 1.00 66.50 351 LYS A O 1
ATOM 2815 N N . TYR A 1 352 ? 13.917 20.674 -24.824 1.00 71.12 352 TYR A N 1
ATOM 2816 C CA . TYR A 1 352 ? 12.463 20.755 -24.657 1.00 71.12 352 TYR A CA 1
ATOM 2817 C C . TYR A 1 352 ? 11.771 19.389 -24.634 1.00 71.12 352 TYR A C 1
ATOM 2819 O O . TYR A 1 352 ? 10.658 19.269 -24.122 1.00 71.12 352 TYR A O 1
ATOM 2827 N N . GLU A 1 353 ? 12.389 18.352 -25.195 1.00 76.62 353 GLU A N 1
ATOM 2828 C CA . GLU A 1 353 ? 11.789 17.033 -25.286 1.00 76.62 353 GLU A CA 1
ATOM 2829 C C . GLU A 1 353 ? 12.805 15.895 -25.174 1.00 76.62 353 GLU A C 1
ATOM 2831 O O . GLU A 1 353 ? 13.957 15.973 -25.602 1.00 76.62 353 GLU A O 1
ATOM 2836 N N . VAL A 1 354 ? 12.329 14.787 -24.600 1.00 84.69 354 VAL A N 1
ATOM 2837 C CA . VAL A 1 354 ? 13.025 13.501 -24.609 1.00 84.69 354 VAL A CA 1
ATOM 2838 C C . VAL A 1 354 ? 12.097 12.438 -25.177 1.00 84.69 354 VAL A C 1
ATOM 2840 O O . VAL A 1 354 ? 10.917 12.349 -24.817 1.00 84.69 354 VAL A O 1
ATOM 2843 N N . ILE A 1 355 ? 12.639 11.626 -26.079 1.00 88.44 355 ILE A N 1
ATOM 2844 C CA . ILE A 1 355 ? 11.929 10.561 -26.777 1.00 88.44 355 ILE A CA 1
ATOM 2845 C C . ILE A 1 355 ? 12.770 9.292 -26.718 1.00 88.44 355 ILE A C 1
ATOM 2847 O O . ILE A 1 355 ? 13.930 9.297 -27.118 1.00 88.44 355 ILE A O 1
ATOM 2851 N N . LEU A 1 356 ? 12.169 8.194 -26.264 1.00 89.25 356 LEU A N 1
ATOM 2852 C CA . LEU A 1 356 ? 12.770 6.862 -26.294 1.00 89.25 356 LEU A CA 1
ATOM 2853 C C . LEU A 1 356 ? 12.072 6.003 -27.343 1.00 89.25 356 LEU A C 1
ATOM 2855 O O . LEU A 1 356 ? 10.843 6.022 -27.457 1.00 89.25 356 LEU A O 1
ATOM 2859 N N . VAL A 1 357 ? 12.857 5.248 -28.103 1.00 87.75 357 VAL A N 1
ATOM 2860 C CA . VAL A 1 357 ? 12.373 4.410 -29.197 1.00 87.75 357 VAL A CA 1
ATOM 2861 C C . VAL A 1 357 ? 12.682 2.951 -28.888 1.00 87.75 357 VAL A C 1
ATOM 2863 O O . VAL A 1 357 ? 13.835 2.567 -28.693 1.00 87.75 357 VAL A O 1
ATOM 2866 N N . TYR A 1 358 ? 11.632 2.139 -28.871 1.00 88.75 358 TYR A N 1
ATOM 2867 C CA . TYR A 1 358 ? 11.657 0.708 -28.592 1.00 88.75 358 TYR A CA 1
ATOM 2868 C C . TYR A 1 358 ? 11.111 -0.079 -29.775 1.00 88.75 358 TYR A C 1
ATOM 2870 O O . TYR A 1 358 ? 10.383 0.456 -30.613 1.00 88.75 358 TYR A O 1
ATOM 2878 N N . GLN A 1 359 ? 11.408 -1.372 -29.819 1.00 86.69 359 GLN A N 1
ATOM 2879 C CA . GLN A 1 359 ? 10.652 -2.299 -30.652 1.00 86.69 359 GLN A CA 1
ATOM 2880 C C . GLN A 1 359 ? 9.169 -2.285 -30.252 1.00 86.69 359 GLN A C 1
ATOM 2882 O O . GLN A 1 359 ? 8.832 -2.227 -29.068 1.00 86.69 359 GLN A O 1
ATOM 2887 N N . TYR A 1 360 ? 8.276 -2.313 -31.242 1.00 87.06 360 TYR A N 1
ATOM 2888 C CA . TYR A 1 360 ? 6.842 -2.408 -30.988 1.00 87.06 360 TYR A CA 1
ATOM 2889 C C . TYR A 1 360 ? 6.421 -3.850 -30.684 1.00 87.06 360 TYR A C 1
ATOM 2891 O O . TYR A 1 360 ? 6.753 -4.768 -31.430 1.00 87.06 360 TYR A O 1
ATOM 2899 N N . MET A 1 361 ? 5.643 -4.021 -29.615 1.00 89.38 361 MET A N 1
ATOM 2900 C CA . MET A 1 361 ? 5.092 -5.303 -29.169 1.00 89.38 361 MET A CA 1
ATOM 2901 C C . MET A 1 361 ? 3.600 -5.334 -29.514 1.00 89.38 361 MET A C 1
ATOM 2903 O O . MET A 1 361 ? 2.787 -4.680 -28.856 1.00 89.38 361 MET A O 1
ATOM 2907 N N . VAL A 1 362 ? 3.252 -6.013 -30.612 1.00 85.88 362 VAL A N 1
ATOM 2908 C CA . VAL A 1 362 ? 1.935 -5.884 -31.268 1.00 85.88 362 VAL A CA 1
ATOM 2909 C C . VAL A 1 362 ? 0.763 -6.328 -30.401 1.00 85.88 362 VAL A C 1
ATOM 2911 O O . VAL A 1 362 ? -0.315 -5.746 -30.499 1.00 85.88 362 VAL A O 1
ATOM 2914 N N . ASN A 1 363 ? 0.976 -7.303 -29.518 1.00 87.75 363 ASN A N 1
ATOM 2915 C CA . ASN A 1 363 ? -0.084 -7.867 -28.693 1.00 87.75 363 ASN A CA 1
ATOM 2916 C C . ASN A 1 363 ? -0.295 -7.105 -27.379 1.00 87.75 363 ASN A C 1
ATOM 2918 O O . ASN A 1 363 ? -1.188 -7.466 -26.613 1.00 87.75 363 ASN A O 1
ATOM 2922 N N . GLY A 1 364 ? 0.433 -6.009 -27.149 1.00 87.12 364 GLY A N 1
ATOM 2923 C CA . GLY A 1 364 ? 0.252 -5.159 -25.975 1.00 87.12 364 GLY A CA 1
ATOM 2924 C C . GLY A 1 364 ? 0.767 -5.816 -24.699 1.00 87.12 364 GLY A C 1
ATOM 2925 O O . GLY A 1 364 ? 1.742 -6.567 -24.738 1.00 87.12 364 GLY A O 1
ATOM 2926 N N . SER A 1 365 ? 0.151 -5.494 -23.563 1.00 89.75 365 SER A N 1
ATOM 2927 C CA . SER A 1 365 ? 0.624 -5.958 -22.259 1.00 89.75 365 SER A CA 1
ATOM 2928 C C . SER A 1 365 ? -0.117 -7.208 -21.784 1.00 89.75 365 SER A C 1
ATOM 2930 O O . SER A 1 365 ? -1.264 -7.444 -22.158 1.00 89.75 365 SER A O 1
ATOM 2932 N N . LEU A 1 366 ? 0.517 -8.004 -20.920 1.00 89.38 366 LEU A N 1
ATOM 2933 C CA . LEU A 1 366 ? -0.129 -9.141 -20.260 1.00 89.38 366 LEU A CA 1
ATOM 2934 C C . LEU A 1 366 ? -1.328 -8.695 -19.411 1.00 89.38 366 LEU A C 1
ATOM 2936 O O . LEU A 1 366 ? -2.272 -9.459 -19.244 1.00 89.38 366 LEU A O 1
ATOM 2940 N N . TYR A 1 367 ? -1.301 -7.470 -18.878 1.00 87.44 367 TYR A N 1
ATOM 2941 C CA . TYR A 1 367 ? -2.426 -6.916 -18.125 1.00 87.44 367 TYR A CA 1
ATOM 2942 C C . TYR A 1 367 ? -3.716 -6.923 -18.948 1.00 87.44 367 TYR A C 1
ATOM 2944 O O . TYR A 1 367 ? -4.745 -7.352 -18.433 1.00 87.44 367 TYR A O 1
ATOM 2952 N N . ASP A 1 368 ? -3.632 -6.544 -20.224 1.00 85.25 368 ASP A N 1
ATOM 2953 C CA . ASP A 1 368 ? -4.781 -6.476 -21.127 1.00 85.25 368 ASP A CA 1
ATOM 2954 C C . ASP A 1 368 ? -5.470 -7.850 -21.242 1.00 85.25 368 ASP A C 1
ATOM 2956 O O . ASP A 1 368 ? -6.687 -7.938 -21.232 1.00 85.25 368 ASP A O 1
ATOM 2960 N N . TYR A 1 369 ? -4.704 -8.946 -21.274 1.00 87.19 369 TYR A N 1
ATOM 2961 C CA . TYR A 1 369 ? -5.255 -10.307 -21.361 1.00 87.19 369 TYR A CA 1
ATOM 2962 C C . TYR A 1 369 ? -5.789 -10.859 -20.036 1.00 87.19 369 TYR A C 1
ATOM 2964 O O . TYR A 1 369 ? -6.560 -11.816 -20.032 1.00 87.19 369 TYR A O 1
ATOM 2972 N N . LEU A 1 370 ? -5.321 -10.327 -18.906 1.00 83.50 370 LEU A N 1
ATOM 2973 C CA . LEU A 1 370 ? -5.711 -10.805 -17.579 1.00 83.50 370 LEU A CA 1
ATOM 2974 C C . LEU A 1 370 ? -6.911 -10.045 -17.011 1.00 83.50 370 LEU A C 1
ATOM 2976 O O . LEU A 1 370 ? -7.631 -10.598 -16.181 1.00 83.50 370 LEU A O 1
ATOM 2980 N N . TYR A 1 371 ? -7.090 -8.783 -17.406 1.00 79.56 371 TYR A N 1
ATOM 2981 C CA . TYR A 1 371 ? -8.022 -7.871 -16.744 1.00 79.56 371 TYR A CA 1
ATOM 2982 C C . TYR A 1 371 ? -8.922 -7.077 -17.696 1.00 79.56 371 TYR A C 1
ATOM 2984 O O . TYR A 1 371 ? -9.958 -6.598 -17.235 1.00 79.56 371 TYR A O 1
ATOM 2992 N N . GLU A 1 372 ? -8.583 -6.922 -18.981 1.00 74.25 372 GLU A N 1
ATOM 2993 C CA . GLU A 1 372 ? -9.467 -6.239 -19.937 1.00 74.25 372 GLU A CA 1
ATOM 2994 C C . GLU A 1 372 ? -10.393 -7.240 -20.644 1.00 74.25 372 GLU A C 1
ATOM 2996 O O . GLU A 1 372 ? -9.984 -8.334 -21.022 1.00 74.25 372 GLU A O 1
ATOM 3001 N N . THR A 1 373 ? -11.668 -6.881 -20.817 1.00 57.72 373 THR A N 1
ATOM 3002 C CA . THR A 1 373 ? -12.698 -7.793 -21.352 1.00 57.72 373 THR A CA 1
ATOM 3003 C C . THR A 1 373 ? -12.733 -7.868 -22.876 1.00 57.72 373 THR A C 1
ATOM 3005 O O . THR A 1 373 ? -13.493 -8.659 -23.428 1.00 57.72 373 THR A O 1
ATOM 3008 N N . ASP A 1 374 ? -11.925 -7.051 -23.552 1.00 74.25 374 ASP A N 1
ATOM 3009 C CA . ASP A 1 374 ? -11.991 -6.854 -25.002 1.00 74.25 374 ASP A CA 1
ATOM 3010 C C . ASP A 1 374 ? -10.976 -7.721 -25.769 1.00 74.25 374 ASP A C 1
ATOM 3012 O O . ASP A 1 374 ? -10.979 -7.732 -27.001 1.00 74.25 374 ASP A O 1
ATOM 3016 N N . LYS A 1 375 ? -10.104 -8.456 -25.061 1.00 77.38 375 LYS A N 1
ATOM 3017 C CA . LYS A 1 375 ? -9.160 -9.415 -25.651 1.00 77.38 375 LYS A CA 1
ATOM 3018 C C . LYS A 1 375 ? -9.590 -10.849 -25.386 1.00 77.38 375 LYS A C 1
ATOM 3020 O O . LYS A 1 375 ? -10.038 -11.186 -24.292 1.00 77.38 375 LYS A O 1
ATOM 3025 N N . ASP A 1 376 ? -9.377 -11.704 -26.383 1.00 83.44 376 ASP A N 1
ATOM 3026 C CA . ASP A 1 376 ? -9.565 -13.139 -26.214 1.00 83.44 376 ASP A CA 1
ATOM 3027 C C . ASP A 1 376 ? -8.633 -13.668 -25.109 1.00 83.44 376 ASP A C 1
ATOM 3029 O O . ASP A 1 376 ? -7.449 -13.304 -25.073 1.00 83.44 376 ASP A O 1
ATOM 3033 N N . PRO A 1 377 ? -9.131 -14.538 -24.210 1.00 83.88 377 PRO A N 1
ATOM 3034 C CA . PRO A 1 377 ? -8.303 -15.148 -23.183 1.00 83.88 377 PRO A CA 1
ATOM 3035 C C . PRO A 1 377 ? -7.110 -15.892 -23.784 1.00 83.88 377 PRO A C 1
ATOM 3037 O O . PRO A 1 377 ? -7.217 -16.557 -24.817 1.00 83.88 377 PRO A O 1
ATOM 3040 N N . LEU A 1 378 ? -5.969 -15.832 -23.097 1.00 87.69 378 LEU A N 1
ATOM 3041 C CA . LEU A 1 378 ? -4.788 -16.587 -23.505 1.00 87.69 378 LEU A CA 1
ATOM 3042 C C . LEU A 1 378 ? -5.078 -18.102 -23.465 1.00 87.69 378 LEU A C 1
ATOM 3044 O O . LEU A 1 378 ? -5.632 -18.584 -22.472 1.00 87.69 378 LEU A O 1
ATOM 3048 N N . PRO A 1 379 ? -4.645 -18.873 -24.482 1.00 87.94 379 PRO A N 1
ATOM 3049 C CA . PRO A 1 379 ? -4.617 -20.332 -24.409 1.00 87.94 379 PRO A CA 1
ATOM 3050 C C . PRO A 1 379 ? -3.864 -20.796 -23.162 1.00 87.94 379 PRO A C 1
ATOM 3052 O O . PRO A 1 379 ? -2.884 -20.162 -22.770 1.00 87.94 379 PRO A O 1
ATOM 3055 N N . TRP A 1 380 ? -4.292 -21.889 -22.533 1.00 83.19 380 TRP A N 1
ATOM 3056 C CA . TRP A 1 380 ? -3.803 -22.277 -21.203 1.00 83.19 380 TRP A CA 1
ATOM 3057 C C . TRP A 1 380 ? -2.287 -22.543 -21.147 1.00 83.19 380 TRP A C 1
ATOM 3059 O O . TRP A 1 380 ? -1.674 -22.376 -20.092 1.00 83.19 380 TRP A O 1
ATOM 3069 N N . GLU A 1 381 ? -1.660 -22.908 -22.268 1.00 88.81 381 GLU A N 1
ATOM 3070 C CA . GLU A 1 381 ? -0.215 -23.123 -22.383 1.00 88.81 381 GLU A CA 1
ATOM 3071 C C . GLU A 1 381 ? 0.575 -21.806 -22.300 1.00 88.81 381 GLU A C 1
ATOM 3073 O O . GLU A 1 381 ? 1.701 -21.764 -21.795 1.00 88.81 381 GLU A O 1
ATOM 3078 N N . LYS A 1 382 ? -0.018 -20.704 -22.775 1.00 91.19 382 LYS A N 1
ATOM 3079 C CA . LYS A 1 382 ? 0.661 -19.413 -22.936 1.00 91.19 382 LYS A CA 1
ATOM 3080 C C . LYS A 1 382 ? 1.042 -18.732 -21.624 1.00 91.19 382 LYS A C 1
ATOM 3082 O O . LYS A 1 382 ? 2.177 -18.261 -21.546 1.00 91.19 382 LYS A O 1
ATOM 3087 N N . PRO A 1 383 ? 0.202 -18.702 -20.572 1.00 89.44 383 PRO A N 1
ATOM 3088 C CA . PRO A 1 383 ? 0.601 -18.171 -19.273 1.00 89.44 383 PRO A CA 1
ATOM 3089 C C . PRO A 1 383 ? 1.898 -18.790 -18.738 1.00 89.44 383 PRO A C 1
ATOM 3091 O O . PRO A 1 383 ? 2.756 -18.069 -18.230 1.00 89.44 383 PRO A O 1
ATOM 3094 N N . LEU A 1 384 ? 2.084 -20.105 -18.902 1.00 87.25 384 LEU A N 1
ATOM 3095 C CA . LEU A 1 384 ? 3.299 -20.782 -18.453 1.00 87.25 384 LEU A CA 1
ATOM 3096 C C . LEU A 1 384 ? 4.519 -20.386 -19.298 1.00 87.25 384 LEU A C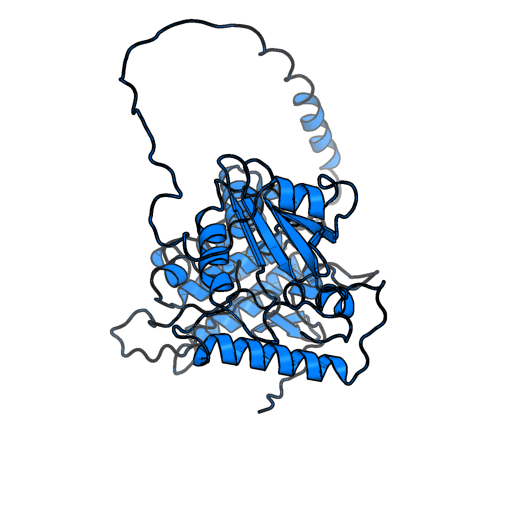 1
ATOM 3098 O O . LEU A 1 384 ? 5.573 -20.088 -18.734 1.00 87.25 384 LEU A O 1
ATOM 3102 N N . GLU A 1 385 ? 4.383 -20.328 -20.627 1.00 91.81 385 GLU A N 1
ATOM 3103 C CA . GLU A 1 385 ? 5.445 -19.840 -21.524 1.00 91.81 385 GLU A CA 1
ATOM 3104 C C . GLU A 1 385 ? 5.880 -18.410 -21.167 1.00 91.81 385 GLU A C 1
ATOM 3106 O O . GLU A 1 385 ? 7.077 -18.126 -21.088 1.00 91.81 385 GLU A O 1
ATOM 3111 N N . ILE A 1 386 ? 4.914 -17.532 -20.887 1.00 92.81 386 ILE A N 1
ATOM 3112 C CA . ILE A 1 386 ? 5.131 -16.138 -20.485 1.00 92.81 386 ILE A CA 1
ATOM 3113 C C . ILE A 1 386 ? 5.880 -16.070 -19.149 1.00 92.81 386 ILE A C 1
ATOM 3115 O O . ILE A 1 386 ? 6.873 -15.350 -19.035 1.00 92.81 386 ILE A O 1
ATOM 3119 N N . CYS A 1 387 ? 5.471 -16.852 -18.143 1.00 91.38 387 CYS A N 1
ATOM 3120 C CA . CYS A 1 387 ? 6.181 -16.923 -16.863 1.00 91.38 387 CYS A CA 1
ATOM 3121 C C . CYS A 1 387 ? 7.629 -17.411 -17.027 1.00 91.38 387 CYS A C 1
ATOM 3123 O O . CYS A 1 387 ? 8.536 -16.856 -16.404 1.00 91.38 387 CYS A O 1
ATOM 3125 N N . ILE A 1 388 ? 7.862 -18.418 -17.877 1.00 89.50 388 ILE A N 1
ATOM 3126 C CA . ILE A 1 388 ? 9.211 -18.916 -18.178 1.00 89.50 388 ILE A CA 1
ATOM 3127 C C . ILE A 1 388 ? 10.044 -17.828 -18.867 1.00 89.50 388 ILE A C 1
ATOM 3129 O O . ILE A 1 388 ? 11.201 -17.622 -18.493 1.00 89.50 388 ILE A O 1
ATOM 3133 N N . GLY A 1 389 ? 9.473 -17.112 -19.840 1.00 90.81 389 GLY A N 1
ATOM 3134 C CA . GLY A 1 389 ? 10.138 -16.005 -20.531 1.00 90.81 389 GLY A CA 1
ATOM 3135 C C . GLY A 1 389 ? 10.540 -14.879 -19.577 1.00 90.81 389 GLY A C 1
ATOM 3136 O O . GLY A 1 389 ? 11.709 -14.490 -19.530 1.00 90.81 389 GLY A O 1
ATOM 3137 N N . VAL A 1 390 ? 9.619 -14.449 -18.711 1.00 93.31 390 VAL A N 1
ATOM 3138 C CA . VAL A 1 390 ? 9.875 -13.446 -17.661 1.00 93.31 390 VAL A CA 1
ATOM 3139 C C . VAL A 1 390 ? 10.986 -13.902 -16.716 1.00 93.31 390 VAL A C 1
ATOM 3141 O O . VAL A 1 390 ? 11.904 -13.133 -16.426 1.00 93.31 390 VAL A O 1
ATOM 3144 N N . ALA A 1 391 ? 10.953 -15.159 -16.260 1.00 91.06 391 ALA A N 1
ATOM 3145 C CA . ALA A 1 391 ? 11.984 -15.707 -15.382 1.00 91.06 391 ALA A CA 1
ATOM 3146 C C . ALA A 1 391 ? 13.369 -15.719 -16.052 1.00 91.06 391 ALA A C 1
ATOM 3148 O O . ALA A 1 391 ? 14.361 -15.355 -15.420 1.00 91.06 391 ALA A O 1
ATOM 3149 N N . ARG A 1 392 ? 13.443 -16.069 -17.343 1.00 91.25 392 ARG A N 1
ATOM 3150 C CA . ARG A 1 392 ? 14.684 -16.011 -18.133 1.00 91.25 392 ARG A CA 1
ATOM 3151 C C . ARG A 1 392 ? 15.183 -14.576 -18.316 1.00 91.25 392 ARG A C 1
ATOM 3153 O O . ARG A 1 392 ? 16.378 -14.331 -18.178 1.00 91.25 392 ARG A O 1
ATOM 3160 N N . GLY A 1 393 ? 14.289 -13.621 -18.577 1.00 89.31 393 GLY A N 1
ATOM 3161 C CA . GLY A 1 393 ? 14.627 -12.195 -18.635 1.00 89.31 393 GLY A CA 1
ATOM 3162 C C . GLY A 1 393 ? 15.220 -11.689 -17.317 1.00 89.31 393 GLY A C 1
ATOM 3163 O O . GLY A 1 393 ? 16.281 -11.067 -17.308 1.00 89.31 393 GLY A O 1
ATOM 3164 N N . LEU A 1 394 ? 14.598 -12.037 -16.187 1.00 88.44 394 LEU A N 1
ATOM 3165 C CA . LEU A 1 394 ? 15.111 -11.711 -14.854 1.00 88.44 394 LEU A CA 1
ATOM 3166 C C . LEU A 1 394 ? 16.454 -12.384 -14.551 1.00 88.44 394 LEU A C 1
ATOM 3168 O O . LEU A 1 394 ? 17.334 -11.760 -13.962 1.00 88.44 394 LEU A O 1
ATOM 3172 N N . GLN A 1 395 ? 16.631 -13.645 -14.948 1.00 89.31 395 GLN A N 1
ATOM 3173 C CA . GLN A 1 395 ? 17.903 -14.348 -14.791 1.00 89.31 395 GLN A CA 1
ATOM 3174 C C . GLN A 1 395 ? 19.026 -13.621 -15.539 1.00 89.31 395 GLN A C 1
ATOM 3176 O O . GLN A 1 395 ? 20.100 -13.411 -14.973 1.00 89.31 395 GLN A O 1
ATOM 3181 N N . TYR A 1 396 ? 18.769 -13.196 -16.779 1.00 87.44 396 TYR A N 1
ATOM 3182 C CA . TYR A 1 396 ? 19.722 -12.409 -17.555 1.00 87.44 396 TYR A CA 1
ATOM 3183 C C . TYR A 1 396 ? 20.056 -11.075 -16.875 1.00 87.44 396 TYR A C 1
ATOM 3185 O O . TYR A 1 396 ? 21.231 -10.739 -16.767 1.00 87.44 396 TYR A O 1
ATOM 3193 N N . LEU A 1 397 ? 19.064 -10.349 -16.349 1.00 83.44 397 LEU A N 1
ATOM 3194 C CA . LEU A 1 397 ? 19.306 -9.101 -15.613 1.00 83.44 397 LEU A CA 1
ATOM 3195 C C . LEU A 1 397 ? 20.166 -9.306 -14.358 1.00 83.44 397 LEU A C 1
ATOM 3197 O O . LEU A 1 397 ? 21.020 -8.479 -14.050 1.00 83.44 397 LEU A O 1
ATOM 3201 N N . ASN A 1 398 ? 19.953 -10.405 -13.634 1.00 79.56 398 ASN A N 1
ATOM 3202 C CA . ASN A 1 398 ? 20.636 -10.659 -12.367 1.00 79.56 398 ASN A CA 1
ATOM 3203 C C . ASN A 1 398 ? 22.049 -11.235 -12.537 1.00 79.56 398 ASN A C 1
ATOM 3205 O O . ASN A 1 398 ? 22.907 -10.980 -11.695 1.00 79.56 398 ASN A O 1
ATOM 3209 N N . ALA A 1 399 ? 22.285 -12.038 -13.578 1.00 77.00 399 ALA A N 1
ATOM 3210 C CA . ALA A 1 399 ? 23.515 -12.825 -13.713 1.00 77.00 399 ALA A CA 1
ATOM 3211 C C . ALA A 1 399 ? 24.120 -12.846 -15.129 1.00 77.00 399 ALA A C 1
ATOM 3213 O O . ALA A 1 399 ? 25.247 -13.303 -15.297 1.00 77.00 399 ALA A O 1
ATOM 3214 N N . GLY A 1 400 ? 23.390 -12.392 -16.150 1.00 72.44 400 GLY A N 1
ATOM 3215 C CA . GLY A 1 400 ? 23.820 -12.412 -17.554 1.00 72.44 400 GLY A CA 1
ATOM 3216 C C . GLY A 1 400 ? 24.475 -11.117 -18.044 1.00 72.44 400 GLY A C 1
ATOM 3217 O O . GLY A 1 400 ? 25.013 -11.081 -19.150 1.00 72.44 400 GLY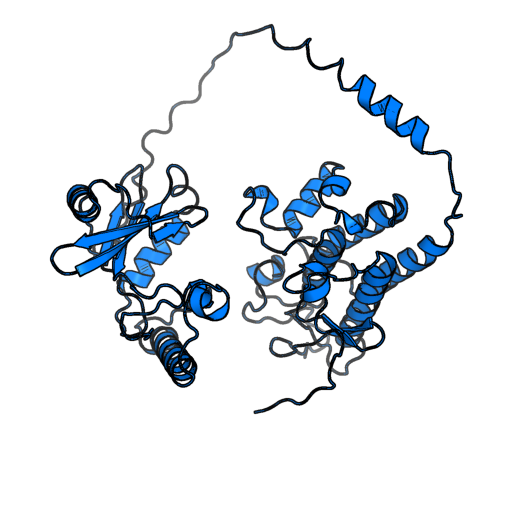 A O 1
ATOM 3218 N N . THR A 1 401 ? 24.446 -10.053 -17.244 1.00 75.00 401 THR A N 1
ATOM 3219 C CA . THR A 1 401 ? 25.040 -8.743 -17.544 1.00 75.00 401 THR A CA 1
ATOM 3220 C C . THR A 1 401 ? 26.331 -8.518 -16.753 1.00 75.00 401 THR A C 1
ATOM 3222 O O . THR A 1 401 ? 26.557 -9.126 -15.711 1.00 75.00 401 THR A O 1
ATOM 3225 N N . LYS A 1 402 ? 27.197 -7.602 -17.221 1.00 71.12 402 LYS A N 1
ATOM 3226 C CA . LYS A 1 402 ? 28.458 -7.250 -16.525 1.00 71.12 402 LYS A CA 1
ATOM 3227 C C . LYS A 1 402 ? 28.237 -6.732 -15.098 1.00 71.12 402 LYS A C 1
ATOM 3229 O O . LYS A 1 402 ? 29.116 -6.861 -14.254 1.00 71.12 402 LYS A O 1
ATOM 3234 N N . GLN A 1 403 ? 27.076 -6.132 -14.853 1.00 72.06 403 GLN A N 1
ATOM 3235 C CA . GLN A 1 403 ? 26.606 -5.689 -13.549 1.00 72.06 403 GLN A CA 1
ATOM 3236 C C . GLN A 1 403 ? 25.182 -6.202 -13.355 1.00 72.06 403 GLN A C 1
ATOM 3238 O O . GLN A 1 403 ? 24.381 -6.108 -14.283 1.00 72.06 403 GLN A O 1
ATOM 3243 N N . ALA A 1 404 ? 24.867 -6.727 -12.172 1.00 73.31 404 ALA A N 1
ATOM 3244 C CA . ALA A 1 404 ? 23.520 -7.190 -11.857 1.00 73.31 404 ALA A CA 1
ATOM 3245 C C . ALA A 1 404 ? 22.535 -6.009 -11.809 1.00 73.31 404 ALA A C 1
ATOM 3247 O O . ALA A 1 404 ? 22.771 -5.022 -11.106 1.00 73.31 404 ALA A O 1
ATOM 3248 N N . PHE A 1 405 ? 21.424 -6.129 -12.532 1.00 73.44 405 PHE A N 1
ATOM 3249 C CA . PHE A 1 405 ? 20.339 -5.156 -12.563 1.00 73.44 405 PHE A CA 1
ATOM 3250 C C . PHE A 1 405 ? 19.099 -5.718 -11.873 1.00 73.44 405 PHE A C 1
ATOM 3252 O O . PHE A 1 405 ? 18.633 -6.808 -12.188 1.00 73.44 405 PHE A O 1
ATOM 3259 N N . ILE A 1 406 ? 18.512 -4.933 -10.973 1.00 73.31 406 ILE A N 1
ATOM 3260 C CA . ILE A 1 406 ? 17.228 -5.259 -10.351 1.00 73.31 406 ILE A CA 1
ATOM 3261 C C . ILE A 1 406 ? 16.151 -4.436 -11.065 1.00 73.31 406 ILE A C 1
ATOM 3263 O O . ILE A 1 406 ? 16.207 -3.210 -11.059 1.00 73.31 406 ILE A O 1
ATOM 3267 N N . HIS A 1 407 ? 15.169 -5.098 -11.686 1.00 73.00 407 HIS A N 1
ATOM 3268 C CA . HIS A 1 407 ? 14.144 -4.420 -12.496 1.00 73.00 407 HIS A CA 1
ATOM 3269 C C . HIS A 1 407 ? 13.226 -3.490 -11.668 1.00 73.00 407 HIS A C 1
ATOM 3271 O O . HIS A 1 407 ? 12.731 -2.493 -12.187 1.00 73.00 407 HIS A O 1
ATOM 3277 N N . CYS A 1 408 ? 12.952 -3.814 -10.396 1.00 71.50 408 CYS A N 1
ATOM 3278 C CA . CYS A 1 408 ? 12.179 -2.999 -9.432 1.00 71.50 408 CYS A CA 1
ATOM 3279 C C . CYS A 1 408 ? 10.737 -2.588 -9.826 1.00 71.50 408 CYS A C 1
ATOM 3281 O O . CYS A 1 408 ? 10.087 -1.867 -9.077 1.00 71.50 408 CYS A O 1
ATOM 3283 N N . ASN A 1 409 ? 10.211 -3.036 -10.971 1.00 74.62 409 ASN A N 1
ATOM 3284 C CA . ASN A 1 409 ? 8.892 -2.647 -11.493 1.00 74.62 409 ASN A CA 1
ATOM 3285 C C . ASN A 1 409 ? 8.290 -3.759 -12.370 1.00 74.62 409 ASN A C 1
ATOM 3287 O O . ASN A 1 409 ? 7.761 -3.498 -13.451 1.00 74.62 409 ASN A O 1
ATOM 3291 N N . LEU A 1 410 ? 8.438 -5.018 -11.955 1.00 83.50 410 LEU A N 1
ATOM 3292 C CA . LEU A 1 410 ? 7.853 -6.148 -12.673 1.00 83.50 410 LEU A CA 1
ATOM 3293 C C . LEU A 1 410 ? 6.369 -6.270 -12.310 1.00 83.50 410 LEU A C 1
ATOM 3295 O O . LEU A 1 410 ? 6.024 -6.509 -11.156 1.00 83.50 410 LEU A O 1
ATOM 3299 N N . LYS A 1 411 ? 5.499 -6.092 -13.302 1.00 83.62 411 LYS A N 1
ATOM 3300 C CA . LYS A 1 411 ? 4.038 -6.169 -13.184 1.00 83.62 411 LYS A CA 1
ATOM 3301 C C . LYS A 1 411 ? 3.428 -6.508 -14.549 1.00 83.62 411 LYS A C 1
ATOM 3303 O O . LYS A 1 411 ? 4.085 -6.231 -15.553 1.00 83.62 411 LYS A O 1
ATOM 3308 N N . PRO A 1 412 ? 2.189 -7.031 -14.625 1.00 84.56 412 PRO A N 1
ATOM 3309 C CA . PRO A 1 412 ? 1.577 -7.429 -15.898 1.00 84.56 412 PRO A CA 1
ATOM 3310 C C . PRO A 1 412 ? 1.537 -6.325 -16.968 1.00 84.56 412 PRO A C 1
ATOM 3312 O O . PRO A 1 412 ? 1.697 -6.617 -18.145 1.00 84.56 412 PRO A O 1
ATOM 3315 N N . THR A 1 413 ? 1.419 -5.052 -16.572 1.00 84.38 413 THR A N 1
ATOM 3316 C CA . THR A 1 413 ? 1.439 -3.903 -17.503 1.00 84.38 413 THR A CA 1
ATOM 3317 C C . THR A 1 413 ? 2.805 -3.641 -18.144 1.00 84.38 413 THR A C 1
ATOM 3319 O O . THR A 1 413 ? 2.882 -2.952 -19.155 1.00 84.38 413 THR A O 1
ATOM 3322 N N . ASN A 1 414 ? 3.882 -4.193 -17.578 1.00 87.25 414 ASN A N 1
ATOM 3323 C CA . ASN A 1 414 ? 5.250 -4.069 -18.089 1.00 87.25 414 ASN A CA 1
ATOM 3324 C C . ASN A 1 414 ? 5.755 -5.361 -18.757 1.00 87.25 414 ASN A C 1
ATOM 3326 O O . ASN A 1 414 ? 6.912 -5.422 -19.164 1.00 87.25 414 ASN A O 1
ATOM 3330 N N . ILE A 1 415 ? 4.912 -6.392 -18.854 1.00 89.94 415 ILE A N 1
ATOM 3331 C CA . ILE A 1 415 ? 5.203 -7.619 -19.597 1.00 89.94 415 ILE A CA 1
ATOM 3332 C C . ILE A 1 415 ? 4.516 -7.466 -20.949 1.00 89.94 415 ILE A C 1
ATOM 3334 O O . ILE A 1 415 ? 3.292 -7.532 -21.022 1.00 89.94 415 ILE A O 1
ATOM 3338 N N . LEU A 1 416 ? 5.292 -7.188 -21.993 1.00 89.88 416 LEU A N 1
ATOM 3339 C CA . LEU A 1 416 ? 4.773 -6.937 -23.335 1.00 89.88 416 LEU A CA 1
ATOM 3340 C C . LEU A 1 416 ? 4.894 -8.187 -24.205 1.00 89.88 416 LEU A C 1
ATOM 3342 O O . LEU A 1 416 ? 5.852 -8.938 -24.059 1.00 89.88 416 LEU A O 1
ATOM 3346 N N . LEU A 1 417 ? 3.926 -8.395 -25.097 1.00 89.50 417 LEU A N 1
ATOM 3347 C CA . LEU A 1 417 ? 3.818 -9.603 -25.909 1.00 89.50 417 LEU A CA 1
ATOM 3348 C C . LEU A 1 417 ? 4.026 -9.313 -27.401 1.00 89.50 417 LEU A C 1
ATOM 3350 O O . LEU A 1 417 ? 3.452 -8.373 -27.964 1.00 89.50 417 LEU A O 1
ATOM 3354 N N . ASP A 1 418 ? 4.854 -10.135 -28.042 1.00 86.31 418 ASP A N 1
ATOM 3355 C CA . ASP A 1 418 ? 5.084 -10.124 -29.485 1.00 86.31 418 ASP A CA 1
ATOM 3356 C C . ASP A 1 418 ? 3.901 -10.739 -30.252 1.00 86.31 418 ASP A C 1
ATOM 3358 O O . ASP A 1 418 ? 2.906 -11.167 -29.665 1.00 86.31 418 ASP A O 1
ATOM 3362 N N . GLU A 1 419 ? 4.015 -10.820 -31.577 1.00 86.12 419 GLU A N 1
ATOM 3363 C CA . GLU A 1 419 ? 3.016 -11.418 -32.479 1.00 86.12 419 GLU A CA 1
ATOM 3364 C C . GLU A 1 419 ? 2.657 -12.883 -32.171 1.00 86.12 419 GLU A C 1
ATOM 3366 O O . GLU A 1 419 ? 1.567 -13.327 -32.520 1.00 86.12 419 GLU A O 1
ATOM 3371 N N . ASN A 1 420 ? 3.524 -13.613 -31.464 1.00 86.44 420 ASN A N 1
ATOM 3372 C CA . ASN A 1 420 ? 3.357 -15.019 -31.091 1.00 86.44 420 ASN A CA 1
ATOM 3373 C C . ASN A 1 420 ? 2.955 -15.210 -29.614 1.00 86.44 420 ASN A C 1
ATOM 3375 O O . ASN A 1 420 ? 3.014 -16.337 -29.096 1.00 86.44 420 ASN A O 1
ATOM 3379 N N . LEU A 1 421 ? 2.561 -14.122 -28.938 1.00 84.62 421 LEU A N 1
ATOM 3380 C CA . LEU A 1 421 ? 2.239 -14.067 -27.508 1.00 84.62 421 LEU A CA 1
ATOM 3381 C C . LEU A 1 421 ? 3.428 -14.453 -26.612 1.00 84.62 421 LEU A C 1
ATOM 3383 O O . LEU A 1 421 ? 3.253 -15.079 -25.565 1.00 84.62 421 LEU A O 1
ATOM 3387 N N . ARG A 1 422 ? 4.649 -14.109 -27.032 1.00 83.88 422 ARG A N 1
ATOM 3388 C CA . ARG A 1 422 ? 5.889 -14.326 -26.275 1.00 83.88 422 ARG A CA 1
ATOM 3389 C C . ARG A 1 422 ? 6.409 -13.008 -25.709 1.00 83.88 422 ARG A C 1
ATOM 3391 O O . ARG A 1 422 ? 6.205 -11.951 -26.299 1.00 83.88 422 ARG A O 1
ATOM 3398 N N . THR A 1 423 ? 7.069 -13.100 -24.558 1.00 80.81 423 THR A N 1
ATOM 3399 C CA . THR A 1 423 ? 7.706 -11.977 -23.846 1.00 80.81 423 THR A CA 1
ATOM 3400 C C . THR A 1 423 ? 9.086 -11.648 -24.361 1.00 80.81 423 THR A C 1
ATOM 3402 O O . THR A 1 423 ? 9.808 -12.633 -24.663 1.00 80.81 423 THR A O 1
#

Organism: Camellia sinensis var. sinensis (NCBI:txid542762)

Secondary structure (DSSP, 8-state):
--------TT-BHHHHHH--S-TTPPPPPHHHHHHHHHHHHHHHHHHHHSSSSEEE-----GGGEEE-TT--EEE--GGG-EEE---TT-SSEE----S-TTT--HHHHHH-EE-HHHHHHHHHHHHHHHHH---SB-SSS-GGGSBHHHHHHHHHHHT-GGGTS-GGGTTTS-HHHHHHHHHHHHHHT-SSGGGSPPHHHHHHHHHHHHHHHTT-----S-GGGTHHHHTTTGGGSSSS---------------------TT-STTSTTS-BPPHHHHHHHHTTT-S-EEEE-SSEEEEEEEETTEEEEEEEEPTTTTGGGHHHHHHHHHHHTT---TTSPPEEEEEE-SS-EEEEEE--TT-BHHHHHH-TTSPPPPTHHHHHHHHHHHHHHHIIIIISSS----S---GGG-B--TTS--

InterPro domains:
  IPR000719 Protein kinase domain [PS50011] (1-210)
  IPR000719 Protein kinase domain [PS50011] (285-423)
  IPR000719 Protein kinase domain [SM00220] (1-210)
  IPR001245 Serine-threonine/tyrosine-protein kinase, catalytic domain [PF07714] (2-205)
  IPR001245 Serine-threonine/tyrosine-protein kinase, catalytic domain [PF07714] (289-421)
  IPR008271 Serine/threonine-protein kinase, active site [PS00108] (55-67)
  IPR011009 Protein kinase-like domain superfamily [SSF56112] (2-206)
  IPR011009 Protein kinase-like domain superfamily [SSF56112] (268-421)
  IPR045272 Receptor-like protein kinase ANXUR1/2-like [PTHR27003] (1-211)

Sequence (423 aa):
MILIYEYMANGTLAEHLYKINKGNGHYLTWEQRLNICIGAANGLNYLHTNTEQSVIHRDVKTTNILLDKNWAAKISDFGLSKMDSTSHTQSHVSTDVKGMFGYLDPEYFLTRRLTKKSDAYTFGVVLFEVLCAKLPVDISVEEEQRSLALWAQHCIKKGTVDQIIDPSLRGQISPYCLKMFTDFANKCLHNHPKGRPTIAEVVGSLEGMLASQGNIPRRKGIITKMFLIISNVVAKGFDLRWRMGKGLGSKSGQPWQVQRDPFAVGAIQLYRHLSLEEIRAATNNFHKRLIGHGAYTVVHRGRMGNLDVAIKRWKEGAYEWNLEQIRSEIQVQSQLRHLHIVSFIGYYNDKYEVILVYQYMVNGSLYDYLYETDKDPLPWEKPLEICIGVARGLQYLNAGTKQAFIHCNLKPTNILLDENLRT

Foldseek 3Di:
DDDDDDDQPQAFQLCLLQVPDDPDRDHQEPLLLLQLLLLALVQLVCLQPVDPFRKQQLADDRNQWGAHPVRRTHGHDSVPMDTPPDDPPDQWDQDDRDYDPLQAQLCCNVPSTHHLLSVLSSSLLRLLCSFQSDDCADLVDDPCPGGSLSVLVVCLVVVNNVVRGHPVHVPRADPVLSNLSSVLSNQSNDNDSVSHDHSVVVSVSSVVSSVVSVPDPPDPDDCPVVVVVVVVVVVPPPDPDPDDDDDDDDDDDDDDPDDDDPPPDPLLVPFDADDPVQVCQFCVNVPDAFDDDDSFWTWGWGDRPPFIKIKTKGDWPSCVVCVVVLVVCSNVQRQDDDPLRWHWRGWYDDPTIIMTMTGDQVQAFQCCQVPNPPDDHDDPVLVVQQVVSVVVSQCCQQPVGPDRDDPVDDDRNNRGHHPVRHD